Protein AF-A0A0K8UPC2-F1 (afdb_monomer)

Sequence (444 aa):
MSCSAEHLKYLKESISSCFLPALKEDLDNVPLNSEHFGSYRNALEIQLPILYDLLQQNRHWIFGGEDQESYEVFANVIILLCEINAAPTIYRLSNENIQRNANSILRERTPINISDVANIVFEFYQNKFKKDVWKKELGSLHGFVRYLELQYSSQTLPRRWVNFCLSVGLTVRESHEPTCKRIGIFIFAVILKSGNFAYIQEQNIHGVIYESAIKDIDFIDCAEAAADVWECLRKCLNFCKELSSFNWCQLDDLMEKAIKNVTMASNSQISLCNLQQVSKMAAYFAINQQEIEACCEAGLNIPSSIERCRNICATNNSYTIFRWAKSILTMLNVESYKLMQEKEISQKFLLEMHKCYLICILPIDLQIIAPHLISFLNKFTSVLMEVIITHKLDFEIIQIVRTILDTFKYQLQHSPYTHESANFGKLNNALEKILNHKIFVQNK

Structure (mmCIF, N/CA/C/O backbone):
data_AF-A0A0K8UPC2-F1
#
_entry.id   AF-A0A0K8UPC2-F1
#
loop_
_atom_site.group_PDB
_atom_site.id
_atom_site.type_symbol
_atom_site.label_atom_id
_atom_site.label_alt_id
_atom_site.label_comp_id
_atom_site.label_asym_id
_atom_site.label_entity_id
_atom_site.label_seq_id
_atom_site.pdbx_PDB_ins_code
_atom_site.Cartn_x
_atom_site.Cartn_y
_atom_site.Cartn_z
_atom_site.occupancy
_atom_site.B_iso_or_equiv
_atom_site.auth_seq_id
_atom_site.auth_comp_id
_atom_site.auth_asym_id
_atom_site.auth_atom_id
_atom_site.pdbx_PDB_model_num
ATOM 1 N N . MET A 1 1 ? -16.828 -18.502 41.380 1.00 46.56 1 MET A N 1
ATOM 2 C CA . MET A 1 1 ? -16.319 -17.697 42.513 1.00 46.56 1 MET A CA 1
ATOM 3 C C . MET A 1 1 ? -16.618 -16.246 42.186 1.00 46.56 1 MET A C 1
ATOM 5 O O . MET A 1 1 ? -16.177 -15.797 41.140 1.00 46.56 1 MET A O 1
ATOM 9 N N . SER A 1 2 ? -17.437 -15.567 42.988 1.00 51.66 2 SER A N 1
ATOM 10 C CA . SER A 1 2 ? -17.829 -14.171 42.755 1.00 51.66 2 SER A CA 1
ATOM 11 C C . SER A 1 2 ? -16.693 -13.223 43.153 1.00 51.66 2 SER A C 1
ATOM 13 O O . SER A 1 2 ? -16.221 -13.295 44.289 1.00 51.66 2 SER A O 1
ATOM 15 N N . CYS A 1 3 ? -16.265 -12.339 42.248 1.00 58.16 3 CYS A N 1
ATOM 16 C CA . CYS A 1 3 ? -15.433 -11.186 42.600 1.00 58.16 3 CYS A CA 1
ATOM 17 C C . CYS A 1 3 ? -16.221 -10.313 43.597 1.00 58.16 3 CYS A C 1
ATOM 19 O O . CYS A 1 3 ? -17.424 -10.123 43.411 1.00 58.16 3 CYS A O 1
ATOM 21 N N . SER A 1 4 ? -15.611 -9.827 44.686 1.00 71.31 4 SER A N 1
ATOM 22 C CA . SER A 1 4 ? -16.351 -8.942 45.599 1.00 71.31 4 SER A CA 1
ATOM 23 C C . SER A 1 4 ? -16.625 -7.597 44.914 1.00 71.31 4 SER A C 1
ATOM 25 O O . SER A 1 4 ? -15.815 -7.128 44.116 1.00 71.31 4 SER A O 1
ATOM 27 N N . ALA A 1 5 ? -17.756 -6.959 45.229 1.00 72.50 5 ALA A N 1
ATOM 28 C CA . ALA A 1 5 ? -18.183 -5.718 44.572 1.00 72.50 5 ALA A CA 1
ATOM 29 C C . ALA A 1 5 ? -17.128 -4.590 44.640 1.00 72.50 5 ALA A C 1
ATOM 31 O O . ALA A 1 5 ? -16.988 -3.810 43.699 1.00 72.50 5 ALA A O 1
ATOM 32 N N . GLU A 1 6 ? -16.345 -4.530 45.721 1.00 73.19 6 GLU A N 1
ATOM 33 C CA . GLU A 1 6 ? -15.240 -3.574 45.881 1.00 73.19 6 GLU A CA 1
ATOM 34 C C . GLU A 1 6 ? -14.055 -3.875 44.952 1.00 73.19 6 GLU A C 1
ATOM 36 O O . GLU A 1 6 ? -13.534 -2.958 44.317 1.00 73.19 6 GLU A O 1
ATOM 41 N N . HIS A 1 7 ? -13.669 -5.148 44.803 1.00 76.50 7 HIS A N 1
ATOM 42 C CA . HIS A 1 7 ? -12.610 -5.548 43.869 1.00 76.50 7 HIS A CA 1
ATOM 43 C C . HIS A 1 7 ? -13.025 -5.311 42.414 1.00 76.50 7 HIS A C 1
ATOM 45 O O . HIS A 1 7 ? -12.210 -4.866 41.606 1.00 76.50 7 HIS A O 1
ATOM 51 N N . LEU A 1 8 ? -14.297 -5.546 42.082 1.00 80.31 8 LEU A N 1
ATOM 52 C CA . LEU A 1 8 ? -14.834 -5.264 40.753 1.00 80.31 8 LEU A CA 1
ATOM 53 C C . LEU A 1 8 ? -14.811 -3.765 40.438 1.00 80.31 8 LEU A C 1
ATOM 55 O O . LEU A 1 8 ? -14.391 -3.367 39.351 1.00 80.31 8 LEU A O 1
ATOM 59 N N . LYS A 1 9 ? -15.244 -2.929 41.387 1.00 84.75 9 LYS A N 1
ATOM 60 C CA . LYS A 1 9 ? -15.204 -1.472 41.242 1.00 84.75 9 LYS A CA 1
ATOM 61 C C . LYS A 1 9 ? -13.771 -0.986 41.026 1.00 84.75 9 LYS A C 1
ATOM 63 O O . LYS A 1 9 ? -13.522 -0.251 40.074 1.00 84.75 9 LYS A O 1
ATOM 68 N N . TYR A 1 10 ? -12.833 -1.475 41.835 1.00 87.00 10 TYR A N 1
ATOM 69 C CA . TYR A 1 10 ? -11.414 -1.156 41.701 1.00 87.00 10 TYR A CA 1
ATOM 70 C C . TYR A 1 10 ? -10.835 -1.584 40.342 1.00 87.00 10 TYR A C 1
ATOM 72 O O . TYR A 1 10 ? -10.108 -0.818 39.710 1.00 87.00 10 TYR A O 1
ATOM 80 N N . LEU A 1 11 ? -11.195 -2.771 39.839 1.00 88.75 11 LEU A N 1
ATOM 81 C CA . LEU A 1 11 ? -10.777 -3.237 38.515 1.00 88.75 11 LEU A CA 1
ATOM 82 C C . LEU A 1 11 ? -11.341 -2.349 37.393 1.00 88.75 11 LEU A C 1
ATOM 84 O O . LEU A 1 11 ? -10.592 -1.937 36.508 1.00 88.75 11 LEU A O 1
ATOM 88 N N . LYS A 1 12 ? -12.642 -2.024 37.433 1.00 89.62 12 LYS A N 1
ATOM 89 C CA . LYS A 1 12 ? -13.290 -1.142 36.444 1.00 89.62 12 LYS A CA 1
ATOM 90 C C . LYS A 1 12 ? -12.664 0.261 36.449 1.00 89.62 12 LYS A C 1
ATOM 92 O O . LYS A 1 12 ? -12.418 0.821 35.380 1.00 89.62 12 LYS A O 1
ATOM 97 N N . GLU A 1 13 ? -12.356 0.809 37.624 1.00 90.31 13 GLU A N 1
ATOM 98 C CA . GLU A 1 13 ? -11.651 2.090 37.772 1.00 90.31 13 GLU A CA 1
ATOM 99 C C . GLU A 1 13 ? -10.218 2.018 37.226 1.00 90.31 13 GLU A C 1
ATOM 101 O O . GLU A 1 13 ? -9.805 2.902 36.476 1.00 90.31 13 GLU A O 1
ATOM 106 N N . SER A 1 14 ? -9.493 0.932 37.514 1.00 90.94 14 SER A N 1
ATOM 107 C CA . SER A 1 14 ? -8.127 0.711 37.021 1.00 90.94 14 SER A CA 1
ATOM 108 C C . SER A 1 14 ? -8.087 0.662 35.491 1.00 90.94 14 SER A C 1
ATOM 110 O O . SER A 1 14 ? -7.297 1.378 34.876 1.00 90.94 14 SER A O 1
ATOM 112 N N . ILE A 1 15 ? -8.999 -0.095 34.867 1.00 92.56 15 ILE A N 1
ATOM 113 C CA . ILE A 1 15 ? -9.156 -0.147 33.403 1.00 92.56 15 ILE A CA 1
ATOM 114 C C . ILE A 1 15 ? -9.463 1.250 32.855 1.00 92.56 15 ILE A C 1
ATOM 116 O O . ILE A 1 15 ? -8.795 1.713 31.934 1.00 92.56 15 ILE A O 1
ATOM 120 N N . SER A 1 16 ? -10.436 1.946 33.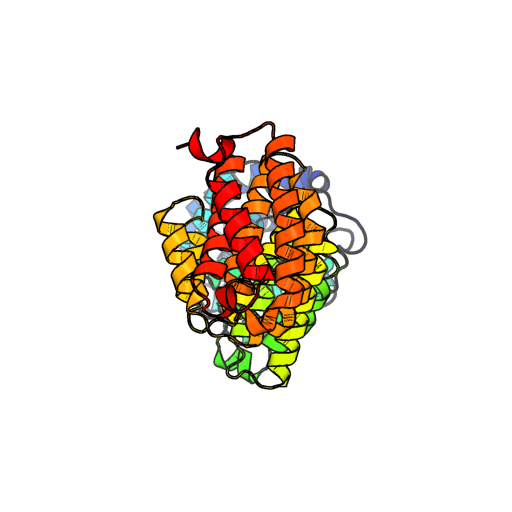453 1.00 91.06 16 SER A N 1
ATOM 121 C CA . SER A 1 16 ? -10.867 3.273 32.999 1.00 91.06 16 SER A CA 1
ATOM 122 C C . SER A 1 16 ? -9.739 4.305 33.057 1.00 91.06 16 SER A C 1
ATOM 124 O O . SER A 1 16 ? -9.610 5.128 32.155 1.00 91.06 16 SER A O 1
ATOM 126 N N . SER A 1 17 ? -8.896 4.242 34.091 1.00 91.19 17 SER A N 1
ATOM 127 C CA . SER A 1 17 ? -7.767 5.161 34.266 1.00 91.19 17 SER A CA 1
ATOM 128 C C . SER A 1 17 ? -6.633 4.960 33.254 1.00 91.19 17 SER A C 1
ATOM 130 O O . SER A 1 17 ? -5.796 5.847 33.097 1.00 91.19 17 SER A O 1
ATOM 132 N N . CYS A 1 18 ? -6.606 3.810 32.570 1.00 93.56 18 CYS A N 1
ATOM 133 C CA . CYS A 1 18 ? -5.588 3.483 31.578 1.00 93.56 18 CYS A CA 1
ATOM 134 C C . CYS A 1 18 ? -5.964 3.898 30.146 1.00 93.56 18 CYS A C 1
ATOM 136 O O . CYS A 1 18 ? -5.119 3.810 29.262 1.00 93.56 18 CYS A O 1
ATOM 138 N N . PHE A 1 19 ? -7.200 4.328 29.882 1.00 93.69 19 PHE A N 1
ATOM 139 C CA . PHE A 1 19 ? -7.551 4.853 28.561 1.00 93.69 19 PHE A CA 1
ATOM 140 C C . PHE A 1 19 ? -6.919 6.222 28.323 1.00 93.69 19 PHE A C 1
ATOM 142 O O . PHE A 1 19 ? -6.814 7.043 29.240 1.00 93.69 19 PHE A O 1
ATOM 149 N N . LEU A 1 20 ? -6.569 6.503 27.070 1.00 92.31 20 LEU A N 1
ATOM 150 C CA . LEU A 1 20 ? -6.143 7.821 26.647 1.00 92.31 20 LEU A CA 1
ATOM 151 C C . LEU A 1 20 ? -7.314 8.793 26.839 1.00 92.31 20 LEU A C 1
ATOM 153 O O . LEU A 1 20 ? -8.383 8.596 26.250 1.00 92.31 20 LEU A O 1
ATOM 157 N N . PRO A 1 21 ? -7.136 9.859 27.636 1.00 89.69 21 PRO A N 1
ATOM 158 C CA . PRO A 1 21 ? -8.188 10.840 27.828 1.00 89.69 21 PRO A CA 1
ATOM 159 C C . PRO A 1 21 ? -8.559 11.525 26.513 1.00 89.69 21 PRO A C 1
ATOM 161 O O . PRO A 1 21 ? -7.704 11.755 25.653 1.00 89.69 21 PRO A O 1
ATOM 164 N N . ALA A 1 22 ? -9.827 11.919 26.398 1.00 91.12 22 ALA A N 1
ATOM 165 C CA . ALA A 1 22 ? -10.274 12.739 25.284 1.00 91.12 22 ALA A CA 1
ATOM 166 C C . ALA A 1 22 ? -9.441 14.030 25.197 1.00 91.12 22 ALA A C 1
ATOM 168 O O . ALA A 1 22 ? -9.133 14.670 26.210 1.00 91.12 22 ALA A O 1
ATOM 169 N N . LEU A 1 23 ? -9.088 14.418 23.974 1.00 89.19 23 LEU A N 1
ATOM 170 C CA . LEU A 1 23 ? -8.356 15.649 23.717 1.00 89.19 23 LEU A CA 1
ATOM 171 C C . LEU A 1 23 ? -9.195 16.857 24.146 1.00 89.19 23 LEU A C 1
ATOM 173 O O . LEU A 1 23 ? -10.421 16.878 24.018 1.00 89.19 23 LEU A O 1
ATOM 177 N N . LYS A 1 24 ? -8.527 17.893 24.659 1.00 86.88 24 LYS A N 1
ATOM 178 C CA . LYS A 1 24 ? -9.202 19.146 25.034 1.00 86.88 24 LYS A CA 1
ATOM 179 C C . LYS A 1 24 ? -9.745 19.863 23.796 1.00 86.88 24 LYS A C 1
ATOM 181 O O . LYS A 1 24 ? -10.878 20.352 23.806 1.00 86.88 24 LYS A O 1
ATOM 186 N N . GLU A 1 25 ? -8.948 19.856 22.735 1.00 85.31 25 GLU A N 1
ATOM 187 C CA . GLU A 1 25 ? -9.230 20.469 21.441 1.00 85.31 25 GLU A CA 1
ATOM 188 C C . GLU A 1 25 ? -9.373 19.396 20.358 1.00 85.31 25 GLU A C 1
ATOM 190 O O . GLU A 1 25 ? -8.859 18.287 20.506 1.00 85.31 25 GLU A O 1
ATOM 195 N N . ASP A 1 26 ? -10.106 19.725 19.296 1.00 85.62 26 ASP A N 1
ATOM 196 C CA . ASP A 1 26 ? -10.331 18.819 18.171 1.00 85.62 26 ASP A CA 1
ATOM 197 C C . ASP A 1 26 ? -9.048 18.622 17.354 1.00 85.62 26 ASP A C 1
ATOM 199 O O . ASP A 1 26 ? -8.240 19.543 17.215 1.00 85.62 26 ASP A O 1
ATOM 203 N N . LEU A 1 27 ? -8.908 17.438 16.753 1.00 83.94 27 LEU A N 1
ATOM 204 C CA . LEU A 1 27 ? -7.772 17.056 15.901 1.00 83.94 27 LEU A CA 1
ATOM 205 C C . LEU A 1 27 ? -7.503 18.010 14.725 1.00 83.94 27 LEU A C 1
ATOM 207 O O . LEU A 1 27 ? -6.380 18.061 14.241 1.00 83.94 27 LEU A O 1
ATOM 211 N N . ASP A 1 28 ? -8.501 18.776 14.277 1.00 83.38 28 ASP A N 1
ATOM 212 C CA . ASP A 1 28 ? -8.337 19.732 13.174 1.00 83.38 28 ASP A CA 1
ATOM 213 C C . ASP A 1 28 ? -7.757 21.090 13.625 1.00 83.38 28 ASP A C 1
ATOM 215 O O . ASP A 1 28 ? -7.362 21.894 12.783 1.00 83.38 28 ASP A O 1
ATOM 219 N N . ASN A 1 29 ? -7.708 21.367 14.935 1.00 83.00 29 ASN A N 1
ATOM 220 C CA . ASN A 1 29 ? -7.337 22.689 15.453 1.00 83.00 29 ASN A CA 1
ATOM 221 C C . ASN A 1 29 ? -5.856 22.803 15.830 1.00 83.00 29 ASN A C 1
ATOM 223 O O . ASN A 1 29 ? -5.278 23.882 15.696 1.00 83.00 29 ASN A O 1
ATOM 227 N N . VAL A 1 30 ? -5.244 21.723 16.329 1.00 79.00 30 VAL A N 1
ATOM 228 C CA . VAL A 1 30 ? -3.877 21.755 16.870 1.00 79.00 30 VAL A CA 1
ATOM 229 C C . VAL A 1 30 ? -3.070 20.554 16.388 1.00 79.00 30 VAL A C 1
ATOM 231 O O . VAL A 1 30 ? -3.495 19.418 16.608 1.00 79.00 30 VAL A O 1
ATOM 234 N N . PRO A 1 31 ? -1.870 20.774 15.812 1.00 79.12 31 PRO A N 1
ATOM 235 C CA . PRO A 1 31 ? -0.984 19.682 15.445 1.00 79.12 31 PRO A CA 1
ATOM 236 C C . PRO A 1 31 ? -0.534 18.925 16.697 1.00 79.12 31 PRO A C 1
ATOM 238 O O . PRO A 1 31 ? -0.054 19.509 17.676 1.00 79.12 31 PRO A O 1
ATOM 241 N N . LEU A 1 32 ? -0.680 17.604 16.674 1.00 81.88 32 LEU A N 1
ATOM 242 C CA . LEU A 1 32 ? -0.316 16.768 17.807 1.00 81.88 32 LEU A CA 1
ATOM 243 C C . LEU A 1 32 ? 1.171 16.406 17.789 1.00 81.88 32 LEU A C 1
ATOM 245 O O . LEU A 1 32 ? 1.729 16.018 16.767 1.00 81.88 32 LEU A O 1
ATOM 249 N N . ASN A 1 33 ? 1.803 16.462 18.962 1.00 83.25 33 ASN A N 1
ATOM 250 C CA . ASN A 1 33 ? 3.174 16.011 19.171 1.00 83.25 33 ASN A CA 1
ATOM 251 C C . ASN A 1 33 ? 3.214 14.939 20.270 1.00 83.25 33 ASN A C 1
ATOM 253 O O . ASN A 1 33 ? 2.464 14.990 21.245 1.00 83.25 33 ASN A O 1
ATOM 257 N N . SER A 1 34 ? 4.128 13.982 20.125 1.00 84.88 34 SER A N 1
ATOM 258 C CA . SER A 1 34 ? 4.459 12.949 21.111 1.00 84.88 34 SER A CA 1
ATOM 259 C C . SER A 1 34 ? 4.740 13.516 22.508 1.00 84.88 34 SER A C 1
ATOM 261 O O . SER A 1 34 ? 4.404 12.886 23.512 1.00 84.88 34 SER A O 1
ATOM 263 N N . GLU A 1 35 ? 5.328 14.710 22.607 1.00 85.88 35 GLU A N 1
ATOM 264 C CA . GLU A 1 35 ? 5.626 15.357 23.893 1.00 85.88 35 GLU A CA 1
ATOM 265 C C . GLU A 1 35 ? 4.365 15.671 24.713 1.00 85.88 35 GLU A C 1
ATOM 267 O O . GLU A 1 35 ? 4.390 15.562 25.940 1.00 85.88 35 GLU A O 1
ATOM 272 N N . HIS A 1 36 ? 3.232 15.945 24.054 1.00 87.00 36 HIS A N 1
ATOM 273 C CA . HIS A 1 36 ? 1.956 16.235 24.719 1.00 87.00 36 HIS A CA 1
ATOM 274 C C . HIS A 1 36 ? 1.432 15.052 25.556 1.00 87.00 36 HIS A C 1
ATOM 276 O O . HIS A 1 36 ? 0.594 15.239 26.436 1.00 87.00 36 HIS A O 1
ATOM 282 N N . PHE A 1 37 ? 1.941 13.838 25.317 1.00 89.50 37 PHE A N 1
ATOM 283 C CA . PHE A 1 37 ? 1.488 12.603 25.962 1.00 89.50 37 PHE A CA 1
ATOM 284 C C . PHE A 1 37 ? 2.454 12.084 27.041 1.00 89.50 37 PHE A C 1
ATOM 286 O O . PHE A 1 37 ? 2.274 10.977 27.546 1.00 89.50 37 PHE A O 1
ATOM 293 N N . GLY A 1 38 ? 3.472 12.864 27.432 1.00 88.62 38 GLY A N 1
ATOM 294 C CA . GLY A 1 38 ? 4.478 12.451 28.420 1.00 88.62 38 GLY A CA 1
ATOM 295 C C . GLY A 1 38 ? 3.888 12.022 29.769 1.00 88.62 38 GLY A C 1
ATOM 296 O O . GLY A 1 38 ? 4.190 10.933 30.256 1.00 88.62 38 GLY A O 1
ATOM 297 N N . SER A 1 39 ? 2.994 12.829 30.348 1.00 88.75 39 SER A N 1
ATOM 298 C CA . SER A 1 39 ? 2.346 12.509 31.631 1.00 88.75 39 SER A CA 1
ATOM 299 C C . SER A 1 39 ? 1.487 11.246 31.556 1.00 88.75 39 SER A C 1
ATOM 301 O O . SER A 1 39 ? 1.500 10.444 32.487 1.00 88.75 39 SER A O 1
ATOM 303 N N . TYR A 1 40 ? 0.778 11.050 30.441 1.00 90.62 40 TYR A N 1
ATOM 304 C CA . TYR A 1 40 ? -0.026 9.853 30.203 1.00 90.62 40 TYR A CA 1
ATOM 305 C C . TYR A 1 40 ? 0.846 8.593 30.141 1.00 90.62 40 TYR A C 1
ATOM 307 O O . TYR A 1 40 ? 0.568 7.621 30.840 1.00 90.62 40 TYR A O 1
ATOM 315 N N . ARG A 1 41 ? 1.953 8.631 29.385 1.00 91.00 41 ARG A N 1
ATOM 316 C CA . ARG A 1 41 ? 2.897 7.504 29.300 1.00 91.00 41 ARG A CA 1
ATOM 317 C C . ARG A 1 41 ? 3.469 7.125 30.662 1.00 91.00 41 ARG A C 1
ATOM 319 O O . ARG A 1 41 ? 3.437 5.953 31.019 1.00 91.00 41 ARG A O 1
ATOM 326 N N . ASN A 1 42 ? 3.924 8.109 31.437 1.00 89.81 42 ASN A N 1
ATOM 327 C CA . ASN A 1 42 ? 4.497 7.861 32.762 1.00 89.81 42 ASN A CA 1
ATOM 328 C C . ASN A 1 42 ? 3.476 7.225 33.717 1.00 89.81 42 ASN A C 1
ATOM 330 O O . ASN A 1 42 ? 3.823 6.334 34.487 1.00 89.81 42 ASN A O 1
ATOM 334 N N . ALA A 1 43 ? 2.213 7.659 33.658 1.00 90.50 43 ALA A N 1
ATOM 335 C CA . ALA A 1 43 ? 1.148 7.058 34.454 1.00 90.50 43 ALA A CA 1
ATOM 336 C C . ALA A 1 43 ? 0.886 5.602 34.035 1.00 90.50 43 ALA A C 1
ATOM 338 O O . ALA A 1 43 ? 0.820 4.720 34.890 1.00 90.50 43 ALA A O 1
ATOM 339 N N . LEU A 1 44 ? 0.801 5.330 32.729 1.00 91.19 44 LEU A N 1
ATOM 340 C CA . LEU A 1 44 ? 0.585 3.979 32.212 1.00 91.19 44 LEU A CA 1
ATOM 341 C C . LEU A 1 44 ? 1.715 3.005 32.538 1.00 91.19 44 LEU A C 1
ATOM 343 O O . LEU A 1 44 ? 1.440 1.845 32.831 1.00 91.19 44 LEU A O 1
ATOM 347 N N . GLU A 1 45 ? 2.971 3.450 32.518 1.00 90.12 45 GLU A N 1
ATOM 348 C CA . GLU A 1 45 ? 4.107 2.586 32.868 1.00 90.12 45 GLU A CA 1
ATOM 349 C C . GLU A 1 45 ? 4.035 2.069 34.314 1.00 90.12 45 GLU A C 1
ATOM 351 O O . GLU A 1 45 ? 4.563 0.996 34.602 1.00 90.12 45 GLU A O 1
ATOM 356 N N . ILE A 1 46 ? 3.330 2.783 35.198 1.00 90.69 46 ILE A N 1
ATOM 357 C CA . ILE A 1 46 ? 3.081 2.375 36.586 1.00 90.69 46 ILE A CA 1
ATOM 358 C C . ILE A 1 46 ? 1.781 1.567 36.704 1.00 90.69 46 ILE A C 1
ATOM 360 O O . ILE A 1 46 ? 1.753 0.546 37.388 1.00 90.69 46 ILE A O 1
ATOM 364 N N . GLN A 1 47 ? 0.702 2.008 36.050 1.00 91.75 47 GLN A N 1
ATOM 365 C CA . GLN A 1 47 ? -0.630 1.415 36.218 1.00 91.75 47 GLN A CA 1
ATOM 366 C C . GLN A 1 47 ? -0.810 0.093 35.462 1.00 91.75 47 GLN A C 1
ATOM 368 O O . GLN A 1 47 ? -1.481 -0.811 35.959 1.00 91.75 47 GLN A O 1
ATOM 373 N N . LEU A 1 48 ? -0.200 -0.066 34.283 1.00 93.00 48 LEU A N 1
ATOM 374 C CA . LEU A 1 48 ? -0.389 -1.266 33.463 1.00 93.00 48 LEU A CA 1
ATOM 375 C C . LEU A 1 48 ? 0.147 -2.551 34.104 1.00 93.00 48 LEU A C 1
ATOM 377 O O . LEU A 1 48 ? -0.572 -3.546 34.050 1.00 93.00 48 LEU A O 1
ATOM 381 N N . PRO A 1 49 ? 1.335 -2.578 34.742 1.00 93.00 49 PRO A N 1
ATOM 382 C CA . PRO A 1 49 ? 1.778 -3.755 35.488 1.00 93.00 49 PRO A CA 1
ATOM 383 C C . PRO A 1 49 ? 0.772 -4.189 36.563 1.00 93.00 49 PRO A C 1
ATOM 385 O O . PRO A 1 49 ? 0.419 -5.364 36.625 1.00 93.00 49 PRO A O 1
ATOM 388 N N . ILE A 1 50 ? 0.242 -3.232 37.334 1.00 92.56 50 ILE A N 1
ATOM 389 C CA . ILE A 1 50 ? -0.767 -3.491 38.373 1.00 92.56 50 ILE A CA 1
ATOM 390 C C . ILE A 1 50 ? -2.040 -4.060 37.738 1.00 92.56 50 ILE A C 1
ATOM 392 O O . ILE A 1 50 ? -2.581 -5.062 38.206 1.00 92.56 50 ILE A O 1
ATOM 396 N N . LEU A 1 51 ? -2.501 -3.461 36.637 1.00 93.62 51 LEU A N 1
ATOM 397 C CA . LEU A 1 51 ? -3.657 -3.958 35.902 1.00 93.62 51 LEU A CA 1
ATOM 398 C C . LEU A 1 51 ? -3.431 -5.390 35.398 1.00 93.62 51 LEU A C 1
ATOM 400 O O . LEU A 1 51 ? -4.326 -6.219 35.524 1.00 93.62 51 LEU A O 1
ATOM 404 N N . TYR A 1 52 ? -2.256 -5.712 34.858 1.00 93.38 52 TYR A N 1
ATOM 405 C CA . TYR A 1 52 ? -1.959 -7.059 34.367 1.00 93.38 52 TYR A CA 1
ATOM 406 C C . TYR A 1 52 ? -1.992 -8.105 35.482 1.00 93.38 52 TYR A C 1
ATOM 408 O O . TYR A 1 52 ? -2.580 -9.170 35.281 1.00 93.38 52 TYR A O 1
ATOM 416 N N . ASP A 1 53 ? -1.456 -7.786 36.661 1.00 91.31 53 ASP A N 1
ATOM 417 C CA . ASP A 1 53 ? -1.537 -8.663 37.830 1.00 91.31 53 ASP A CA 1
ATOM 418 C C . ASP A 1 53 ? -3.000 -8.900 38.242 1.00 91.31 53 ASP A C 1
ATOM 420 O O . ASP A 1 53 ? -3.412 -10.042 38.469 1.00 91.31 53 ASP A O 1
ATOM 424 N N . LEU A 1 54 ? -3.828 -7.848 38.254 1.00 90.62 54 LEU A N 1
ATOM 425 C CA . LEU A 1 54 ? -5.262 -7.956 38.550 1.00 90.62 54 LEU A CA 1
ATOM 426 C C . LEU A 1 54 ? -6.012 -8.796 37.507 1.00 90.62 54 LEU A C 1
ATOM 428 O O . LEU A 1 54 ? -6.858 -9.620 37.870 1.00 90.62 54 LEU A O 1
ATOM 432 N N . LEU A 1 55 ? -5.700 -8.622 36.218 1.00 91.38 55 LEU A N 1
ATOM 433 C CA . LEU A 1 55 ? -6.272 -9.420 35.131 1.00 91.38 55 LEU A CA 1
ATOM 434 C C . LEU A 1 55 ? -5.882 -10.894 35.257 1.00 91.38 55 LEU A C 1
ATOM 436 O O . LEU A 1 55 ? -6.707 -11.770 34.997 1.00 91.38 55 LEU A O 1
ATOM 440 N N . GLN A 1 56 ? -4.650 -11.184 35.680 1.00 89.81 56 GLN A N 1
ATOM 441 C CA . GLN A 1 56 ? -4.188 -12.550 35.899 1.00 89.81 56 GLN A CA 1
ATOM 442 C C . GLN A 1 56 ? -4.888 -13.201 37.097 1.00 89.81 56 GLN A C 1
ATOM 444 O O . GLN A 1 56 ? -5.342 -14.341 36.987 1.00 89.81 56 GLN A O 1
ATOM 449 N N . GLN A 1 57 ? -5.035 -12.476 38.209 1.00 89.88 57 GLN A N 1
ATOM 450 C CA . GLN A 1 57 ? -5.738 -12.956 39.405 1.00 89.88 57 GLN A CA 1
ATOM 451 C C . GLN A 1 57 ? -7.218 -13.258 39.128 1.00 89.88 57 GLN A C 1
ATOM 453 O O . GLN A 1 57 ? -7.754 -14.245 39.628 1.00 89.88 57 GLN A O 1
ATOM 458 N N . ASN A 1 58 ? -7.872 -12.451 38.286 1.00 88.81 58 ASN A N 1
ATOM 459 C CA . ASN A 1 58 ? -9.301 -12.570 37.981 1.00 88.81 58 ASN A CA 1
ATOM 460 C C . ASN A 1 58 ? -9.590 -13.256 36.630 1.00 88.81 58 ASN A C 1
ATOM 462 O O . ASN A 1 58 ? -10.732 -13.259 36.168 1.00 88.81 58 ASN A O 1
ATOM 466 N N . ARG A 1 59 ? -8.581 -13.875 35.999 1.00 89.31 59 ARG A N 1
ATOM 467 C CA . ARG A 1 59 ? -8.636 -14.395 34.617 1.00 89.31 59 ARG A CA 1
ATOM 468 C C . ARG A 1 59 ? -9.837 -15.303 34.353 1.00 89.31 59 ARG A C 1
ATOM 470 O O . ARG A 1 59 ? -10.485 -15.176 33.318 1.00 89.31 59 ARG A O 1
ATOM 477 N N . HIS A 1 60 ? -10.125 -16.222 35.274 1.00 88.31 60 HIS A N 1
ATOM 478 C CA . HIS A 1 60 ? -11.216 -17.187 35.117 1.00 88.31 60 HIS A CA 1
ATOM 479 C C . HIS A 1 60 ? -12.593 -16.526 35.104 1.00 88.31 60 HIS A C 1
ATOM 481 O O . HIS A 1 60 ? -13.457 -16.956 34.349 1.00 88.31 60 HIS A O 1
ATOM 487 N N . TRP A 1 61 ? -12.788 -15.486 35.914 1.00 90.62 61 TRP A N 1
ATOM 488 C CA . TRP A 1 61 ? -14.052 -14.763 35.960 1.00 90.62 61 TRP A CA 1
ATOM 489 C C . TRP A 1 61 ? -14.196 -13.823 34.756 1.00 90.62 61 TRP A C 1
ATOM 491 O O . TRP A 1 61 ? -15.220 -13.861 34.090 1.00 90.62 61 TRP A O 1
ATOM 501 N N . ILE A 1 62 ? -13.152 -13.064 34.402 1.00 88.31 62 ILE A N 1
ATOM 502 C CA . ILE A 1 62 ? -13.211 -12.095 33.291 1.00 88.31 62 ILE A CA 1
ATOM 503 C C . ILE A 1 62 ? -13.425 -12.792 31.941 1.00 88.31 62 ILE A C 1
ATOM 505 O O . ILE A 1 62 ? -14.254 -12.367 31.148 1.00 88.31 62 ILE A O 1
ATOM 509 N N . PHE A 1 63 ? -12.659 -13.851 31.657 1.00 88.19 63 PHE A N 1
ATOM 510 C CA . PHE A 1 63 ? -12.645 -14.476 30.327 1.00 88.19 63 PHE A CA 1
ATOM 511 C C . PHE A 1 63 ? -13.453 -15.775 30.236 1.00 88.19 63 PHE A C 1
ATOM 513 O O . PHE A 1 63 ? -13.541 -16.347 29.151 1.00 88.19 63 PHE A O 1
ATOM 520 N N . GLY A 1 64 ? -13.972 -16.274 31.359 1.00 84.94 64 GLY A N 1
ATOM 521 C CA . GLY A 1 64 ? -14.780 -17.495 31.429 1.00 84.94 64 GLY A CA 1
ATOM 522 C C . GLY A 1 64 ? -16.116 -17.318 32.149 1.00 84.94 64 GLY A C 1
ATOM 523 O O . GLY A 1 64 ? -16.848 -18.294 32.281 1.00 84.94 64 GLY A O 1
ATOM 524 N N . GLY A 1 65 ? -16.421 -16.112 32.637 1.00 84.81 65 GLY A N 1
ATOM 525 C CA . GLY A 1 65 ? -17.736 -15.770 33.163 1.00 84.81 65 GLY A CA 1
ATOM 526 C C . GLY A 1 65 ? -18.789 -15.720 32.057 1.00 84.81 65 GLY A C 1
ATOM 527 O O . GLY A 1 65 ? -18.478 -15.478 30.891 1.00 84.81 65 GLY A O 1
ATOM 528 N N . GLU A 1 66 ? -20.038 -15.969 32.440 1.00 87.44 66 GLU A N 1
ATOM 529 C CA . GLU A 1 66 ? -21.213 -15.906 31.557 1.00 87.44 66 GLU A CA 1
ATOM 530 C C . GLU A 1 66 ? -22.221 -14.842 32.025 1.00 87.44 66 GLU A C 1
ATOM 532 O O . GLU A 1 66 ? -23.372 -14.817 31.597 1.00 87.44 66 GLU A O 1
ATOM 537 N N . ASP A 1 67 ? -21.800 -13.966 32.939 1.00 91.19 67 ASP A N 1
ATOM 538 C CA . ASP A 1 67 ? -22.620 -12.880 33.465 1.00 91.19 67 ASP A CA 1
ATOM 539 C C . ASP A 1 67 ? -22.323 -11.549 32.755 1.00 91.19 67 ASP A C 1
ATOM 541 O O . ASP A 1 67 ? -21.219 -11.316 32.253 1.00 91.19 67 ASP A O 1
ATOM 545 N N . GLN A 1 68 ? -23.311 -10.652 32.735 1.00 89.81 68 GLN A N 1
ATOM 546 C CA . GLN A 1 68 ? -23.222 -9.365 32.039 1.00 89.81 68 GLN A CA 1
ATOM 547 C C . GLN A 1 68 ? -22.034 -8.509 32.511 1.00 89.81 68 GLN A C 1
ATOM 549 O O . GLN A 1 68 ? -21.393 -7.846 31.697 1.00 89.81 68 GLN A O 1
ATOM 554 N N . GLU A 1 69 ? -21.706 -8.528 33.807 1.00 90.88 69 GLU A N 1
ATOM 555 C CA . GLU A 1 69 ? -20.596 -7.733 34.341 1.00 90.88 69 GLU A CA 1
ATOM 556 C C . GLU A 1 69 ? -19.246 -8.268 33.857 1.00 90.88 69 GLU A C 1
ATOM 558 O O . GLU A 1 69 ? -18.362 -7.480 33.511 1.00 90.88 69 GLU A O 1
ATOM 563 N N . SER A 1 70 ? -19.092 -9.593 33.787 1.00 91.75 70 SER A N 1
ATOM 564 C CA . SER A 1 70 ? -17.901 -10.234 33.227 1.00 91.75 70 SER A CA 1
ATOM 565 C C . SER A 1 70 ? -17.710 -9.876 31.749 1.00 91.75 70 SER A C 1
ATOM 567 O O . SER A 1 70 ? -16.600 -9.530 31.339 1.00 91.75 70 SER A O 1
ATOM 569 N N . TYR A 1 71 ? -18.795 -9.842 30.966 1.00 94.44 71 TYR A N 1
ATOM 570 C CA . TYR A 1 71 ? -18.761 -9.456 29.554 1.00 94.44 71 TYR A CA 1
ATOM 571 C C . TYR A 1 71 ? -18.385 -7.987 29.351 1.00 94.44 71 TYR A C 1
ATOM 573 O O . TYR A 1 71 ? -17.569 -7.686 28.477 1.00 94.44 71 TYR A O 1
ATOM 581 N N . GLU A 1 72 ? -18.907 -7.079 30.178 1.00 94.38 72 GLU A N 1
ATOM 582 C CA . GLU A 1 72 ? -18.513 -5.665 30.167 1.00 94.38 72 GLU A CA 1
ATOM 583 C C . GLU A 1 72 ? -17.025 -5.482 30.473 1.00 94.38 72 GLU A C 1
ATOM 585 O O . GLU A 1 72 ? -16.326 -4.740 29.778 1.00 94.38 72 GLU A O 1
ATOM 590 N N . VAL A 1 73 ? -16.521 -6.153 31.515 1.00 94.56 73 VAL A N 1
ATOM 591 C CA . VAL A 1 73 ? -15.102 -6.072 31.882 1.00 94.56 73 VAL A CA 1
ATOM 592 C C . VAL A 1 73 ? -14.240 -6.648 30.765 1.00 94.56 73 VAL A C 1
ATOM 594 O O . VAL A 1 73 ? -13.263 -6.013 30.372 1.00 94.56 73 VAL A O 1
ATOM 597 N N . PHE A 1 74 ? -14.612 -7.798 30.201 1.00 94.94 74 PHE A N 1
ATOM 598 C CA . PHE A 1 74 ? -13.887 -8.398 29.088 1.00 94.94 74 PHE A CA 1
ATOM 599 C C . PHE A 1 74 ? -13.830 -7.454 27.876 1.00 94.94 74 PHE A C 1
ATOM 601 O O . PHE A 1 74 ? -12.742 -7.183 27.360 1.00 94.94 74 PHE A O 1
ATOM 608 N N . ALA A 1 75 ? -14.966 -6.889 27.459 1.00 96.06 75 ALA A N 1
ATOM 609 C CA . ALA A 1 75 ? -15.018 -5.930 26.358 1.00 96.06 75 ALA A CA 1
ATOM 610 C C . ALA A 1 75 ? -14.091 -4.726 26.602 1.00 96.06 75 ALA A C 1
ATOM 612 O O . ALA A 1 75 ? -13.254 -4.415 25.753 1.00 96.06 75 ALA A O 1
ATOM 613 N N . ASN A 1 76 ? -14.174 -4.099 27.781 1.00 96.00 76 ASN A N 1
ATOM 614 C CA . ASN A 1 76 ? -13.346 -2.940 28.125 1.00 96.00 76 ASN A CA 1
ATOM 615 C C . ASN A 1 76 ? -11.848 -3.271 28.151 1.00 96.00 76 ASN A C 1
ATOM 617 O O . ASN A 1 76 ? -11.038 -2.468 27.689 1.00 96.00 76 ASN A O 1
ATOM 621 N N . VAL A 1 77 ? -11.474 -4.462 28.630 1.00 95.56 77 VAL A N 1
ATOM 622 C CA . VAL A 1 77 ? -10.082 -4.929 28.589 1.00 95.56 77 VAL A CA 1
ATOM 623 C C . VAL A 1 77 ? -9.604 -5.069 27.148 1.00 95.56 77 VAL A C 1
ATOM 625 O O . VAL A 1 77 ? -8.520 -4.593 26.828 1.00 95.56 77 VAL A O 1
ATOM 628 N N . ILE A 1 78 ? -10.395 -5.669 26.252 1.00 96.12 78 ILE A N 1
ATOM 629 C CA . ILE A 1 78 ? -9.992 -5.791 24.845 1.00 96.12 78 ILE A CA 1
ATOM 630 C C . ILE A 1 78 ? -9.816 -4.422 24.192 1.00 96.12 78 ILE A C 1
ATOM 632 O O . ILE A 1 78 ? -8.806 -4.207 23.521 1.00 96.12 78 ILE A O 1
ATOM 636 N N . ILE A 1 79 ? -10.759 -3.502 24.395 1.00 96.88 79 ILE A N 1
ATOM 637 C CA . ILE A 1 79 ? -10.694 -2.152 23.821 1.00 96.88 79 ILE A CA 1
ATOM 638 C C . ILE A 1 79 ? -9.423 -1.439 24.304 1.00 96.88 79 ILE A C 1
ATOM 640 O O . ILE A 1 79 ? -8.665 -0.922 23.482 1.00 96.88 79 ILE A O 1
ATOM 644 N N . LEU A 1 80 ? -9.148 -1.476 25.612 1.00 96.19 80 LEU A N 1
ATOM 645 C CA . LEU A 1 80 ? -7.956 -0.868 26.204 1.00 96.19 80 LEU A CA 1
ATOM 646 C C . LEU A 1 80 ? -6.665 -1.466 25.633 1.00 96.19 80 LEU A C 1
ATOM 648 O O . LEU A 1 80 ? -5.768 -0.742 25.206 1.00 96.19 80 LEU A O 1
ATOM 652 N N . LEU A 1 81 ? -6.564 -2.796 25.596 1.00 95.06 81 LEU A N 1
ATOM 653 C CA . LEU A 1 81 ? -5.374 -3.472 25.083 1.00 95.06 81 LEU A CA 1
ATOM 654 C C . LEU A 1 81 ? -5.174 -3.226 23.580 1.00 95.06 81 LEU A C 1
ATOM 656 O O . LEU A 1 81 ? -4.031 -3.175 23.123 1.00 95.06 81 LEU A O 1
ATOM 660 N N . CYS A 1 82 ? -6.252 -3.045 22.808 1.00 95.44 82 CYS A N 1
ATOM 661 C CA . CYS A 1 82 ? -6.160 -2.627 21.409 1.00 95.44 82 CYS A CA 1
ATOM 662 C C . CYS A 1 82 ? -5.591 -1.212 21.281 1.00 95.44 82 CYS A C 1
ATOM 664 O O . CYS A 1 82 ? -4.736 -0.989 20.431 1.00 95.44 82 CYS A O 1
ATOM 666 N N . GLU A 1 83 ? -6.031 -0.274 22.119 1.00 94.44 83 GLU A N 1
ATOM 667 C CA . GLU A 1 83 ? -5.529 1.102 22.127 1.00 94.44 83 GLU A CA 1
ATOM 668 C C . GLU A 1 83 ? -4.039 1.174 22.492 1.00 94.44 83 GLU A C 1
ATOM 670 O O . GLU A 1 83 ? -3.253 1.779 21.765 1.00 94.44 83 GLU A O 1
ATOM 675 N N . ILE A 1 84 ? -3.624 0.488 23.562 1.00 92.12 84 ILE A N 1
ATOM 676 C CA . ILE A 1 84 ? -2.222 0.461 24.019 1.00 92.12 84 ILE A CA 1
ATOM 677 C C . ILE A 1 84 ? -1.289 -0.117 22.947 1.00 92.12 84 ILE A C 1
ATOM 679 O O . ILE A 1 84 ? -0.142 0.316 22.806 1.00 92.12 84 ILE A O 1
ATOM 683 N N . ASN A 1 85 ? -1.779 -1.099 22.189 1.00 91.19 85 ASN A N 1
ATOM 684 C CA . ASN A 1 85 ? -0.998 -1.805 21.179 1.00 91.19 85 ASN A CA 1
ATOM 685 C C . ASN A 1 85 ? -1.194 -1.288 19.759 1.00 91.19 85 ASN A C 1
ATOM 687 O O . ASN A 1 85 ? -0.646 -1.877 18.821 1.00 91.19 85 ASN A O 1
ATOM 691 N N . ALA A 1 86 ? -1.979 -0.232 19.573 1.00 89.25 86 ALA A N 1
ATOM 692 C CA . ALA A 1 86 ? -2.121 0.369 18.268 1.00 89.25 86 ALA A CA 1
ATOM 693 C C . ALA A 1 86 ? -0.779 0.977 17.835 1.00 89.25 86 ALA A C 1
ATOM 695 O O . ALA A 1 86 ? -0.113 1.693 18.589 1.00 89.25 86 ALA A O 1
ATOM 696 N N . ALA A 1 87 ? -0.369 0.675 16.604 1.00 81.31 87 ALA A N 1
ATOM 697 C CA . ALA A 1 87 ? 0.874 1.162 16.029 1.00 81.31 87 ALA A CA 1
ATOM 698 C C . ALA A 1 87 ? 0.684 1.453 14.532 1.00 81.31 87 ALA A C 1
ATOM 700 O O . ALA A 1 87 ? 0.074 0.636 13.844 1.00 81.31 87 ALA A O 1
ATOM 701 N N . PRO A 1 88 ? 1.234 2.565 14.010 1.00 76.88 88 PRO A N 1
ATOM 702 C CA . PRO A 1 88 ? 1.986 3.604 14.722 1.00 76.88 88 PRO A CA 1
ATOM 703 C C . PRO A 1 88 ? 1.074 4.593 15.479 1.00 76.88 88 PRO A C 1
ATOM 705 O O . PRO A 1 88 ? 0.025 4.986 14.976 1.00 76.88 88 PRO A O 1
ATOM 708 N N . THR A 1 89 ? 1.494 5.019 16.675 1.00 85.12 89 THR A N 1
ATOM 709 C CA . THR A 1 89 ? 0.816 6.039 17.500 1.00 85.12 89 THR A CA 1
ATOM 710 C C . THR A 1 89 ? 1.835 7.002 18.108 1.00 85.12 89 THR A C 1
ATOM 712 O O . THR A 1 89 ? 2.942 6.607 18.477 1.00 85.12 89 THR A O 1
ATOM 715 N N . ILE A 1 90 ? 1.464 8.276 18.243 1.00 83.69 90 ILE A N 1
ATOM 716 C CA . ILE A 1 90 ? 2.321 9.316 18.848 1.00 83.69 90 ILE A CA 1
ATOM 717 C C . ILE A 1 90 ? 2.411 9.211 20.379 1.00 83.69 90 ILE A C 1
ATOM 719 O O . ILE A 1 90 ? 3.342 9.730 20.987 1.00 83.69 90 ILE A O 1
ATOM 723 N N . TYR A 1 91 ? 1.463 8.515 21.005 1.00 84.81 91 TYR A N 1
ATOM 724 C CA . TYR A 1 91 ? 1.395 8.289 22.452 1.00 84.81 91 TYR A CA 1
ATOM 725 C C . TYR A 1 91 ? 1.923 6.905 22.864 1.00 84.81 91 TYR A C 1
ATOM 727 O O . TYR A 1 91 ? 1.727 6.481 24.003 1.00 84.81 91 TYR A O 1
ATOM 735 N N . ARG A 1 92 ? 2.604 6.196 21.953 1.00 84.94 92 ARG A N 1
ATOM 736 C CA . ARG A 1 92 ? 3.167 4.864 22.193 1.00 84.94 92 ARG A CA 1
ATOM 737 C C . ARG A 1 92 ? 4.068 4.842 23.435 1.00 84.94 92 ARG A C 1
ATOM 739 O O . ARG A 1 92 ? 4.904 5.727 23.612 1.00 84.94 92 ARG A O 1
ATOM 746 N N . LEU A 1 93 ? 3.917 3.808 24.266 1.00 83.56 93 LEU A N 1
ATOM 747 C CA . LEU A 1 93 ? 4.769 3.581 25.443 1.00 83.56 93 LEU A CA 1
ATOM 748 C C . LEU A 1 93 ? 6.224 3.301 25.048 1.00 83.56 93 LEU A C 1
ATOM 750 O O . LEU A 1 93 ? 6.477 2.626 24.047 1.00 83.56 93 LEU A O 1
ATOM 754 N N . SER A 1 94 ? 7.158 3.759 25.880 1.00 81.75 94 SER A N 1
ATOM 755 C CA . SER A 1 94 ? 8.599 3.540 25.705 1.00 81.75 94 SER A CA 1
ATOM 756 C C . SER A 1 94 ? 8.999 2.108 26.071 1.00 81.75 94 SER A C 1
ATOM 758 O O . SER A 1 94 ? 9.876 1.514 25.447 1.00 81.75 94 SER A O 1
ATOM 760 N N . ASN A 1 95 ? 8.345 1.532 27.084 1.00 85.38 95 ASN A N 1
ATOM 761 C CA . ASN A 1 95 ? 8.640 0.189 27.569 1.00 85.38 95 ASN A CA 1
ATOM 762 C C . ASN A 1 95 ? 7.994 -0.908 26.698 1.00 85.38 95 ASN A C 1
ATOM 764 O O . ASN A 1 95 ? 6.808 -1.228 26.830 1.00 85.38 95 ASN A O 1
ATOM 768 N N . GLU A 1 96 ? 8.799 -1.545 25.843 1.00 86.06 96 GLU A N 1
ATOM 769 C CA . GLU A 1 96 ? 8.338 -2.625 24.961 1.00 86.06 96 GLU A CA 1
ATOM 770 C C . GLU A 1 96 ? 7.810 -3.858 25.707 1.00 86.06 96 GLU A C 1
ATOM 772 O O . GLU A 1 96 ? 6.942 -4.557 25.183 1.00 86.06 96 GLU A O 1
ATOM 777 N N . ASN A 1 97 ? 8.292 -4.150 26.920 1.00 87.44 97 ASN A N 1
ATOM 778 C CA . ASN A 1 97 ? 7.853 -5.338 27.660 1.00 87.44 97 ASN A CA 1
ATOM 779 C C . ASN A 1 97 ? 6.383 -5.218 28.086 1.00 87.44 97 ASN A C 1
ATOM 781 O O . ASN A 1 97 ? 5.629 -6.186 27.982 1.00 87.44 97 ASN A O 1
ATOM 785 N N . ILE A 1 98 ? 5.950 -4.016 28.480 1.00 86.94 98 ILE A N 1
ATOM 786 C CA . ILE A 1 98 ? 4.552 -3.737 28.841 1.00 86.94 98 ILE A CA 1
ATOM 787 C C . ILE A 1 98 ? 3.634 -3.924 27.623 1.00 86.94 98 ILE A C 1
ATOM 789 O O . ILE A 1 98 ? 2.573 -4.538 27.746 1.00 86.94 98 ILE A O 1
ATOM 793 N N . GLN A 1 99 ? 4.063 -3.468 26.440 1.00 87.50 99 GLN A N 1
ATOM 794 C CA . GLN A 1 99 ? 3.333 -3.676 25.179 1.00 87.50 99 GLN A CA 1
ATOM 795 C C . GLN A 1 99 ? 3.275 -5.156 24.784 1.00 87.50 99 GLN A C 1
ATOM 797 O O . GLN A 1 99 ? 2.235 -5.647 24.342 1.00 87.50 99 GLN A O 1
ATOM 802 N N . ARG A 1 100 ? 4.376 -5.901 24.955 1.00 90.06 100 ARG A N 1
ATOM 803 C CA . ARG A 1 100 ? 4.413 -7.344 24.668 1.00 90.06 100 ARG A CA 1
ATOM 804 C C . ARG A 1 100 ? 3.427 -8.114 25.544 1.00 90.06 100 ARG A C 1
ATOM 806 O O . ARG A 1 100 ? 2.706 -8.956 25.012 1.00 90.06 100 ARG A O 1
ATOM 813 N N . ASN A 1 101 ? 3.332 -7.779 26.831 1.00 89.62 101 ASN A N 1
ATOM 814 C CA . ASN A 1 101 ? 2.366 -8.393 27.745 1.00 89.62 101 ASN A CA 1
ATOM 815 C C . ASN A 1 101 ? 0.919 -8.102 27.322 1.00 89.62 101 ASN A C 1
ATOM 817 O O . ASN A 1 101 ? 0.139 -9.042 27.165 1.00 89.62 101 ASN A O 1
ATOM 821 N N . ALA A 1 102 ? 0.587 -6.838 27.027 1.00 89.56 102 ALA A N 1
ATOM 822 C CA . ALA A 1 102 ? -0.716 -6.481 26.460 1.00 89.56 102 ALA A CA 1
ATOM 823 C C . ALA A 1 102 ? -1.026 -7.287 25.191 1.00 89.56 102 ALA A C 1
ATOM 825 O O . ALA A 1 102 ? -2.122 -7.819 25.032 1.00 89.56 102 ALA A O 1
ATOM 826 N N . ASN A 1 103 ? -0.046 -7.423 24.290 1.00 91.19 103 ASN A N 1
ATOM 827 C CA . ASN A 1 103 ? -0.233 -8.117 23.014 1.00 91.19 103 ASN A CA 1
ATOM 828 C C . ASN A 1 103 ? -0.429 -9.618 23.196 1.00 91.19 103 ASN A C 1
ATOM 830 O O . ASN A 1 103 ? -1.184 -10.225 22.442 1.00 91.19 103 ASN A O 1
ATOM 834 N N . SER A 1 104 ? 0.234 -10.210 24.191 1.00 92.00 104 SER A N 1
ATOM 835 C CA . SER A 1 104 ? 0.051 -11.614 24.546 1.00 92.00 104 SER A CA 1
ATOM 836 C C . SER A 1 104 ? -1.386 -11.874 24.990 1.00 92.00 104 SER A C 1
ATOM 838 O O . SER A 1 104 ? -2.048 -12.740 24.424 1.00 92.00 104 SER A O 1
ATOM 840 N N . ILE A 1 105 ? -1.896 -11.075 25.936 1.00 90.94 105 ILE A N 1
ATOM 841 C CA . ILE A 1 105 ? -3.275 -11.207 26.433 1.00 90.94 105 ILE A CA 1
ATOM 842 C C . ILE A 1 105 ? -4.269 -11.021 25.282 1.00 90.94 105 ILE A C 1
ATOM 844 O O . ILE A 1 105 ? -5.185 -11.820 25.107 1.00 90.94 105 ILE A O 1
ATOM 848 N N . LEU A 1 106 ? -4.062 -9.995 24.460 1.00 91.12 106 LEU A N 1
ATOM 849 C CA . LEU A 1 106 ? -4.926 -9.668 23.332 1.00 91.12 106 LEU A CA 1
ATOM 850 C C . LEU A 1 106 ? -4.996 -10.807 22.298 1.00 91.12 106 LEU A C 1
ATOM 852 O O . LEU A 1 106 ? -6.085 -11.174 21.859 1.00 91.12 106 LEU A O 1
ATOM 856 N N . ARG A 1 107 ? -3.852 -11.405 21.936 1.00 90.00 107 ARG A N 1
ATOM 857 C CA . ARG A 1 107 ? -3.776 -12.524 20.977 1.00 90.00 107 ARG A CA 1
ATOM 858 C C . ARG A 1 107 ? -4.403 -13.813 21.498 1.00 90.00 107 ARG A C 1
ATOM 860 O O . ARG A 1 107 ? -4.934 -14.574 20.704 1.00 90.00 107 ARG A O 1
ATOM 867 N N . GLU A 1 108 ? -4.369 -14.063 22.806 1.00 89.56 108 GLU A N 1
ATOM 868 C CA . GLU A 1 108 ? -5.058 -15.222 23.395 1.00 89.56 108 GLU A CA 1
ATOM 869 C C . GLU A 1 108 ? -6.587 -15.117 23.322 1.00 89.56 108 GLU A C 1
ATOM 871 O O . GLU A 1 108 ? -7.282 -16.125 23.443 1.00 89.56 108 GLU A O 1
ATOM 876 N N . ARG A 1 109 ? -7.116 -13.895 23.209 1.00 89.38 109 ARG A N 1
ATOM 877 C CA . ARG A 1 109 ? -8.550 -13.597 23.354 1.00 89.38 109 ARG A CA 1
ATOM 878 C C . ARG A 1 109 ? -9.207 -13.099 22.073 1.00 89.38 109 ARG A C 1
ATOM 880 O O . ARG A 1 109 ? -10.417 -12.894 22.061 1.00 89.38 109 ARG A O 1
ATOM 887 N N . THR A 1 110 ? -8.424 -12.909 21.015 1.00 86.88 110 THR A N 1
ATOM 888 C CA . THR A 1 110 ? -8.910 -12.539 19.687 1.00 86.88 110 THR A CA 1
ATOM 889 C C . THR A 1 110 ? -8.694 -13.708 18.717 1.00 86.88 110 THR A C 1
ATOM 891 O O . THR A 1 110 ? -7.628 -14.321 18.731 1.00 86.88 110 THR A O 1
ATOM 894 N N . PRO A 1 111 ? -9.688 -14.051 17.883 1.00 89.62 111 PRO A N 1
ATOM 895 C CA . PRO A 1 111 ? -10.977 -13.377 17.746 1.00 89.62 111 PRO A CA 1
ATOM 896 C C . PRO A 1 111 ? -11.941 -13.659 18.914 1.00 89.62 111 PRO A C 1
ATOM 898 O O . PRO A 1 111 ? -11.977 -14.754 19.474 1.00 89.62 111 PRO A O 1
ATOM 901 N N . ILE A 1 112 ? -12.744 -12.653 19.262 1.00 90.44 112 ILE A N 1
ATOM 902 C CA . ILE A 1 112 ? -13.840 -12.759 20.225 1.00 90.44 112 ILE A CA 1
ATOM 903 C C . ILE A 1 112 ? -14.964 -13.565 19.574 1.00 90.44 112 ILE A C 1
ATOM 905 O O . ILE A 1 112 ? -15.513 -13.146 18.556 1.00 90.44 112 ILE A O 1
ATOM 909 N N . ASN A 1 113 ? -15.325 -14.695 20.182 1.00 88.12 113 ASN A N 1
ATOM 910 C CA . ASN A 1 113 ? -16.415 -15.560 19.710 1.00 88.12 113 ASN A CA 1
ATOM 911 C C . ASN A 1 113 ? -17.705 -15.418 20.539 1.00 88.12 113 ASN A C 1
ATOM 913 O O . ASN A 1 113 ? -18.703 -16.066 20.237 1.00 88.12 113 ASN A O 1
ATOM 917 N N . ILE A 1 114 ? -17.696 -14.579 21.579 1.00 91.94 114 ILE A N 1
ATOM 918 C CA . ILE A 1 114 ? -18.856 -14.322 22.441 1.00 91.94 114 ILE A CA 1
ATOM 919 C C . ILE A 1 114 ? -19.637 -13.134 21.870 1.00 91.94 114 ILE A C 1
ATOM 921 O O . ILE A 1 114 ? -19.117 -12.017 21.819 1.00 91.94 114 ILE A O 1
ATOM 925 N N . SER A 1 115 ? -20.881 -13.374 21.440 1.00 90.69 115 SER A N 1
ATOM 926 C CA . SER A 1 115 ? -21.700 -12.360 20.759 1.00 90.69 115 SER A CA 1
ATOM 927 C C . SER A 1 115 ? -21.983 -11.140 21.634 1.00 90.69 115 SER A C 1
ATOM 929 O O . SER A 1 115 ? -21.945 -10.022 21.127 1.00 90.69 115 SER A O 1
ATOM 931 N N . ASP A 1 116 ? -22.250 -11.326 22.927 1.00 94.00 116 ASP A N 1
ATOM 932 C CA . ASP A 1 116 ? -22.565 -10.217 23.834 1.00 94.00 116 ASP A CA 1
ATOM 933 C C . ASP A 1 116 ? -21.360 -9.298 24.038 1.00 94.00 116 ASP A C 1
ATOM 935 O O . ASP A 1 116 ? -21.476 -8.084 23.890 1.00 94.00 116 ASP A O 1
ATOM 939 N N . VAL A 1 117 ? -20.167 -9.869 24.231 1.00 94.88 117 VAL A N 1
ATOM 940 C CA . VAL A 1 117 ? -18.911 -9.104 24.298 1.00 94.88 117 VAL A CA 1
ATOM 941 C C . VAL A 1 117 ? -18.674 -8.348 22.987 1.00 94.88 117 VAL A C 1
ATOM 943 O O . VAL A 1 117 ? -18.364 -7.159 23.006 1.00 94.88 117 VAL A O 1
ATOM 946 N N . ALA A 1 118 ? -18.863 -9.003 21.837 1.00 93.62 118 ALA A N 1
ATOM 947 C CA . ALA A 1 118 ? -18.713 -8.356 20.533 1.00 93.62 118 ALA A CA 1
ATOM 948 C C . ALA A 1 118 ? -19.722 -7.209 20.321 1.00 93.62 118 ALA A C 1
ATOM 950 O O . ALA A 1 118 ? -19.369 -6.185 19.730 1.00 93.62 118 ALA A O 1
ATOM 951 N N . ASN A 1 119 ? -20.952 -7.349 20.824 1.00 95.38 119 ASN A N 1
ATOM 952 C CA . ASN A 1 119 ? -21.970 -6.300 20.790 1.00 95.38 119 ASN A CA 1
ATOM 953 C C . ASN A 1 119 ? -21.592 -5.113 21.687 1.00 95.38 119 ASN A C 1
ATOM 955 O O . ASN A 1 119 ? -21.681 -3.977 21.227 1.00 95.38 119 ASN A O 1
ATOM 959 N N . ILE A 1 120 ? -21.096 -5.357 22.905 1.00 97.12 120 ILE A N 1
ATOM 960 C CA . ILE A 1 120 ? -20.613 -4.296 23.807 1.00 97.12 120 ILE A CA 1
ATOM 961 C C . ILE A 1 120 ? -19.467 -3.516 23.146 1.00 97.12 120 ILE A C 1
ATOM 963 O O . ILE A 1 120 ? -19.466 -2.285 23.149 1.00 97.12 120 ILE A O 1
ATOM 967 N N . VAL A 1 121 ? -18.518 -4.213 22.506 1.00 96.94 121 VAL A N 1
ATOM 968 C CA . VAL A 1 121 ? -17.426 -3.564 21.759 1.00 96.94 121 VAL A CA 1
ATOM 969 C C . VAL A 1 121 ? -17.959 -2.739 20.582 1.00 96.94 121 VAL A C 1
ATOM 971 O O . VAL A 1 121 ? -17.502 -1.617 20.356 1.00 96.94 121 VAL A O 1
ATOM 974 N N . PHE A 1 122 ? -18.944 -3.254 19.838 1.00 96.62 122 PHE A N 1
ATOM 975 C CA . PHE A 1 122 ? -19.582 -2.500 18.756 1.00 96.62 122 PHE A CA 1
ATOM 976 C C . PHE A 1 122 ? -20.237 -1.213 19.272 1.00 96.62 122 PHE A C 1
ATOM 978 O O . PHE A 1 122 ? -20.021 -0.145 18.703 1.00 96.62 122 PHE A O 1
ATOM 985 N N . GLU A 1 123 ? -21.019 -1.299 20.348 1.00 97.06 123 GLU A N 1
ATOM 986 C CA . GLU A 1 123 ? -21.711 -0.150 20.941 1.00 97.06 123 GLU A CA 1
ATOM 987 C C . GLU A 1 123 ? -20.734 0.893 21.484 1.00 97.06 123 GLU A C 1
ATOM 989 O O . GLU A 1 123 ? -20.947 2.093 21.288 1.00 97.06 123 GLU A O 1
ATOM 994 N N . PHE A 1 124 ? -19.626 0.456 22.089 1.00 96.50 124 PHE A N 1
ATOM 995 C CA . PHE A 1 124 ? -18.553 1.348 22.518 1.00 96.50 124 PHE A CA 1
ATOM 996 C C . PHE A 1 124 ? -18.044 2.207 21.351 1.00 96.50 124 PHE A C 1
ATOM 998 O O . PHE A 1 124 ? -18.093 3.438 21.421 1.00 96.50 124 PHE A O 1
ATOM 1005 N N . TYR A 1 125 ? -17.618 1.581 20.248 1.00 97.00 125 TYR A N 1
ATOM 1006 C CA . TYR A 1 125 ? -17.098 2.322 19.096 1.00 97.00 125 TYR A CA 1
ATOM 1007 C C . TYR A 1 125 ? -18.180 3.141 18.389 1.00 97.00 125 TYR A C 1
ATOM 1009 O O . TYR A 1 125 ? -17.913 4.260 17.953 1.00 97.00 125 TYR A O 1
ATOM 1017 N N . GLN A 1 126 ? -19.416 2.642 18.318 1.00 95.25 126 GLN A N 1
ATOM 1018 C CA . GLN A 1 126 ? -20.537 3.391 17.750 1.00 95.25 126 GLN A CA 1
ATOM 1019 C C . GLN A 1 126 ? -20.795 4.697 18.510 1.00 95.25 126 GLN A C 1
ATOM 1021 O O . GLN A 1 126 ? -21.061 5.730 17.893 1.00 95.25 126 GLN A O 1
ATOM 1026 N N . ASN A 1 127 ? -20.692 4.668 19.839 1.00 94.38 127 ASN A N 1
ATOM 1027 C CA . ASN A 1 127 ? -20.851 5.854 20.672 1.00 94.38 127 ASN A CA 1
ATOM 1028 C C . ASN A 1 127 ? -19.666 6.817 20.527 1.00 94.38 127 ASN A C 1
ATOM 1030 O O . ASN A 1 127 ? -19.877 8.026 20.418 1.00 94.38 127 ASN A O 1
ATOM 1034 N N . LYS A 1 128 ? -18.438 6.291 20.469 1.00 94.25 128 LYS A N 1
ATOM 1035 C CA . LYS A 1 128 ? -17.211 7.088 20.316 1.00 94.25 128 LYS A CA 1
ATOM 1036 C C . LYS A 1 128 ? -17.089 7.765 18.953 1.00 94.25 128 LYS A C 1
ATOM 1038 O O . LYS A 1 128 ? -16.572 8.875 18.875 1.00 94.25 128 LYS A O 1
ATOM 1043 N N . PHE A 1 129 ? -17.616 7.151 17.893 1.00 93.69 129 PHE A N 1
ATOM 1044 C CA . PHE A 1 129 ? -17.532 7.684 16.528 1.00 93.69 129 PHE A CA 1
ATOM 1045 C C . PHE A 1 129 ? -18.782 8.416 16.042 1.00 93.69 129 PHE A C 1
ATOM 1047 O O . PHE A 1 129 ? -18.998 8.597 14.845 1.00 93.69 129 PHE A O 1
ATOM 1054 N N . LYS A 1 130 ? -19.621 8.873 16.971 1.00 88.81 130 LYS A N 1
ATOM 1055 C CA . LYS A 1 130 ? -20.840 9.610 16.648 1.00 88.81 130 LYS A CA 1
ATOM 1056 C C . LYS A 1 130 ? -20.547 11.097 16.404 1.00 88.81 130 LYS A C 1
ATOM 1058 O O . LYS A 1 130 ? -20.046 11.782 17.292 1.00 88.81 130 LYS A O 1
ATOM 1063 N N . LYS A 1 131 ? -20.985 11.627 15.254 1.00 87.00 131 LYS A N 1
ATOM 1064 C CA . LYS A 1 131 ? -20.884 13.061 14.889 1.00 87.00 131 LYS A CA 1
ATOM 1065 C C . LYS A 1 131 ? -19.440 13.570 14.979 1.00 87.00 131 LYS A C 1
ATOM 1067 O O . LYS A 1 131 ? -18.590 12.969 14.350 1.00 87.00 131 LYS A O 1
ATOM 1072 N N . ASP A 1 132 ? -19.168 14.618 15.756 1.00 86.75 132 ASP A N 1
ATOM 1073 C CA . ASP A 1 132 ? -17.831 15.201 15.934 1.00 86.75 132 ASP A CA 1
ATOM 1074 C C . ASP A 1 132 ? -17.094 14.666 17.172 1.00 86.75 132 ASP A C 1
ATOM 1076 O O . ASP A 1 132 ? -15.963 15.062 17.432 1.00 86.75 132 ASP A O 1
ATOM 1080 N N . VAL A 1 133 ? -17.694 13.743 17.940 1.00 88.88 133 VAL A N 1
ATOM 1081 C CA . VAL A 1 133 ? -17.078 13.202 19.170 1.00 88.88 133 VAL A CA 1
ATOM 1082 C C . VAL A 1 133 ? -15.732 12.539 18.871 1.00 88.88 133 VAL A C 1
ATOM 1084 O O . VAL A 1 133 ? -14.776 12.712 19.625 1.00 88.88 133 VAL A O 1
ATOM 1087 N N . TRP A 1 134 ? -15.620 11.853 17.730 1.00 91.38 134 TRP A N 1
ATOM 1088 C CA . TRP A 1 134 ? -14.391 11.162 17.332 1.00 91.38 134 TRP A CA 1
ATOM 1089 C C . TRP A 1 134 ? -13.183 12.092 17.219 1.00 91.38 134 TRP A C 1
ATOM 1091 O O . TRP A 1 134 ? -12.062 11.637 17.435 1.00 91.38 134 TRP A O 1
ATOM 1101 N N . LYS A 1 135 ? -13.395 13.388 16.937 1.00 91.69 135 LYS A N 1
ATOM 1102 C CA . LYS A 1 135 ? -12.317 14.374 16.783 1.00 91.69 135 LYS A CA 1
ATOM 1103 C C . LYS A 1 135 ? -11.522 14.598 18.064 1.00 91.69 135 LYS A C 1
ATOM 1105 O O . LYS A 1 135 ? -10.454 15.194 18.007 1.00 91.69 135 LYS A O 1
ATOM 1110 N N . LYS A 1 136 ? -12.019 14.126 19.210 1.00 91.19 136 LYS A N 1
ATOM 1111 C CA . LYS A 1 136 ? -11.318 14.167 20.500 1.00 91.19 136 LYS A CA 1
ATOM 1112 C C . LYS A 1 136 ? -10.866 12.791 20.981 1.00 91.19 136 LYS A C 1
ATOM 1114 O O . LYS A 1 136 ? -10.132 12.699 21.958 1.00 91.19 136 LYS A O 1
ATOM 1119 N N . GLU A 1 137 ? -11.271 11.716 20.315 1.00 92.00 137 GLU A N 1
ATOM 1120 C CA . GLU A 1 137 ? -11.140 10.335 20.795 1.00 92.00 137 GLU A CA 1
ATOM 1121 C C . GLU A 1 137 ? -9.993 9.600 20.080 1.00 92.00 137 GLU A C 1
ATOM 1123 O O . GLU A 1 137 ? -10.167 8.519 19.511 1.00 92.00 137 GLU A O 1
ATOM 1128 N N . LEU A 1 138 ? -8.794 10.194 20.107 1.00 91.00 138 LEU A N 1
ATOM 1129 C CA . LEU A 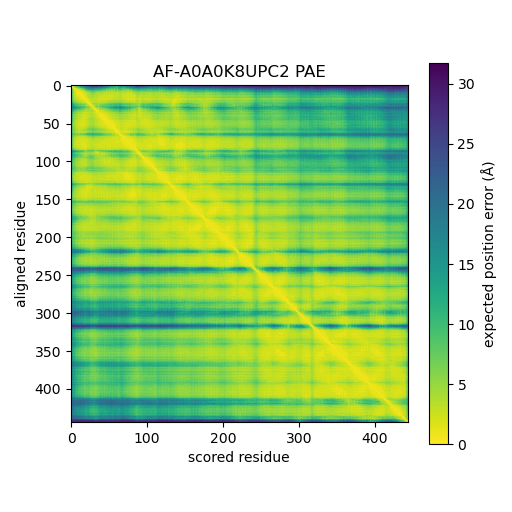1 138 ? -7.605 9.677 19.414 1.00 91.00 138 LEU A CA 1
ATOM 1130 C C . LEU A 1 138 ? -7.256 8.230 19.810 1.00 91.00 138 LEU A C 1
ATOM 1132 O O . LEU A 1 138 ? -6.876 7.425 18.957 1.00 91.00 138 LEU A O 1
ATOM 1136 N N . GLY A 1 139 ? -7.400 7.894 21.094 1.00 92.31 139 GLY A N 1
ATOM 1137 C CA . GLY A 1 139 ? -7.152 6.547 21.611 1.00 92.31 139 GLY A CA 1
ATOM 1138 C C . GLY A 1 139 ? -8.092 5.530 20.972 1.00 92.31 139 GLY A C 1
ATOM 1139 O O . GLY A 1 139 ? -7.658 4.561 20.345 1.00 92.31 139 GLY A O 1
ATOM 1140 N N . SER A 1 140 ? -9.389 5.845 20.990 1.00 94.75 140 SER A N 1
ATOM 1141 C CA . SER A 1 140 ? -10.421 5.000 20.392 1.00 94.75 140 SER A CA 1
ATOM 1142 C C . SER A 1 140 ? -10.224 4.817 18.885 1.00 94.75 140 SER A C 1
ATOM 1144 O O . SER A 1 140 ? -10.408 3.702 18.408 1.00 94.75 140 SER A O 1
ATOM 1146 N N . LEU A 1 141 ? -9.817 5.851 18.134 1.00 94.12 141 LEU A N 1
ATOM 1147 C CA . LEU A 1 141 ? -9.560 5.749 16.685 1.00 94.12 141 LEU A CA 1
ATOM 1148 C C . LEU A 1 141 ? -8.489 4.702 16.354 1.00 94.12 141 LEU A C 1
ATOM 1150 O O . LEU A 1 141 ? -8.698 3.814 15.528 1.00 94.12 141 LEU A O 1
ATOM 1154 N N . HIS A 1 142 ? -7.343 4.789 17.018 1.00 93.88 142 HIS A N 1
ATOM 1155 C CA . HIS A 1 142 ? -6.230 3.870 16.803 1.00 93.88 142 HIS A CA 1
ATOM 1156 C C . HIS A 1 142 ? -6.523 2.471 17.359 1.00 93.88 142 HIS A C 1
ATOM 1158 O O . HIS A 1 142 ? -6.261 1.471 16.685 1.00 93.88 142 HIS A O 1
ATOM 1164 N N . GLY A 1 143 ? -7.126 2.395 18.549 1.00 95.38 143 GLY A N 1
ATOM 1165 C CA . GLY A 1 143 ? -7.586 1.139 19.131 1.00 95.38 143 GLY A CA 1
ATOM 1166 C C . GLY A 1 143 ? -8.608 0.433 18.242 1.00 95.38 143 GLY A C 1
ATOM 1167 O O . GLY A 1 143 ? -8.563 -0.786 18.113 1.00 95.38 143 GLY A O 1
ATOM 1168 N N . PHE A 1 144 ? -9.474 1.180 17.555 1.00 96.69 144 PHE A N 1
ATOM 1169 C CA . PHE A 1 144 ? -10.453 0.620 16.629 1.00 96.69 144 PHE A CA 1
ATOM 1170 C C . PHE A 1 144 ? -9.804 -0.078 15.436 1.00 96.69 144 PHE A C 1
ATOM 1172 O O . PHE A 1 144 ? -10.155 -1.218 15.134 1.00 96.69 144 PHE A O 1
ATOM 1179 N N . VAL A 1 145 ? -8.823 0.559 14.790 1.00 94.94 145 VAL A N 1
ATOM 1180 C CA . VAL A 1 145 ? -8.062 -0.077 13.701 1.00 94.94 145 VAL A CA 1
ATOM 1181 C C . VAL A 1 145 ? -7.414 -1.364 14.202 1.00 94.94 145 VAL A C 1
ATOM 1183 O O . VAL A 1 145 ? -7.562 -2.414 13.577 1.00 94.94 145 VAL A O 1
ATOM 1186 N N . ARG A 1 146 ? -6.773 -1.313 15.376 1.00 95.00 146 ARG A N 1
ATOM 1187 C CA . ARG A 1 146 ? -6.111 -2.480 15.960 1.00 95.00 146 ARG A CA 1
ATOM 1188 C C . ARG A 1 146 ? -7.086 -3.615 16.283 1.00 95.00 146 ARG A C 1
ATOM 1190 O O . ARG A 1 146 ? -6.777 -4.781 16.035 1.00 95.00 146 ARG A O 1
ATOM 1197 N N . TYR A 1 147 ? -8.261 -3.279 16.809 1.00 96.12 147 TYR A N 1
ATOM 1198 C CA . TYR A 1 147 ? -9.336 -4.232 17.066 1.00 96.12 147 TYR A CA 1
ATOM 1199 C C . TYR A 1 147 ? -9.783 -4.922 15.773 1.00 96.12 147 TYR A C 1
ATOM 1201 O O . TYR A 1 147 ? -9.828 -6.152 15.717 1.00 96.12 147 TYR A O 1
ATOM 1209 N N . LEU A 1 148 ? -10.052 -4.143 14.719 1.00 95.62 148 LEU A N 1
ATOM 1210 C CA . LEU A 1 148 ? -10.477 -4.663 13.422 1.00 95.62 148 LEU A CA 1
ATOM 1211 C C . LEU A 1 148 ? -9.442 -5.617 12.811 1.00 95.62 148 LEU A C 1
ATOM 1213 O O . LEU A 1 148 ? -9.807 -6.693 12.337 1.00 95.62 148 LEU A O 1
ATOM 1217 N N . GLU A 1 149 ? -8.160 -5.247 12.850 1.00 92.94 149 GLU A N 1
ATOM 1218 C CA . GLU A 1 149 ? -7.062 -6.078 12.346 1.00 92.94 149 GLU A CA 1
ATOM 1219 C C . GLU A 1 149 ? -7.014 -7.453 13.008 1.00 92.94 149 GLU A C 1
ATOM 1221 O O . GLU A 1 149 ? -6.777 -8.451 12.333 1.00 92.94 149 GLU A O 1
ATOM 1226 N N . LEU A 1 150 ? -7.209 -7.510 14.326 1.00 93.12 150 LEU A N 1
ATOM 1227 C CA . LEU A 1 150 ? -7.096 -8.747 15.092 1.00 93.12 150 LEU A CA 1
ATOM 1228 C C . LEU A 1 150 ? -8.348 -9.600 14.970 1.00 93.12 150 LEU A C 1
ATOM 1230 O O . LEU A 1 150 ? -8.248 -10.776 14.612 1.00 93.12 150 LEU A O 1
ATOM 1234 N N . GLN A 1 151 ? -9.513 -8.995 15.209 1.00 94.12 151 GLN A N 1
ATOM 1235 C CA . GLN A 1 151 ? -10.800 -9.679 15.159 1.00 94.12 151 GLN A CA 1
ATOM 1236 C C . GLN A 1 151 ? -11.055 -10.290 13.778 1.00 94.12 151 GLN A C 1
ATOM 1238 O O . GLN A 1 151 ? -11.518 -11.424 13.682 1.00 94.12 151 GLN A O 1
ATOM 1243 N N . TYR A 1 152 ? -10.711 -9.564 12.713 1.00 93.00 152 TYR A N 1
ATOM 1244 C CA . TYR A 1 152 ? -11.007 -9.950 11.333 1.00 93.00 152 TYR A CA 1
ATOM 1245 C C . TYR A 1 152 ? -9.756 -10.324 10.535 1.00 93.00 152 TYR A C 1
ATOM 1247 O O . TYR A 1 152 ? -9.759 -10.281 9.304 1.00 93.00 152 TYR A O 1
ATOM 1255 N N . SER A 1 153 ? -8.682 -10.725 11.223 1.00 87.81 153 SER A N 1
ATOM 1256 C CA . SER A 1 153 ? -7.475 -11.269 10.583 1.00 87.81 153 SER A CA 1
ATOM 1257 C C . SER A 1 153 ? -7.764 -12.557 9.805 1.00 87.81 153 SER A C 1
ATOM 1259 O O . SER A 1 153 ? -7.228 -12.747 8.712 1.00 87.81 153 SER A O 1
ATOM 1261 N N . SER A 1 154 ? -8.618 -13.416 10.368 1.00 85.06 154 SER A N 1
ATOM 1262 C CA . SER A 1 154 ? -9.036 -14.711 9.816 1.00 85.06 154 SER A CA 1
ATOM 1263 C C . SER A 1 154 ? -10.558 -14.875 9.716 1.00 85.06 154 SER A C 1
ATOM 1265 O O . SER A 1 154 ? -11.027 -15.844 9.121 1.00 85.06 154 SER A O 1
ATOM 1267 N N . GLN A 1 155 ? -11.334 -13.943 10.279 1.00 89.19 155 GLN A N 1
ATOM 1268 C CA . GLN A 1 155 ? -12.797 -13.955 10.233 1.00 89.19 155 GLN A CA 1
ATOM 1269 C C . GLN A 1 155 ? -13.341 -13.004 9.166 1.00 89.19 155 GLN A C 1
ATOM 1271 O O . GLN A 1 155 ? -12.768 -11.949 8.898 1.00 89.19 155 GLN A O 1
ATOM 1276 N N . THR A 1 156 ? -14.498 -13.351 8.601 1.00 93.31 156 THR A N 1
ATOM 1277 C CA . THR A 1 156 ? -15.224 -12.461 7.692 1.00 93.31 156 THR A CA 1
ATOM 1278 C C . THR A 1 156 ? -15.865 -11.311 8.466 1.00 93.31 156 THR A C 1
ATOM 1280 O O . THR A 1 156 ? -16.599 -11.540 9.425 1.00 93.31 156 THR A O 1
ATOM 1283 N N . LEU A 1 157 ? -15.636 -10.077 8.016 1.00 94.56 157 LEU A N 1
ATOM 1284 C CA . LEU A 1 157 ? -16.233 -8.863 8.566 1.00 94.56 157 LEU A CA 1
ATOM 1285 C C . LEU A 1 157 ? -17.760 -8.873 8.326 1.00 94.56 157 LEU A C 1
ATOM 1287 O O . LEU A 1 157 ? -18.194 -8.863 7.167 1.00 94.56 157 LEU A O 1
ATOM 1291 N N . PRO A 1 158 ? -18.601 -8.883 9.379 1.00 94.44 158 PRO A N 1
ATOM 1292 C CA . PRO A 1 158 ? -20.055 -8.916 9.230 1.00 94.44 158 PRO A CA 1
ATOM 1293 C C . PRO A 1 158 ? -20.603 -7.659 8.546 1.00 94.44 158 PRO A C 1
ATOM 1295 O O . PRO A 1 158 ? -20.066 -6.568 8.721 1.00 94.44 158 PRO A O 1
ATOM 1298 N N . ARG A 1 159 ? -21.741 -7.767 7.844 1.00 95.38 159 ARG A N 1
ATOM 1299 C CA . ARG A 1 159 ? -22.359 -6.643 7.097 1.00 95.38 159 ARG A CA 1
ATOM 1300 C C . ARG A 1 159 ? -22.573 -5.378 7.943 1.00 95.38 159 ARG A C 1
ATOM 1302 O O . ARG A 1 159 ? -22.305 -4.276 7.474 1.00 95.38 159 ARG A O 1
ATOM 1309 N N . ARG A 1 160 ? -23.012 -5.534 9.201 1.00 95.19 160 ARG A N 1
ATOM 1310 C CA . ARG A 1 160 ? -23.177 -4.418 10.156 1.00 95.19 160 ARG A CA 1
ATOM 1311 C C . ARG A 1 160 ? -21.856 -3.678 10.381 1.00 95.19 160 ARG A C 1
ATOM 1313 O O . ARG A 1 160 ? -21.833 -2.452 10.335 1.00 95.19 160 ARG A O 1
ATOM 1320 N N . TRP A 1 161 ? -20.771 -4.426 10.578 1.00 96.06 161 TRP A N 1
ATOM 1321 C CA . TRP A 1 161 ? -19.431 -3.871 10.730 1.00 96.06 161 TRP A CA 1
ATOM 1322 C C . TRP A 1 161 ? -18.920 -3.250 9.434 1.00 96.06 161 TRP A C 1
ATOM 1324 O O . TRP A 1 161 ? -18.387 -2.156 9.494 1.00 96.06 161 TRP A O 1
ATOM 1334 N N . VAL A 1 162 ? -19.146 -3.867 8.270 1.00 97.19 162 VAL A N 1
ATOM 1335 C CA . VAL A 1 162 ? -18.772 -3.286 6.967 1.00 97.19 162 VAL A CA 1
ATOM 1336 C C . VAL A 1 162 ? -19.359 -1.880 6.800 1.00 97.19 162 VAL A C 1
ATOM 1338 O O . VAL A 1 162 ? -18.618 -0.941 6.524 1.00 97.19 162 VAL A O 1
ATOM 1341 N N . ASN A 1 163 ? -20.668 -1.717 7.012 1.00 96.69 163 ASN A N 1
ATOM 1342 C CA . ASN A 1 163 ? -21.329 -0.418 6.846 1.00 96.69 163 ASN A CA 1
ATOM 1343 C C . ASN A 1 163 ? -20.841 0.607 7.879 1.00 96.69 163 ASN A C 1
ATOM 1345 O O . ASN A 1 163 ? -20.631 1.773 7.549 1.00 96.69 163 ASN A O 1
ATOM 1349 N N . PHE A 1 164 ? -20.637 0.169 9.124 1.00 96.94 164 PHE A N 1
ATOM 1350 C CA . PHE A 1 164 ? -20.106 1.028 10.176 1.00 96.94 164 PHE A CA 1
ATOM 1351 C C . PHE A 1 164 ? -18.670 1.478 9.870 1.00 96.94 164 PHE A C 1
ATOM 1353 O O . PHE A 1 164 ? -18.392 2.672 9.874 1.00 96.94 164 PHE A O 1
ATOM 1360 N N . CYS A 1 165 ? -17.781 0.548 9.517 1.00 97.25 165 CYS A N 1
ATOM 1361 C CA . CYS A 1 165 ? -16.408 0.823 9.104 1.00 97.25 165 CYS A CA 1
ATOM 1362 C C . CYS A 1 165 ? -16.355 1.752 7.887 1.00 97.25 165 CYS A C 1
ATOM 1364 O O . CYS A 1 165 ? -15.546 2.671 7.877 1.00 97.25 165 CYS A O 1
ATOM 1366 N N . LEU A 1 166 ? -17.220 1.556 6.886 1.00 97.25 166 LEU A N 1
ATOM 1367 C CA . LEU A 1 166 ? -17.289 2.443 5.723 1.00 97.25 166 LEU A CA 1
ATOM 1368 C C . LEU A 1 166 ? -17.648 3.872 6.145 1.00 97.25 166 LEU A C 1
ATOM 1370 O O . LEU A 1 166 ? -16.968 4.811 5.740 1.00 97.25 166 LEU A O 1
ATOM 1374 N N . SER A 1 167 ? -18.667 4.032 6.996 1.00 96.25 167 SER A N 1
ATOM 1375 C CA . SER A 1 167 ? -19.054 5.342 7.528 1.00 96.25 167 SER A CA 1
ATOM 1376 C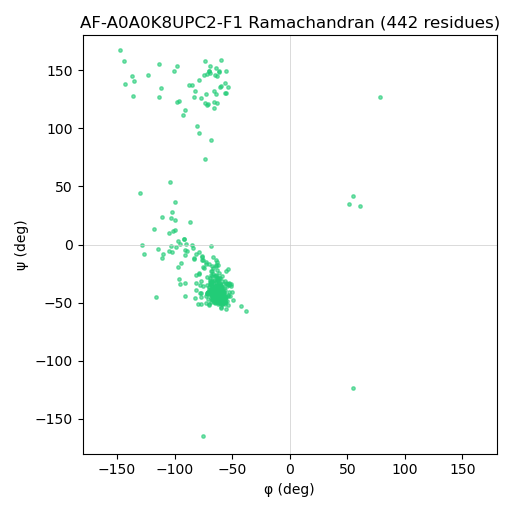 C . SER A 1 167 ? -17.909 5.996 8.298 1.00 96.25 167 SER A C 1
ATOM 1378 O O . SER A 1 167 ? -17.588 7.147 8.030 1.00 96.25 167 SER A O 1
ATOM 1380 N N . VAL A 1 168 ? -17.272 5.268 9.221 1.00 95.94 168 VAL A N 1
ATOM 1381 C CA . VAL A 1 168 ? -16.151 5.795 10.014 1.00 95.94 168 VAL A CA 1
ATOM 1382 C C . VAL A 1 168 ? -14.986 6.173 9.103 1.00 95.94 168 VAL A C 1
ATOM 1384 O O . VAL A 1 168 ? -14.478 7.282 9.205 1.00 95.94 168 VAL A O 1
ATOM 1387 N N . GLY A 1 169 ? -14.594 5.291 8.180 1.00 95.44 169 GLY A N 1
ATOM 1388 C CA . GLY A 1 169 ? -13.488 5.516 7.250 1.00 95.44 169 GLY A CA 1
ATOM 1389 C C . GLY A 1 169 ? -13.702 6.722 6.333 1.00 95.44 169 GLY A C 1
ATOM 1390 O O . GLY A 1 169 ? -12.747 7.439 6.052 1.00 95.44 169 GLY A O 1
ATOM 1391 N N . LEU A 1 170 ? -14.939 6.992 5.907 1.00 94.62 170 LEU A N 1
ATOM 1392 C CA . LEU A 1 170 ? -15.271 8.210 5.163 1.00 94.62 170 LEU A CA 1
ATOM 1393 C C . LEU A 1 170 ? -15.150 9.455 6.049 1.00 94.62 170 LEU A C 1
ATOM 1395 O O . LEU A 1 170 ? -14.459 10.394 5.669 1.00 94.62 170 LEU A O 1
ATOM 1399 N N . THR A 1 171 ? -15.755 9.436 7.238 1.00 93.12 171 THR A N 1
ATOM 1400 C CA . THR A 1 171 ? -15.782 10.587 8.153 1.00 93.12 171 THR A CA 1
ATOM 1401 C C . THR A 1 171 ? -14.391 10.984 8.647 1.00 93.12 171 THR A C 1
ATOM 1403 O O . THR A 1 171 ? -14.037 12.156 8.602 1.00 93.12 171 THR A O 1
ATOM 1406 N N . VAL A 1 172 ? -13.560 10.033 9.083 1.00 91.56 172 VAL A N 1
ATOM 1407 C CA . VAL A 1 172 ? -12.226 10.363 9.626 1.00 91.56 172 VAL A CA 1
ATOM 1408 C C . VAL A 1 172 ? -11.286 10.931 8.558 1.00 91.56 172 VAL A C 1
ATOM 1410 O O . VAL A 1 172 ? -10.378 11.694 8.880 1.00 91.56 172 VAL A O 1
ATOM 1413 N N . ARG A 1 173 ? -11.515 10.604 7.278 1.00 90.50 173 ARG A N 1
ATOM 1414 C CA . ARG A 1 173 ? -10.726 11.129 6.153 1.00 90.50 173 ARG A CA 1
ATOM 1415 C C . ARG A 1 173 ? -11.066 12.570 5.784 1.00 90.50 173 ARG A C 1
ATOM 1417 O O . ARG A 1 173 ? -10.290 13.190 5.064 1.00 90.50 173 ARG A O 1
ATOM 1424 N N . GLU A 1 174 ? -12.172 13.112 6.290 1.00 86.69 174 GLU A N 1
ATOM 1425 C CA . GLU A 1 174 ? -12.494 14.538 6.157 1.00 86.69 174 GLU A CA 1
ATOM 1426 C C . GLU A 1 174 ? -11.603 15.420 7.048 1.00 86.69 174 GLU A C 1
ATOM 1428 O O . GLU A 1 174 ? -11.533 16.627 6.825 1.00 86.69 174 GLU A O 1
ATOM 1433 N N . SER A 1 175 ? -10.892 14.833 8.021 1.00 86.56 175 SER A N 1
ATOM 1434 C CA . SER A 1 175 ? -9.928 15.558 8.855 1.00 86.56 175 SER A CA 1
ATOM 1435 C C . SER A 1 175 ? -8.787 16.153 8.034 1.00 86.56 175 SER A C 1
ATOM 1437 O O . SER A 1 175 ? -8.305 15.562 7.060 1.00 86.56 175 SER A O 1
ATOM 1439 N N . HIS A 1 176 ? -8.276 17.290 8.500 1.00 83.44 176 HIS A N 1
ATOM 1440 C CA . HIS A 1 176 ? -7.030 17.848 7.985 1.00 83.44 176 HIS A CA 1
ATOM 1441 C C . HIS A 1 176 ? -5.794 17.085 8.481 1.00 83.44 176 HIS A C 1
ATOM 1443 O O . HIS A 1 176 ? -4.754 17.141 7.826 1.00 83.44 176 HIS A O 1
ATOM 1449 N N . GLU A 1 177 ? -5.915 16.326 9.574 1.00 84.06 177 GLU A N 1
ATOM 1450 C CA . GLU A 1 177 ? -4.799 15.606 10.180 1.00 84.06 177 GLU A CA 1
ATOM 1451 C C . GLU A 1 177 ? -4.396 14.367 9.344 1.00 84.06 177 GLU A C 1
ATOM 1453 O O . GLU A 1 177 ? -5.210 13.452 9.152 1.00 84.06 177 GLU A O 1
ATOM 1458 N N . PRO A 1 178 ? -3.134 14.260 8.873 1.00 82.81 178 PRO A N 1
ATOM 1459 C CA . PRO A 1 178 ? -2.686 13.154 8.016 1.00 82.81 178 PRO A CA 1
ATOM 1460 C C . PRO A 1 178 ? -2.862 11.768 8.650 1.00 82.81 178 PRO A C 1
ATOM 1462 O O . PRO A 1 178 ? -3.174 10.790 7.966 1.00 82.81 178 PRO A O 1
ATOM 1465 N N . THR A 1 179 ? -2.710 11.680 9.975 1.00 84.75 179 THR A N 1
ATOM 1466 C CA . THR A 1 179 ? -2.906 10.441 10.740 1.00 84.75 179 THR A CA 1
ATOM 1467 C C . THR A 1 179 ? -4.332 9.910 10.583 1.00 84.75 179 THR A C 1
ATOM 1469 O O . THR A 1 179 ? -4.521 8.717 10.341 1.00 84.75 179 THR A O 1
ATOM 1472 N N . CYS A 1 180 ? -5.337 10.788 10.642 1.00 88.69 180 CYS A N 1
ATOM 1473 C CA . CYS A 1 180 ? -6.744 10.425 10.465 1.00 88.69 180 CYS A CA 1
ATOM 1474 C C . CYS A 1 180 ? -7.022 9.929 9.043 1.00 88.69 180 CYS A C 1
ATOM 1476 O O . CYS A 1 180 ? -7.715 8.923 8.860 1.00 88.69 180 CYS A O 1
ATOM 1478 N N . LYS A 1 181 ? -6.412 10.570 8.035 1.00 88.44 181 LYS A N 1
ATOM 1479 C CA . LYS A 1 181 ? -6.522 10.120 6.642 1.00 88.44 181 LYS A CA 1
ATOM 1480 C C . LYS A 1 181 ? -6.006 8.694 6.470 1.00 88.44 181 LYS A C 1
ATOM 1482 O O . LYS A 1 181 ? -6.697 7.838 5.915 1.00 88.44 181 LYS A O 1
ATOM 1487 N N . ARG A 1 182 ? -4.828 8.417 7.032 1.00 88.75 182 ARG A N 1
ATOM 1488 C CA . ARG A 1 182 ? -4.206 7.089 7.014 1.00 88.75 182 ARG A CA 1
ATOM 1489 C C . ARG A 1 182 ? -5.027 6.042 7.777 1.00 88.75 182 ARG A C 1
ATOM 1491 O O . ARG A 1 182 ? -5.183 4.928 7.287 1.00 88.75 182 ARG A O 1
ATOM 1498 N N . ILE A 1 183 ? -5.613 6.398 8.925 1.00 91.44 183 ILE A N 1
ATOM 1499 C CA . ILE A 1 183 ? -6.549 5.531 9.667 1.00 91.44 183 ILE A CA 1
ATOM 1500 C C . ILE A 1 183 ? -7.729 5.119 8.784 1.00 91.44 183 ILE A C 1
ATOM 1502 O O . ILE A 1 183 ? -8.067 3.937 8.727 1.00 91.44 183 ILE A O 1
ATOM 1506 N N . GLY A 1 184 ? -8.327 6.058 8.049 1.00 94.12 184 GLY A N 1
ATOM 1507 C CA . GLY A 1 184 ? -9.415 5.733 7.129 1.00 94.12 184 GLY A CA 1
ATOM 1508 C C . GLY A 1 184 ? -8.998 4.763 6.021 1.00 94.12 184 GLY A C 1
ATOM 1509 O O . GLY A 1 184 ? -9.741 3.830 5.721 1.00 94.12 184 GLY A O 1
ATOM 1510 N N . ILE A 1 185 ? -7.786 4.915 5.476 1.00 94.06 185 ILE A N 1
ATOM 1511 C CA . ILE A 1 185 ? -7.215 3.968 4.505 1.00 94.06 185 ILE A CA 1
ATOM 1512 C C . ILE A 1 185 ? -7.048 2.570 5.112 1.00 94.06 185 ILE A C 1
ATOM 1514 O O . ILE A 1 185 ? -7.400 1.582 4.466 1.00 94.06 185 ILE A O 1
ATOM 1518 N N . PHE A 1 186 ? -6.592 2.453 6.362 1.00 94.00 186 PHE A N 1
ATOM 1519 C CA . PHE A 1 186 ? -6.508 1.151 7.033 1.00 94.00 186 PHE A CA 1
ATOM 1520 C C . PHE A 1 186 ? -7.880 0.510 7.242 1.00 94.00 186 PHE A C 1
ATOM 1522 O O . PHE A 1 186 ? -8.044 -0.682 6.976 1.00 94.00 186 PHE A O 1
ATOM 1529 N N . ILE A 1 187 ? -8.885 1.290 7.646 1.00 96.12 187 ILE A N 1
ATOM 1530 C CA . ILE A 1 187 ? -10.261 0.799 7.786 1.00 96.12 187 ILE A CA 1
ATOM 1531 C C . ILE A 1 187 ? -10.780 0.282 6.436 1.00 96.12 187 ILE A C 1
ATOM 1533 O O . ILE A 1 187 ? -11.323 -0.822 6.364 1.00 96.12 187 ILE A O 1
ATOM 1537 N N . PHE A 1 188 ? -10.562 1.027 5.351 1.00 97.00 188 PHE A N 1
ATOM 1538 C CA . PHE A 1 188 ? -10.918 0.590 4.000 1.00 97.00 188 PHE A CA 1
ATOM 1539 C C . PHE A 1 188 ? -10.187 -0.689 3.587 1.00 97.00 188 PHE A C 1
ATOM 1541 O O . PHE A 1 188 ? -10.815 -1.618 3.078 1.00 97.00 188 PHE A O 1
ATOM 1548 N N . ALA A 1 189 ? -8.889 -0.794 3.868 1.00 95.06 189 ALA A N 1
ATOM 1549 C CA . ALA A 1 189 ? -8.113 -1.994 3.581 1.00 95.06 189 ALA A CA 1
ATOM 1550 C C . ALA A 1 189 ? -8.640 -3.230 4.333 1.00 95.06 189 ALA A C 1
ATOM 1552 O O . ALA A 1 189 ? -8.631 -4.324 3.762 1.00 95.06 189 ALA A O 1
ATOM 1553 N N . VAL A 1 190 ? -9.129 -3.075 5.571 1.00 95.25 190 VAL A N 1
ATOM 1554 C CA . VAL A 1 190 ? -9.792 -4.160 6.316 1.00 95.25 190 VAL A CA 1
ATOM 1555 C C . VAL A 1 190 ? -11.107 -4.560 5.651 1.00 95.25 190 VAL A C 1
ATOM 1557 O O . VAL A 1 190 ? -11.342 -5.755 5.471 1.00 95.25 190 VAL A O 1
ATOM 1560 N N . ILE A 1 191 ? -11.943 -3.598 5.240 1.00 96.75 191 ILE A N 1
ATOM 1561 C CA . ILE A 1 191 ? -13.197 -3.893 4.525 1.00 96.75 191 ILE A CA 1
ATOM 1562 C C . ILE A 1 191 ? -12.901 -4.718 3.269 1.00 96.75 191 ILE A C 1
ATOM 1564 O O . ILE A 1 191 ? -13.487 -5.782 3.090 1.00 96.75 191 ILE A O 1
ATOM 1568 N N . LEU A 1 192 ? -11.959 -4.266 2.437 1.00 95.94 192 LEU A N 1
ATOM 1569 C CA . LEU A 1 192 ? -11.607 -4.922 1.173 1.00 95.94 192 LEU A CA 1
ATOM 1570 C C . LEU A 1 192 ? -10.971 -6.305 1.370 1.00 95.94 192 LEU A C 1
ATOM 1572 O O . LEU A 1 192 ? -11.122 -7.170 0.512 1.00 95.94 192 LEU A O 1
ATOM 1576 N N . LYS A 1 193 ? -10.245 -6.521 2.474 1.00 94.75 193 LYS A N 1
ATOM 1577 C CA . LYS A 1 193 ? -9.576 -7.796 2.770 1.00 94.75 193 LYS A CA 1
ATOM 1578 C C . LYS A 1 193 ? -10.517 -8.823 3.398 1.00 94.75 193 LYS A C 1
ATOM 1580 O O . LYS A 1 193 ? -10.478 -9.989 3.018 1.00 94.75 193 LYS A O 1
ATOM 1585 N N . SER A 1 194 ? -11.301 -8.405 4.386 1.00 94.62 194 SER A N 1
ATOM 1586 C CA . SER A 1 194 ? -12.021 -9.321 5.276 1.00 94.62 194 SER A CA 1
ATOM 1587 C C . SER A 1 194 ? -13.534 -9.295 5.071 1.00 94.62 194 SER A C 1
ATOM 1589 O O . SER A 1 194 ? -14.231 -10.157 5.599 1.00 94.62 194 SER A O 1
ATOM 1591 N N . GLY A 1 195 ? -14.086 -8.332 4.332 1.00 94.19 195 GLY A N 1
ATOM 1592 C CA . GLY A 1 195 ? -15.518 -8.285 4.050 1.00 94.19 195 GLY A CA 1
ATOM 1593 C C . GLY A 1 195 ? -15.970 -9.329 3.029 1.00 94.19 195 GLY A C 1
ATOM 1594 O O . GLY A 1 195 ? -15.197 -9.856 2.231 1.00 94.19 195 GLY A O 1
ATOM 1595 N N . ASN A 1 196 ? -17.265 -9.647 3.058 1.00 94.62 196 ASN A N 1
ATOM 1596 C CA . ASN A 1 196 ? -17.850 -10.580 2.102 1.00 94.62 196 ASN A CA 1
ATOM 1597 C C . ASN A 1 196 ? -17.808 -9.997 0.678 1.00 94.62 196 ASN A C 1
ATOM 1599 O O . ASN A 1 196 ? -18.388 -8.939 0.425 1.00 94.62 196 ASN A O 1
ATOM 1603 N N . PHE A 1 197 ? -17.169 -10.722 -0.245 1.00 93.31 197 PHE A N 1
ATOM 1604 C CA . PHE A 1 197 ? -16.931 -10.253 -1.610 1.00 93.31 197 PHE A CA 1
ATOM 1605 C C . PHE A 1 197 ? -18.216 -9.857 -2.350 1.00 93.31 197 PHE A C 1
ATOM 1607 O O . PHE A 1 197 ? -18.301 -8.756 -2.893 1.00 93.31 197 PHE A O 1
ATOM 1614 N N . ALA A 1 198 ? -19.231 -10.728 -2.330 1.00 93.75 198 ALA A N 1
ATOM 1615 C CA . ALA A 1 198 ? -20.498 -10.486 -3.018 1.00 93.75 198 ALA A CA 1
ATOM 1616 C C . ALA A 1 198 ? -21.197 -9.236 -2.472 1.00 93.75 198 ALA A C 1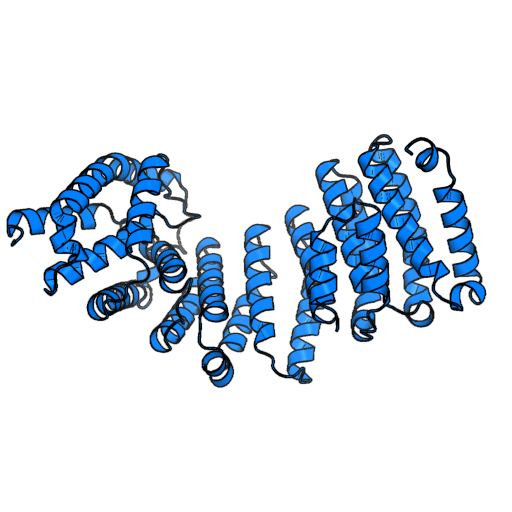
ATOM 1618 O O . ALA A 1 198 ? -21.603 -8.376 -3.244 1.00 93.75 198 ALA A O 1
ATOM 1619 N N . TYR A 1 199 ? -21.239 -9.079 -1.148 1.00 95.50 199 TYR A N 1
ATOM 1620 C CA . TYR A 1 199 ? -21.851 -7.913 -0.515 1.00 95.50 199 TYR A CA 1
ATOM 1621 C C . TYR A 1 199 ? -21.135 -6.596 -0.863 1.00 95.50 199 TYR A C 1
ATOM 1623 O O . TYR A 1 199 ? -21.794 -5.612 -1.195 1.00 95.50 199 TYR A O 1
ATOM 1631 N N . ILE A 1 200 ? -19.795 -6.570 -0.823 1.00 95.44 200 ILE A N 1
ATOM 1632 C CA . ILE A 1 200 ? -18.999 -5.383 -1.197 1.00 95.44 200 ILE A CA 1
ATOM 1633 C C . ILE A 1 200 ? -19.256 -4.985 -2.650 1.00 95.44 200 ILE A C 1
ATOM 1635 O O . ILE A 1 200 ? -19.312 -3.794 -2.970 1.00 95.44 200 ILE A O 1
ATOM 1639 N N . GLN A 1 201 ? -19.393 -5.975 -3.529 1.00 92.31 201 GLN A N 1
ATOM 1640 C CA . GLN A 1 201 ? -19.640 -5.742 -4.940 1.00 92.31 201 GLN A CA 1
ATOM 1641 C C . GLN A 1 201 ? -21.074 -5.261 -5.198 1.00 92.31 201 GLN A C 1
ATOM 1643 O O . GLN A 1 201 ? -21.256 -4.236 -5.846 1.00 92.31 201 GLN A O 1
ATOM 1648 N N . GLU A 1 202 ? -22.078 -5.956 -4.657 1.00 93.19 202 GLU A N 1
ATOM 1649 C CA . GLU A 1 202 ? -23.505 -5.634 -4.818 1.00 93.19 202 GLU A CA 1
ATOM 1650 C C . GLU A 1 202 ? -23.852 -4.229 -4.318 1.00 93.19 202 GLU A C 1
ATOM 1652 O O . GLU A 1 202 ? -24.677 -3.546 -4.916 1.00 93.19 202 GLU A O 1
ATOM 1657 N N . GLN A 1 203 ? -23.217 -3.787 -3.230 1.00 94.75 203 GLN A N 1
ATOM 1658 C CA . GLN A 1 203 ? -23.436 -2.461 -2.643 1.00 94.75 203 GLN A CA 1
ATOM 1659 C C . GLN A 1 203 ? -22.479 -1.386 -3.186 1.00 94.75 203 GLN A C 1
ATOM 1661 O O . GLN A 1 203 ? -22.481 -0.265 -2.686 1.00 94.75 203 GLN A O 1
ATOM 1666 N N . ASN A 1 204 ? -21.638 -1.714 -4.174 1.00 92.81 204 ASN A N 1
ATOM 1667 C CA . ASN A 1 204 ? -20.619 -0.820 -4.738 1.00 92.81 204 ASN A CA 1
ATOM 1668 C C . ASN A 1 204 ? -19.696 -0.161 -3.683 1.00 92.81 204 ASN A C 1
ATOM 1670 O O . ASN A 1 204 ? -19.256 0.979 -3.823 1.00 92.81 204 ASN A O 1
ATOM 1674 N N . ILE A 1 205 ? -19.378 -0.882 -2.604 1.00 96.19 205 ILE A N 1
ATOM 1675 C CA . ILE A 1 205 ? -18.572 -0.349 -1.493 1.00 96.19 205 ILE A CA 1
ATOM 1676 C C . ILE A 1 205 ? -17.135 -0.065 -1.945 1.00 96.19 205 ILE A C 1
ATOM 1678 O O . ILE A 1 205 ? -16.561 0.960 -1.587 1.00 96.19 205 ILE A O 1
ATOM 1682 N N . HIS A 1 206 ? -16.566 -0.946 -2.768 1.00 94.31 206 HIS A N 1
ATOM 1683 C CA . HIS A 1 206 ? -15.237 -0.768 -3.356 1.00 94.31 206 HIS A CA 1
ATOM 1684 C C . HIS A 1 206 ? -15.145 0.497 -4.230 1.00 94.31 206 HIS A C 1
ATOM 1686 O O . HIS A 1 206 ? -14.132 1.189 -4.170 1.00 94.31 206 HIS A O 1
ATOM 1692 N N . GLY A 1 207 ? -16.201 0.846 -4.978 1.00 92.81 207 GLY A N 1
ATOM 1693 C CA . GLY A 1 207 ? -16.263 2.079 -5.768 1.00 92.81 207 GLY A CA 1
ATOM 1694 C C . GLY A 1 207 ? -16.271 3.336 -4.896 1.00 92.81 207 GLY A C 1
ATOM 1695 O O . GLY A 1 207 ? -15.490 4.254 -5.135 1.00 92.81 207 GLY A O 1
ATOM 1696 N N . VAL A 1 208 ? -17.069 3.343 -3.822 1.00 95.19 208 VAL A N 1
ATOM 1697 C CA . VAL A 1 208 ? -17.086 4.447 -2.841 1.00 95.19 208 VAL A CA 1
ATOM 1698 C C . VAL A 1 208 ? -15.715 4.622 -2.179 1.00 95.19 208 VAL A C 1
ATOM 1700 O O . VAL A 1 208 ? -15.228 5.744 -2.032 1.00 95.19 208 VAL A O 1
ATOM 1703 N N . ILE A 1 209 ? -15.066 3.515 -1.802 1.00 96.00 209 ILE A N 1
ATOM 1704 C CA . ILE A 1 209 ? -13.705 3.535 -1.253 1.00 96.00 209 ILE A CA 1
ATOM 1705 C C . ILE A 1 209 ? -12.720 4.114 -2.276 1.00 96.00 209 ILE A C 1
ATOM 1707 O O . ILE A 1 209 ? -11.929 4.985 -1.917 1.00 96.00 209 ILE A O 1
ATOM 1711 N N . TYR A 1 210 ? -12.786 3.674 -3.536 1.00 93.88 210 TYR A N 1
ATOM 1712 C CA . TYR A 1 210 ? -11.907 4.136 -4.610 1.00 93.88 210 TYR A CA 1
ATOM 1713 C C . TYR A 1 210 ? -12.020 5.648 -4.837 1.00 93.88 210 TYR A C 1
ATOM 1715 O O . TYR A 1 210 ? -11.014 6.354 -4.760 1.00 93.88 210 TYR A O 1
ATOM 1723 N N . GLU A 1 211 ? -13.237 6.164 -5.044 1.00 92.19 211 GLU A N 1
ATOM 1724 C CA . GLU A 1 211 ? -13.489 7.599 -5.264 1.00 92.19 211 GLU A CA 1
ATOM 1725 C C . GLU A 1 211 ? -13.009 8.465 -4.100 1.00 92.19 211 GLU A C 1
ATOM 1727 O O . GLU A 1 211 ? -12.609 9.620 -4.273 1.00 92.19 211 GLU A O 1
ATOM 1732 N N . SER A 1 212 ? -13.061 7.906 -2.895 1.00 92.31 212 SER A N 1
ATOM 1733 C CA . SER A 1 212 ? -12.600 8.592 -1.710 1.00 92.31 212 SER A CA 1
ATOM 1734 C C . SER A 1 212 ? -11.072 8.564 -1.631 1.00 92.31 212 SER A C 1
ATOM 1736 O O . SER A 1 212 ? -10.465 9.624 -1.492 1.00 92.31 212 SER A O 1
ATOM 1738 N N . ALA A 1 213 ? -10.436 7.394 -1.757 1.00 92.38 213 ALA A N 1
ATOM 1739 C CA . ALA A 1 213 ? -8.992 7.208 -1.584 1.00 92.38 213 ALA A CA 1
ATOM 1740 C C . ALA A 1 213 ? -8.148 7.848 -2.702 1.00 92.38 213 ALA A C 1
ATOM 1742 O O . ALA A 1 213 ? -7.061 8.354 -2.433 1.00 92.38 213 ALA A O 1
ATOM 1743 N N . ILE A 1 214 ? -8.645 7.903 -3.945 1.00 91.12 214 ILE A N 1
ATOM 1744 C CA . ILE A 1 214 ? -7.899 8.473 -5.084 1.00 91.12 214 ILE A CA 1
ATOM 1745 C C . ILE A 1 214 ? -7.592 9.970 -4.930 1.00 91.12 214 ILE A C 1
ATOM 1747 O O . ILE A 1 214 ? -6.660 10.481 -5.554 1.00 91.12 214 ILE A O 1
ATOM 1751 N N . LYS A 1 215 ? -8.359 10.677 -4.091 1.00 88.12 215 LYS A N 1
ATOM 1752 C CA . LYS A 1 215 ? -8.139 12.095 -3.773 1.00 88.12 215 LYS A CA 1
ATOM 1753 C C . LYS A 1 215 ? -6.867 12.317 -2.957 1.00 88.12 215 LYS A C 1
ATOM 1755 O O . LYS A 1 215 ? -6.282 13.389 -3.053 1.00 88.12 215 LYS A O 1
ATOM 1760 N N . ASP A 1 216 ? -6.428 11.315 -2.194 1.00 85.38 216 ASP A N 1
ATOM 1761 C CA . ASP A 1 216 ? -5.245 11.441 -1.340 1.00 85.38 216 ASP A CA 1
ATOM 1762 C C . ASP A 1 216 ? -3.948 11.298 -2.133 1.00 85.38 216 ASP A C 1
ATOM 1764 O O . ASP A 1 216 ? -2.945 11.861 -1.718 1.00 85.38 216 ASP A O 1
ATOM 1768 N N . ILE A 1 217 ? -3.966 10.609 -3.285 1.00 83.44 217 ILE A N 1
ATOM 1769 C CA . ILE A 1 217 ? -2.779 10.342 -4.121 1.00 83.44 217 ILE A CA 1
ATOM 1770 C C . ILE A 1 217 ? -1.995 11.617 -4.467 1.00 83.44 217 ILE A C 1
ATOM 1772 O O . ILE A 1 217 ? -0.773 11.572 -4.614 1.00 83.44 217 ILE A O 1
ATOM 1776 N N . ASP A 1 218 ? -2.692 12.740 -4.619 1.00 79.12 218 ASP A N 1
ATOM 1777 C CA . ASP A 1 218 ? -2.090 14.002 -5.042 1.00 79.12 218 ASP A CA 1
ATOM 1778 C C . ASP A 1 218 ? -1.456 14.776 -3.860 1.00 79.12 218 ASP A C 1
ATOM 1780 O O . ASP A 1 218 ? -0.695 15.716 -4.086 1.00 79.12 218 ASP A O 1
ATOM 1784 N N . PHE A 1 219 ? -1.725 14.371 -2.611 1.00 75.50 219 PHE A N 1
ATOM 1785 C CA . PHE A 1 219 ? -1.355 15.087 -1.379 1.00 75.50 219 PHE A CA 1
ATOM 1786 C C . PHE A 1 219 ? -0.655 14.178 -0.357 1.00 75.50 219 PHE A C 1
ATOM 1788 O O . PHE A 1 219 ? -0.993 14.181 0.827 1.00 75.50 219 PHE A O 1
ATOM 1795 N N . ILE A 1 220 ? 0.289 13.353 -0.816 1.00 78.62 220 ILE A N 1
ATOM 1796 C CA . ILE A 1 220 ? 0.995 12.409 0.055 1.00 78.62 220 ILE A CA 1
ATOM 1797 C C . ILE A 1 220 ? 2.333 12.976 0.534 1.00 78.62 220 ILE A C 1
ATOM 1799 O O . ILE A 1 220 ? 3.228 13.249 -0.268 1.00 78.62 220 ILE A O 1
ATOM 1803 N N . ASP A 1 221 ? 2.499 13.025 1.856 1.00 77.12 221 ASP A N 1
ATOM 1804 C CA . ASP A 1 221 ? 3.675 13.619 2.501 1.00 77.12 221 ASP A CA 1
ATOM 1805 C C . ASP A 1 221 ? 4.791 12.609 2.833 1.00 77.12 221 ASP A C 1
ATOM 1807 O O . ASP A 1 221 ? 5.934 13.004 3.068 1.00 77.12 221 ASP A O 1
ATOM 1811 N N . CYS A 1 222 ? 4.506 11.299 2.835 1.00 85.12 222 CYS A N 1
ATOM 1812 C CA . CYS A 1 222 ? 5.503 10.255 3.106 1.00 85.12 222 CYS A CA 1
ATOM 1813 C C . CYS A 1 222 ? 5.301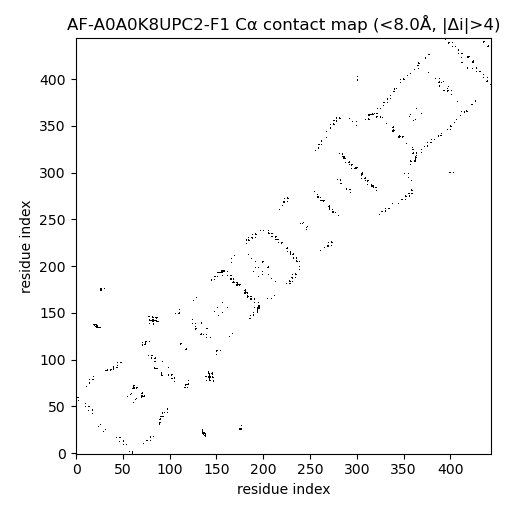 8.972 2.284 1.00 85.12 222 CYS A C 1
ATOM 1815 O O . CYS A 1 222 ? 4.210 8.671 1.797 1.00 85.12 222 CYS A O 1
ATOM 1817 N N . ALA A 1 223 ? 6.374 8.191 2.129 1.00 86.19 223 ALA A N 1
ATOM 1818 C CA . ALA A 1 223 ? 6.374 6.998 1.284 1.00 86.19 223 ALA A CA 1
ATOM 1819 C C . ALA A 1 223 ? 5.471 5.878 1.832 1.00 86.19 223 ALA A C 1
ATOM 1821 O O . ALA A 1 223 ? 4.863 5.147 1.050 1.00 86.19 223 ALA A O 1
ATOM 1822 N N . GLU A 1 224 ? 5.346 5.763 3.155 1.00 87.00 224 GLU A N 1
ATOM 1823 C CA . GLU A 1 224 ? 4.491 4.778 3.818 1.00 87.00 224 GLU A CA 1
ATOM 1824 C C . GLU A 1 224 ? 3.011 5.068 3.568 1.00 87.00 224 GLU A C 1
ATOM 1826 O O . GLU A 1 224 ? 2.268 4.172 3.177 1.00 87.00 224 GLU A O 1
ATOM 1831 N N . ALA A 1 225 ? 2.591 6.328 3.726 1.00 86.31 225 ALA A N 1
ATOM 1832 C CA . ALA A 1 225 ? 1.224 6.732 3.412 1.00 86.31 225 ALA A CA 1
ATOM 1833 C C . ALA A 1 225 ? 0.914 6.513 1.924 1.00 86.31 225 ALA A C 1
ATOM 1835 O O . ALA A 1 225 ? -0.179 6.057 1.591 1.00 86.31 225 ALA A O 1
ATOM 1836 N N . ALA A 1 226 ? 1.889 6.757 1.039 1.00 88.50 226 ALA A N 1
ATOM 1837 C CA . ALA A 1 226 ? 1.729 6.473 -0.384 1.00 88.50 226 ALA A CA 1
ATOM 1838 C C . ALA A 1 226 ? 1.475 4.988 -0.615 1.00 88.50 226 ALA A C 1
ATOM 1840 O O . ALA A 1 226 ? 0.507 4.623 -1.280 1.00 88.50 226 ALA A O 1
ATOM 1841 N N . ALA A 1 227 ? 2.316 4.130 -0.037 1.00 89.88 227 ALA A N 1
ATOM 1842 C CA . ALA A 1 227 ? 2.187 2.689 -0.171 1.00 89.88 227 ALA A CA 1
ATOM 1843 C C . ALA A 1 227 ? 0.817 2.189 0.318 1.00 89.88 227 ALA A C 1
ATOM 1845 O O . ALA A 1 227 ? 0.190 1.392 -0.379 1.00 89.88 227 ALA A O 1
ATOM 1846 N N . ASP A 1 228 ? 0.332 2.697 1.455 1.00 91.06 228 ASP A N 1
ATOM 1847 C CA . ASP A 1 228 ? -0.963 2.319 2.030 1.00 91.06 228 ASP A CA 1
ATOM 1848 C C . ASP A 1 228 ? -2.142 2.722 1.121 1.00 91.06 228 ASP A C 1
ATOM 1850 O O . ASP A 1 228 ? -3.036 1.910 0.860 1.00 91.06 228 ASP A O 1
ATOM 1854 N N . VAL A 1 229 ? -2.137 3.953 0.590 1.00 92.44 229 VAL A N 1
ATOM 1855 C CA . VAL A 1 229 ? -3.183 4.452 -0.326 1.00 92.44 229 VAL A CA 1
ATOM 1856 C C . VAL A 1 229 ? -3.194 3.643 -1.623 1.00 92.44 229 VAL A C 1
ATOM 1858 O O . VAL A 1 229 ? -4.251 3.176 -2.056 1.00 92.44 229 VAL A O 1
ATOM 1861 N N . TRP A 1 230 ? -2.021 3.431 -2.223 1.00 92.25 230 TRP A N 1
ATOM 1862 C CA . TRP A 1 230 ? -1.886 2.649 -3.450 1.00 92.25 230 TRP A CA 1
ATOM 1863 C C . TRP A 1 230 ? -2.348 1.205 -3.259 1.00 92.25 230 TRP A C 1
ATOM 1865 O O . TRP A 1 230 ? -3.085 0.679 -4.091 1.00 92.25 230 TRP A O 1
ATOM 1875 N N . GLU A 1 231 ? -1.982 0.571 -2.146 1.00 91.50 231 GLU A N 1
ATOM 1876 C CA . GLU A 1 231 ? -2.430 -0.781 -1.817 1.00 91.50 231 GLU A CA 1
ATOM 1877 C C . GLU A 1 231 ? -3.955 -0.867 -1.690 1.00 91.50 231 GLU A C 1
ATOM 1879 O O . GLU A 1 231 ? -4.577 -1.792 -2.219 1.00 91.50 231 GLU A O 1
ATOM 1884 N N . CYS A 1 232 ? -4.572 0.112 -1.025 1.00 94.25 232 CYS A N 1
ATOM 1885 C CA . CYS A 1 232 ? -6.023 0.189 -0.895 1.00 94.25 232 CYS A CA 1
ATOM 1886 C C . CYS A 1 232 ? -6.711 0.312 -2.264 1.00 94.25 232 CYS A C 1
ATOM 1888 O O . CYS A 1 232 ? -7.680 -0.399 -2.538 1.00 94.25 232 CYS A O 1
ATOM 1890 N N . LEU A 1 233 ? -6.193 1.167 -3.149 1.00 93.25 233 LEU A N 1
ATOM 1891 C CA . LEU A 1 233 ? -6.747 1.359 -4.490 1.00 93.25 233 LEU A CA 1
ATOM 1892 C C . LEU A 1 233 ? -6.607 0.107 -5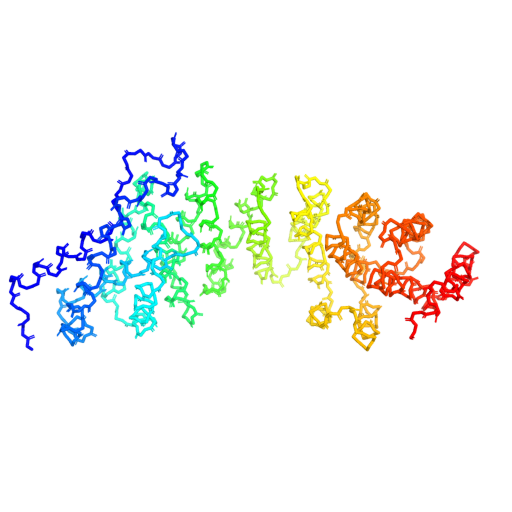.355 1.00 93.25 233 LEU A C 1
ATOM 1894 O O . LEU A 1 233 ? -7.585 -0.301 -5.977 1.00 93.25 233 LEU A O 1
ATOM 1898 N N . ARG A 1 234 ? -5.450 -0.571 -5.331 1.00 89.31 234 ARG A N 1
ATOM 1899 C CA . ARG A 1 234 ? -5.275 -1.850 -6.043 1.00 89.31 234 ARG A CA 1
ATOM 1900 C C . ARG A 1 234 ? -6.261 -2.908 -5.562 1.00 89.31 234 ARG A C 1
ATOM 1902 O O . ARG A 1 234 ? -6.865 -3.601 -6.374 1.00 89.31 234 ARG A O 1
ATOM 1909 N N . LYS A 1 235 ? -6.490 -3.000 -4.249 1.00 91.06 235 LYS A N 1
ATOM 1910 C CA . LYS A 1 235 ? -7.493 -3.919 -3.694 1.00 91.06 235 LYS A CA 1
ATOM 1911 C C . LYS A 1 235 ? -8.913 -3.608 -4.160 1.00 91.06 235 LYS A C 1
ATOM 1913 O O . LYS A 1 235 ? -9.687 -4.547 -4.304 1.00 91.06 235 LYS A O 1
ATOM 1918 N N . CYS A 1 236 ? -9.257 -2.345 -4.425 1.00 92.44 236 CYS A N 1
ATOM 1919 C CA . CYS A 1 236 ? -10.563 -1.997 -4.998 1.00 92.44 236 CYS A CA 1
ATOM 1920 C C . CYS A 1 236 ? -10.743 -2.609 -6.393 1.00 92.44 236 CYS A C 1
ATOM 1922 O O . CYS A 1 236 ? -11.820 -3.114 -6.702 1.00 92.44 236 CYS A O 1
ATOM 1924 N N . LEU A 1 237 ? -9.679 -2.630 -7.202 1.00 87.50 237 LEU A N 1
ATOM 1925 C CA . LEU A 1 237 ? -9.708 -3.170 -8.566 1.00 87.50 237 LEU A CA 1
ATOM 1926 C C . LEU A 1 237 ? -9.986 -4.679 -8.602 1.00 87.50 237 LEU A C 1
ATOM 1928 O O . LEU A 1 237 ? -10.596 -5.165 -9.547 1.00 87.50 237 LEU A O 1
ATOM 1932 N N . ASN A 1 238 ? -9.637 -5.424 -7.549 1.00 87.25 238 ASN A N 1
ATOM 1933 C CA . ASN A 1 238 ? -9.938 -6.860 -7.453 1.00 87.25 238 ASN A CA 1
ATOM 1934 C C . ASN A 1 238 ? -11.448 -7.174 -7.424 1.00 87.25 238 ASN A C 1
ATOM 1936 O O . ASN A 1 238 ? -11.838 -8.324 -7.612 1.00 87.25 238 ASN A O 1
ATOM 1940 N N . PHE A 1 239 ? -12.305 -6.176 -7.185 1.00 88.25 239 PHE A N 1
ATOM 1941 C CA . PHE A 1 239 ? -13.763 -6.327 -7.209 1.00 88.25 239 PHE A CA 1
ATOM 1942 C C . PHE A 1 239 ? -14.372 -6.080 -8.601 1.00 88.25 239 PHE A C 1
ATOM 1944 O O . PHE A 1 239 ? -15.562 -6.339 -8.816 1.00 88.25 239 PHE A O 1
ATOM 1951 N N . CYS A 1 240 ? -13.564 -5.650 -9.574 1.00 81.12 240 CYS A N 1
ATOM 1952 C CA . CYS A 1 240 ? -13.967 -5.495 -10.966 1.00 81.12 240 CYS A CA 1
ATOM 1953 C C . CYS A 1 240 ? -13.965 -6.867 -11.666 1.00 81.12 240 CYS A C 1
ATOM 1955 O O . CYS A 1 240 ? -12.931 -7.336 -12.127 1.00 81.12 240 CYS A O 1
ATOM 1957 N N . LYS A 1 241 ? -15.134 -7.523 -11.744 1.00 65.44 241 LYS A N 1
ATOM 1958 C CA . LYS A 1 241 ? -15.299 -8.847 -12.391 1.00 65.44 241 LYS A CA 1
ATOM 1959 C C . LYS A 1 241 ? -14.956 -8.853 -13.883 1.00 65.44 241 LYS A C 1
ATOM 1961 O O . LYS A 1 241 ? -14.436 -9.843 -14.382 1.00 65.44 241 LYS A O 1
ATOM 1966 N N . GLU A 1 242 ? -15.276 -7.767 -14.578 1.00 65.19 242 GLU A N 1
ATOM 1967 C CA . GLU A 1 242 ? -15.024 -7.591 -16.006 1.00 65.19 242 GLU A CA 1
ATOM 1968 C C . GLU A 1 242 ? -14.460 -6.188 -16.235 1.00 65.19 242 GLU A C 1
ATOM 1970 O O . GLU A 1 242 ? -14.898 -5.214 -15.608 1.00 65.19 242 GLU A O 1
ATOM 1975 N N . LEU A 1 243 ? -13.488 -6.073 -17.140 1.00 63.75 243 LEU A N 1
ATOM 1976 C CA . LEU A 1 243 ? -12.984 -4.788 -17.620 1.00 63.75 243 LEU A CA 1
ATOM 1977 C C . LEU A 1 243 ? -14.032 -4.167 -18.552 1.00 63.75 243 LEU A C 1
ATOM 1979 O O . LEU A 1 243 ? -13.891 -4.167 -19.772 1.00 63.75 243 LEU A O 1
ATOM 1983 N N . SER A 1 244 ? -15.121 -3.663 -17.970 1.00 64.00 244 SER A N 1
ATOM 1984 C CA . SER A 1 244 ? -16.031 -2.765 -18.676 1.00 64.00 244 SER A CA 1
ATOM 1985 C C . SER A 1 244 ? -15.266 -1.518 -19.134 1.00 64.00 244 SER A C 1
ATOM 1987 O O . SER A 1 244 ? -14.232 -1.166 -18.559 1.00 64.00 244 SER A O 1
ATOM 1989 N N . SER A 1 245 ? -15.782 -0.804 -20.137 1.00 61.41 245 SER A N 1
ATOM 1990 C CA . SER A 1 245 ? -15.174 0.455 -20.591 1.00 61.41 245 SER A CA 1
ATOM 1991 C C . SER A 1 245 ? -14.984 1.461 -19.448 1.00 61.41 245 SER A C 1
ATOM 1993 O O . SER A 1 245 ? -13.995 2.183 -19.425 1.00 61.41 245 SER A O 1
ATOM 1995 N N . PHE A 1 246 ? -15.897 1.473 -18.473 1.00 66.12 246 PHE A N 1
ATOM 1996 C CA . PHE A 1 246 ? -15.809 2.319 -17.283 1.00 66.12 246 PHE A CA 1
ATOM 1997 C C . PHE A 1 246 ? -14.652 1.913 -16.358 1.00 66.12 246 PHE A C 1
ATOM 1999 O O . PHE A 1 246 ? -13.846 2.759 -15.973 1.00 66.12 246 PHE A O 1
ATOM 2006 N N . ASN A 1 247 ? -14.523 0.617 -16.058 1.00 74.06 247 ASN A N 1
ATOM 2007 C CA . ASN A 1 247 ? -13.432 0.098 -15.226 1.00 74.06 247 ASN A CA 1
ATOM 2008 C C . ASN A 1 247 ? -12.072 0.313 -15.907 1.00 74.06 247 ASN A C 1
ATOM 2010 O O . ASN A 1 247 ? -11.076 0.583 -15.241 1.00 74.06 247 ASN A O 1
ATOM 2014 N N . TRP A 1 248 ? -12.039 0.244 -17.242 1.00 78.56 248 TRP A N 1
ATOM 2015 C CA . TRP A 1 248 ? -10.848 0.549 -18.025 1.00 78.56 248 TRP A CA 1
ATOM 2016 C C . TRP A 1 248 ? -10.402 2.011 -17.880 1.00 78.56 248 TRP A C 1
ATOM 2018 O O . TRP A 1 248 ? -9.218 2.262 -17.673 1.00 78.56 248 TRP A O 1
ATOM 2028 N N . CYS A 1 249 ? -11.330 2.974 -17.914 1.00 80.75 249 CYS A N 1
ATOM 2029 C CA . CYS A 1 249 ? -10.997 4.384 -17.690 1.00 80.75 249 CYS A CA 1
ATOM 2030 C C . CYS A 1 249 ? -10.401 4.625 -16.296 1.00 80.75 249 CYS A C 1
ATOM 2032 O O . CYS A 1 249 ? -9.380 5.293 -16.182 1.00 80.75 249 CYS A O 1
ATOM 2034 N N . GLN A 1 250 ? -10.976 4.027 -15.246 1.00 82.69 250 GLN A N 1
ATOM 2035 C CA . GLN A 1 250 ? -10.439 4.143 -13.881 1.00 82.69 250 GLN A CA 1
ATOM 2036 C C . GLN A 1 250 ? -9.009 3.594 -13.763 1.00 82.69 250 GLN A C 1
ATOM 2038 O O . GLN A 1 250 ? -8.191 4.115 -13.004 1.00 82.69 250 GLN A O 1
ATOM 2043 N N . LEU A 1 251 ? -8.708 2.532 -14.507 1.00 84.50 251 LEU A N 1
ATOM 2044 C CA . LEU A 1 251 ? -7.381 1.931 -14.574 1.00 84.50 251 LEU A CA 1
ATOM 2045 C C . LEU A 1 251 ? -6.388 2.803 -15.358 1.00 84.50 251 LEU A C 1
ATOM 2047 O O . LEU A 1 251 ? -5.261 2.979 -14.894 1.00 84.50 251 LEU A O 1
ATOM 2051 N N . ASP A 1 252 ? -6.805 3.372 -16.496 1.00 87.12 252 ASP A N 1
ATOM 2052 C CA . ASP A 1 252 ? -6.001 4.323 -17.285 1.00 87.12 252 ASP A CA 1
ATOM 2053 C C . ASP A 1 252 ? -5.661 5.569 -16.464 1.00 87.12 252 ASP A C 1
ATOM 2055 O O . ASP A 1 252 ? -4.488 5.921 -16.335 1.00 87.12 252 ASP A O 1
ATOM 2059 N N . ASP A 1 253 ? -6.662 6.166 -15.814 1.00 88.44 253 ASP A N 1
ATOM 2060 C CA . ASP A 1 253 ? -6.491 7.338 -14.954 1.00 88.44 253 ASP A CA 1
ATOM 2061 C C . ASP A 1 253 ? -5.536 7.051 -13.789 1.00 88.44 253 ASP A C 1
ATOM 2063 O O . ASP A 1 253 ? -4.677 7.873 -13.454 1.00 88.44 253 ASP A O 1
ATOM 2067 N N . LEU A 1 254 ? -5.654 5.870 -13.174 1.00 90.38 254 LEU A N 1
ATOM 2068 C CA . LEU A 1 254 ? -4.803 5.471 -12.059 1.00 90.38 254 LEU A CA 1
ATOM 2069 C C . LEU A 1 254 ? -3.345 5.250 -12.498 1.00 90.38 254 LEU A C 1
ATOM 2071 O O . LEU A 1 254 ? -2.426 5.661 -11.787 1.00 90.38 254 LEU A O 1
ATOM 2075 N N . MET A 1 255 ? -3.124 4.651 -13.672 1.00 91.19 255 MET A N 1
ATOM 2076 C CA . MET A 1 255 ? -1.791 4.457 -14.250 1.00 91.19 255 MET A CA 1
ATOM 2077 C C . MET A 1 255 ? -1.144 5.790 -14.652 1.00 91.19 255 MET A C 1
ATOM 2079 O O . MET A 1 255 ? 0.013 6.041 -14.312 1.00 91.19 255 MET A O 1
ATOM 2083 N N . GLU A 1 256 ? -1.889 6.689 -15.300 1.00 91.88 256 GLU A N 1
ATOM 2084 C CA . GLU A 1 256 ? -1.408 8.035 -15.643 1.00 91.88 256 GLU A CA 1
ATOM 2085 C C . GLU A 1 256 ? -1.073 8.848 -14.380 1.00 91.88 256 GLU A C 1
ATOM 2087 O O . GLU A 1 256 ? -0.027 9.503 -14.324 1.00 91.88 256 GLU A O 1
ATOM 2092 N N . LYS A 1 257 ? -1.896 8.754 -13.322 1.00 92.44 257 LYS A N 1
ATOM 2093 C CA . LYS A 1 257 ? -1.579 9.338 -12.007 1.00 92.44 257 LYS A CA 1
ATOM 2094 C C . LYS A 1 257 ? -0.294 8.758 -11.419 1.00 92.44 257 LYS A C 1
ATOM 2096 O O . LYS A 1 257 ? 0.542 9.528 -10.950 1.00 92.44 257 LYS A O 1
ATOM 2101 N N . ALA A 1 258 ? -0.104 7.437 -11.464 1.00 92.62 258 ALA A N 1
ATOM 2102 C CA . ALA A 1 258 ? 1.111 6.798 -10.958 1.00 92.62 258 ALA A CA 1
ATOM 2103 C C . ALA A 1 258 ? 2.355 7.337 -11.678 1.00 92.62 258 ALA A C 1
ATOM 2105 O O . ALA A 1 258 ? 3.278 7.817 -11.021 1.00 92.62 258 ALA A O 1
ATOM 2106 N N . ILE A 1 259 ? 2.341 7.348 -13.018 1.00 94.38 259 ILE A N 1
ATOM 2107 C CA . ILE A 1 259 ? 3.444 7.841 -13.859 1.00 94.38 259 ILE A CA 1
ATOM 2108 C C . ILE A 1 259 ? 3.737 9.317 -13.572 1.00 94.38 259 ILE A C 1
ATOM 2110 O O . ILE A 1 259 ? 4.891 9.697 -13.354 1.00 94.38 259 ILE A O 1
ATOM 2114 N N . LYS A 1 260 ? 2.698 10.159 -13.524 1.00 93.56 260 LYS A N 1
ATOM 2115 C CA . LYS A 1 260 ? 2.834 11.587 -13.214 1.00 93.56 260 LYS A CA 1
ATOM 2116 C C . LYS A 1 260 ? 3.466 11.796 -11.837 1.00 93.56 260 LYS A C 1
ATOM 2118 O O . LYS A 1 260 ? 4.407 12.584 -11.703 1.00 93.56 260 LYS A O 1
ATOM 2123 N N . ASN A 1 261 ? 3.004 11.058 -10.831 1.00 93.00 261 ASN A N 1
ATOM 2124 C CA . ASN A 1 261 ? 3.437 11.230 -9.448 1.00 93.00 261 ASN A CA 1
ATOM 2125 C C . ASN A 1 261 ? 4.854 10.720 -9.181 1.00 93.00 261 ASN A C 1
ATOM 2127 O O . ASN A 1 261 ? 5.459 11.147 -8.199 1.00 93.00 261 ASN A O 1
ATOM 2131 N N . VAL A 1 262 ? 5.436 9.885 -10.050 1.00 94.06 262 VAL A N 1
ATOM 2132 C CA . VAL A 1 262 ? 6.879 9.594 -9.981 1.00 94.06 262 VAL A CA 1
ATOM 2133 C C . VAL A 1 262 ? 7.689 10.884 -10.132 1.00 94.06 262 VAL A C 1
ATOM 2135 O O . VAL A 1 262 ? 8.575 11.140 -9.315 1.00 94.06 262 VAL A O 1
ATOM 2138 N N . THR A 1 263 ? 7.338 11.708 -11.126 1.00 90.94 263 THR A N 1
ATOM 2139 C CA . THR A 1 263 ? 8.063 12.948 -11.470 1.00 90.94 263 THR A CA 1
ATOM 2140 C C . THR A 1 263 ? 7.710 14.149 -10.597 1.00 90.94 263 THR A C 1
ATOM 2142 O O . THR A 1 263 ? 8.528 15.048 -10.433 1.00 90.94 263 THR A O 1
ATOM 2145 N N . MET A 1 264 ? 6.503 14.169 -10.025 1.00 90.44 264 MET A N 1
ATOM 2146 C CA . MET A 1 264 ? 6.023 15.254 -9.155 1.00 90.44 264 MET A CA 1
ATOM 2147 C C . MET A 1 264 ? 6.327 15.020 -7.668 1.00 90.44 264 MET A C 1
ATOM 2149 O O . MET A 1 264 ? 6.030 15.877 -6.839 1.00 90.44 264 MET A O 1
ATOM 2153 N N . ALA A 1 265 ? 6.879 13.859 -7.309 1.00 89.56 265 ALA A N 1
ATOM 2154 C CA . ALA A 1 265 ? 7.156 13.510 -5.923 1.00 89.56 265 ALA A CA 1
ATOM 2155 C C . ALA A 1 265 ? 8.117 14.506 -5.253 1.00 89.56 265 ALA A C 1
ATOM 2157 O O . ALA A 1 265 ? 9.160 14.861 -5.805 1.00 89.56 265 ALA A O 1
ATOM 2158 N N . SER A 1 266 ? 7.796 14.886 -4.015 1.00 86.81 266 SER A N 1
ATOM 2159 C CA . SER A 1 266 ? 8.564 15.857 -3.224 1.00 86.81 266 SER A CA 1
ATOM 2160 C C . SER A 1 266 ? 9.949 15.354 -2.804 1.00 86.81 266 SER A C 1
ATOM 2162 O O . SER A 1 266 ? 10.843 16.156 -2.541 1.00 86.81 266 SER A O 1
ATOM 2164 N N . ASN A 1 267 ? 10.152 14.034 -2.747 1.00 90.38 267 ASN A N 1
ATOM 2165 C CA . ASN A 1 267 ? 11.438 13.423 -2.423 1.00 90.38 267 ASN A CA 1
ATOM 2166 C C . ASN A 1 267 ? 11.661 12.087 -3.156 1.00 90.38 267 ASN A C 1
ATOM 2168 O O . ASN A 1 267 ? 10.745 11.491 -3.733 1.00 90.38 267 ASN A O 1
ATOM 2172 N N . SER A 1 268 ? 12.906 11.602 -3.113 1.00 92.12 268 SER A N 1
ATOM 2173 C CA . SER A 1 268 ? 13.326 10.369 -3.787 1.00 92.12 268 SER A CA 1
ATOM 2174 C C . SER A 1 268 ? 12.612 9.113 -3.268 1.00 92.12 268 SER A C 1
ATOM 2176 O O . SER A 1 268 ? 12.373 8.206 -4.056 1.00 92.12 268 SER A O 1
ATOM 2178 N N . GLN A 1 269 ? 12.217 9.047 -1.990 1.00 92.12 269 GLN A N 1
ATOM 2179 C CA . GLN A 1 269 ? 11.530 7.870 -1.431 1.00 92.12 269 GLN A CA 1
ATOM 2180 C C . GLN A 1 269 ? 10.088 7.752 -1.932 1.00 92.12 269 GLN A C 1
ATOM 2182 O O . GLN A 1 269 ? 9.661 6.676 -2.343 1.00 92.12 269 GLN A O 1
ATOM 2187 N N . ILE A 1 270 ? 9.346 8.862 -1.961 1.00 91.12 270 ILE A N 1
ATOM 2188 C CA . ILE A 1 270 ? 7.982 8.896 -2.508 1.00 91.12 270 ILE A CA 1
ATOM 2189 C C . ILE A 1 270 ? 8.016 8.592 -4.006 1.00 91.12 270 ILE A C 1
ATOM 2191 O O . ILE A 1 270 ? 7.212 7.807 -4.501 1.00 91.12 270 ILE A O 1
ATOM 2195 N N . SER A 1 271 ? 8.985 9.161 -4.723 1.00 93.44 271 SER A N 1
ATOM 2196 C CA . SER A 1 271 ? 9.169 8.886 -6.146 1.00 93.44 271 SER A CA 1
ATOM 2197 C C . SER A 1 271 ? 9.458 7.407 -6.419 1.00 93.44 271 SER A C 1
ATOM 2199 O O . SER A 1 271 ? 8.828 6.811 -7.291 1.00 93.44 271 SER A O 1
ATOM 2201 N N . LEU A 1 272 ? 10.344 6.792 -5.628 1.00 94.06 272 LEU A N 1
ATOM 2202 C CA . LEU A 1 272 ? 10.644 5.364 -5.707 1.00 94.06 272 LEU A CA 1
ATOM 2203 C C . LEU A 1 272 ? 9.400 4.511 -5.422 1.00 94.06 272 LEU A C 1
ATOM 2205 O O . LEU A 1 272 ? 9.132 3.561 -6.155 1.00 94.06 272 LEU A O 1
ATOM 2209 N N . CYS A 1 273 ? 8.616 4.874 -4.401 1.00 93.12 273 CYS A N 1
ATOM 2210 C CA . CYS A 1 273 ? 7.344 4.222 -4.096 1.00 93.12 273 CYS A CA 1
ATOM 2211 C C . CYS A 1 273 ? 6.389 4.299 -5.297 1.00 93.12 273 CYS A C 1
ATOM 2213 O O . CYS A 1 273 ? 5.902 3.270 -5.752 1.00 93.12 273 CYS A O 1
ATOM 2215 N N . ASN A 1 274 ? 6.189 5.481 -5.888 1.00 93.25 274 ASN A N 1
ATOM 2216 C CA . ASN A 1 274 ? 5.332 5.644 -7.066 1.00 93.25 274 ASN A CA 1
ATOM 2217 C C . ASN A 1 274 ? 5.848 4.842 -8.279 1.00 93.25 274 ASN A C 1
ATOM 2219 O O . ASN A 1 274 ? 5.051 4.227 -8.985 1.00 93.25 274 ASN A O 1
ATOM 2223 N N . LEU A 1 275 ? 7.168 4.769 -8.492 1.00 95.25 275 LEU A N 1
ATOM 2224 C CA . LEU A 1 275 ? 7.768 3.965 -9.566 1.00 95.25 275 LEU A CA 1
ATOM 2225 C C . LEU A 1 275 ? 7.488 2.464 -9.385 1.00 95.25 275 LEU A C 1
ATOM 2227 O O . LEU A 1 275 ? 7.174 1.767 -10.353 1.00 95.25 275 LEU A O 1
ATOM 2231 N N . GLN A 1 276 ? 7.536 1.968 -8.145 1.00 93.38 276 GLN A N 1
ATOM 2232 C CA . GLN A 1 276 ? 7.133 0.595 -7.826 1.00 93.38 276 GLN A CA 1
ATOM 2233 C C . GLN A 1 276 ? 5.658 0.350 -8.162 1.00 93.38 276 GLN A C 1
ATOM 2235 O O . GLN A 1 276 ? 5.308 -0.735 -8.628 1.00 93.38 276 GLN A O 1
ATOM 2240 N N . GLN A 1 277 ? 4.788 1.345 -7.964 1.00 91.75 277 GLN A N 1
ATOM 2241 C CA . GLN A 1 277 ? 3.369 1.211 -8.299 1.00 91.75 277 GLN A CA 1
ATOM 2242 C C . GLN A 1 277 ? 3.125 1.157 -9.804 1.00 91.75 277 GLN A C 1
ATOM 2244 O O . GLN A 1 277 ? 2.296 0.359 -10.226 1.00 91.75 277 GLN A O 1
ATOM 2249 N N . VAL A 1 278 ? 3.879 1.903 -10.622 1.00 93.50 278 VAL A N 1
ATOM 2250 C CA . VAL A 1 278 ? 3.811 1.778 -12.093 1.00 93.50 278 VAL A CA 1
ATOM 2251 C C . VAL A 1 278 ? 4.084 0.331 -12.519 1.00 93.50 278 VAL A C 1
ATOM 2253 O O . VAL A 1 278 ? 3.305 -0.252 -13.271 1.00 93.50 278 VAL A O 1
ATOM 2256 N N . SER A 1 279 ? 5.134 -0.287 -11.969 1.00 90.94 279 SER A N 1
ATOM 2257 C CA . SER A 1 279 ? 5.479 -1.692 -12.232 1.00 90.94 279 SER A CA 1
ATOM 2258 C C . SER A 1 279 ? 4.377 -2.664 -11.789 1.00 90.94 279 SER A C 1
ATOM 2260 O O . SER A 1 279 ? 4.007 -3.565 -12.541 1.00 90.94 279 SER A O 1
ATOM 2262 N N . LYS A 1 280 ? 3.816 -2.474 -10.586 1.00 89.38 280 LYS A N 1
ATOM 2263 C CA . LYS A 1 280 ? 2.726 -3.313 -10.053 1.00 89.38 280 LYS A CA 1
ATOM 2264 C C . LYS A 1 280 ? 1.439 -3.185 -10.870 1.00 89.38 280 LYS A C 1
ATOM 2266 O O . LYS A 1 280 ? 0.778 -4.187 -11.122 1.00 89.38 280 LYS A O 1
ATOM 2271 N N . MET A 1 281 ? 1.092 -1.973 -11.295 1.00 88.25 281 MET A N 1
ATOM 2272 C CA . MET A 1 281 ? -0.063 -1.724 -12.159 1.00 88.25 281 MET A CA 1
ATOM 2273 C C . MET A 1 281 ? 0.138 -2.356 -13.537 1.00 88.25 281 MET A C 1
ATOM 2275 O O . MET A 1 281 ? -0.772 -2.995 -14.050 1.00 88.25 281 MET A O 1
ATOM 2279 N N . ALA A 1 282 ? 1.338 -2.264 -14.115 1.00 87.19 282 ALA A N 1
ATOM 2280 C CA . ALA A 1 282 ? 1.647 -2.937 -15.373 1.00 87.19 282 ALA A CA 1
ATOM 2281 C C . ALA A 1 282 ? 1.529 -4.467 -15.266 1.00 87.19 282 ALA A C 1
ATOM 2283 O O . ALA A 1 282 ? 0.957 -5.099 -16.154 1.00 87.19 282 ALA A O 1
ATOM 2284 N N . ALA A 1 283 ? 2.009 -5.055 -14.164 1.00 86.00 283 ALA A N 1
ATOM 2285 C CA . ALA A 1 283 ? 1.877 -6.487 -13.900 1.00 86.00 283 ALA A CA 1
ATOM 2286 C C . ALA A 1 283 ? 0.411 -6.922 -13.745 1.00 86.00 283 ALA A C 1
ATOM 2288 O O . ALA A 1 283 ? 0.049 -7.996 -14.216 1.00 86.00 283 ALA A O 1
ATOM 2289 N N . TYR A 1 284 ? -0.447 -6.079 -13.162 1.00 82.00 284 TYR A N 1
ATOM 2290 C CA . TYR A 1 284 ? -1.887 -6.340 -13.051 1.00 82.00 284 TYR A CA 1
ATOM 2291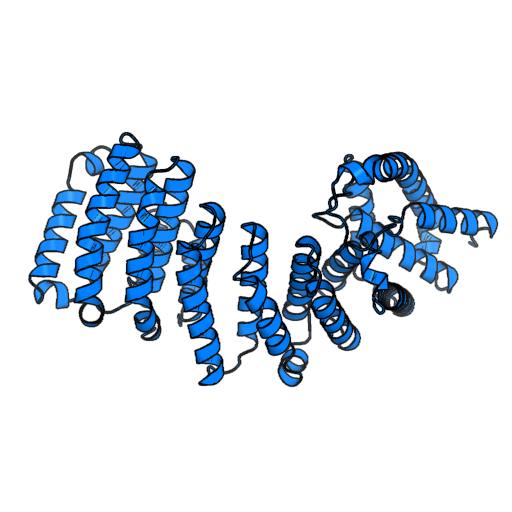 C C . TYR A 1 284 ? -2.579 -6.503 -14.421 1.00 82.00 284 TYR A C 1
ATOM 2293 O O . TYR A 1 284 ? -3.542 -7.254 -14.537 1.00 82.00 284 TYR A O 1
ATOM 2301 N N . PHE A 1 285 ? -2.074 -5.860 -15.483 1.00 77.00 285 PHE A N 1
ATOM 2302 C CA . PHE A 1 285 ? -2.588 -6.030 -16.853 1.00 77.00 285 PHE A CA 1
ATOM 2303 C C . PHE A 1 285 ? -2.012 -7.240 -17.598 1.00 77.00 285 PHE A C 1
ATOM 2305 O O . PHE A 1 285 ? -2.361 -7.467 -18.762 1.00 77.00 285 PHE A O 1
ATOM 2312 N N . ALA A 1 286 ? -1.083 -7.972 -16.989 1.00 79.88 286 ALA A N 1
ATOM 2313 C CA . ALA A 1 286 ? -0.439 -9.107 -17.620 1.00 79.88 286 ALA A CA 1
ATOM 2314 C C . ALA A 1 286 ? -1.252 -10.384 -17.398 1.00 79.88 286 ALA A C 1
ATOM 2316 O O . ALA A 1 286 ? -1.687 -10.679 -16.287 1.00 79.88 286 ALA A O 1
ATOM 2317 N N . ILE A 1 287 ? -1.390 -11.195 -18.448 1.00 77.38 287 ILE A N 1
ATOM 2318 C CA . ILE A 1 287 ? -2.067 -12.500 -18.357 1.00 77.38 287 ILE A CA 1
ATOM 2319 C C . ILE A 1 287 ? -1.347 -13.415 -17.351 1.00 77.38 287 ILE A C 1
ATOM 2321 O O . ILE A 1 287 ? -1.979 -14.183 -16.632 1.00 77.38 287 ILE A O 1
ATOM 2325 N N . ASN A 1 288 ? -0.022 -13.298 -17.266 1.00 80.88 288 ASN A N 1
ATOM 2326 C CA . ASN A 1 288 ? 0.847 -14.043 -16.361 1.00 80.88 288 ASN A CA 1
ATOM 2327 C C . ASN A 1 288 ? 1.252 -13.238 -15.108 1.00 80.88 288 ASN A C 1
ATOM 2329 O O . ASN A 1 288 ? 2.376 -13.374 -14.623 1.00 80.88 288 ASN A O 1
ATOM 2333 N N . GLN A 1 289 ? 0.344 -12.413 -14.566 1.00 84.06 289 GLN A N 1
ATOM 2334 C CA . GLN A 1 289 ? 0.575 -11.550 -13.394 1.00 84.06 289 GLN A CA 1
ATOM 2335 C C . GLN A 1 289 ? 1.356 -12.244 -12.264 1.00 84.06 289 GLN A C 1
ATOM 2337 O O . GLN A 1 289 ? 2.382 -11.730 -11.828 1.00 84.06 289 GLN A O 1
ATOM 2342 N N . GLN A 1 290 ? 0.898 -13.416 -11.806 1.00 84.81 290 GLN A N 1
ATOM 2343 C CA . GLN A 1 290 ? 1.509 -14.124 -10.669 1.00 84.81 290 GLN A CA 1
ATOM 2344 C C . GLN A 1 290 ? 2.973 -14.508 -10.928 1.00 84.81 290 GLN A C 1
ATOM 2346 O O . GLN A 1 290 ? 3.806 -14.458 -10.024 1.00 84.81 290 GLN A O 1
ATOM 2351 N N . GLU A 1 291 ? 3.302 -14.881 -12.166 1.00 86.19 291 GLU A N 1
ATOM 2352 C CA . GLU A 1 291 ? 4.665 -15.247 -12.555 1.00 86.19 291 GLU A CA 1
ATOM 2353 C C . GLU A 1 291 ? 5.575 -14.019 -12.590 1.00 86.19 291 GLU A C 1
ATOM 2355 O O . GLU A 1 291 ? 6.714 -14.088 -12.125 1.00 86.19 291 GLU A O 1
ATOM 2360 N N . ILE A 1 292 ? 5.064 -12.891 -13.098 1.00 85.06 292 ILE A N 1
ATOM 2361 C CA . ILE A 1 292 ? 5.775 -11.609 -13.117 1.00 85.06 292 ILE A CA 1
ATOM 2362 C C . ILE A 1 292 ? 6.032 -11.121 -11.689 1.00 85.06 292 ILE A C 1
ATOM 2364 O O . ILE A 1 292 ? 7.170 -10.777 -11.368 1.00 85.06 292 ILE A O 1
ATOM 2368 N N . GLU A 1 293 ? 5.018 -11.135 -10.821 1.00 85.06 293 GLU A N 1
ATOM 2369 C CA . GLU A 1 293 ? 5.145 -10.715 -9.420 1.00 85.06 293 GLU A CA 1
ATOM 2370 C C . GLU A 1 293 ? 6.212 -11.545 -8.687 1.00 85.06 293 GLU A C 1
ATOM 2372 O O . GLU A 1 293 ? 7.146 -10.975 -8.118 1.00 85.06 293 GLU A O 1
ATOM 2377 N N . ALA A 1 294 ? 6.165 -12.877 -8.806 1.00 85.06 294 ALA A N 1
ATOM 2378 C CA . ALA A 1 294 ? 7.160 -13.768 -8.202 1.00 85.06 294 ALA A CA 1
ATOM 2379 C C . ALA A 1 294 ? 8.588 -13.504 -8.719 1.00 85.06 294 ALA A C 1
ATOM 2381 O O . ALA A 1 294 ? 9.565 -13.537 -7.966 1.00 85.06 294 ALA A O 1
ATOM 2382 N N . CYS A 1 295 ? 8.726 -13.215 -10.013 1.00 83.56 295 CYS A N 1
ATOM 2383 C CA . CYS A 1 295 ? 10.000 -12.871 -10.633 1.00 83.56 295 CYS A CA 1
ATOM 2384 C C . CYS A 1 295 ? 10.567 -11.537 -10.129 1.00 83.56 295 CYS A C 1
ATOM 2386 O O . CYS A 1 295 ? 11.768 -11.424 -9.876 1.00 83.56 295 CYS A O 1
ATOM 2388 N N . CYS A 1 296 ? 9.715 -10.530 -9.944 1.00 77.00 296 CYS A N 1
ATOM 2389 C CA . CYS A 1 296 ? 10.127 -9.227 -9.432 1.00 77.00 296 CYS A CA 1
ATOM 2390 C C . CYS A 1 296 ? 10.556 -9.265 -7.957 1.00 77.00 296 CYS A C 1
ATOM 2392 O O . CYS A 1 296 ? 11.411 -8.465 -7.559 1.00 77.00 296 CYS A O 1
ATOM 2394 N N . GLU A 1 297 ? 10.006 -10.191 -7.166 1.00 80.69 297 GLU A N 1
ATOM 2395 C CA . GLU A 1 297 ? 10.373 -10.413 -5.762 1.00 80.69 297 GLU A CA 1
ATOM 2396 C C . GLU A 1 297 ? 11.697 -11.175 -5.595 1.00 80.69 297 GLU A C 1
ATOM 2398 O O . GLU A 1 297 ? 12.451 -10.894 -4.665 1.00 80.69 297 GLU A O 1
ATOM 2403 N N . ALA A 1 298 ? 12.040 -12.077 -6.524 1.00 73.81 298 ALA A N 1
ATOM 2404 C CA . ALA A 1 298 ? 13.240 -12.923 -6.454 1.00 73.81 298 ALA A CA 1
ATOM 2405 C C . ALA A 1 298 ? 14.590 -12.179 -6.613 1.00 73.81 298 ALA A C 1
ATOM 2407 O O . ALA A 1 298 ? 15.650 -12.802 -6.528 1.00 73.81 298 ALA A O 1
ATOM 2408 N N . GLY A 1 299 ? 14.564 -10.858 -6.831 1.00 71.38 299 GLY A N 1
ATOM 2409 C CA . GLY A 1 299 ? 15.742 -9.996 -6.955 1.00 71.38 299 GLY A CA 1
ATOM 2410 C C . GLY A 1 299 ? 16.425 -10.075 -8.327 1.00 71.38 299 GLY A C 1
ATOM 2411 O O . GLY A 1 299 ? 16.814 -11.141 -8.799 1.00 71.38 299 GLY A O 1
ATOM 2412 N N . LEU A 1 300 ? 16.635 -8.918 -8.968 1.00 75.06 300 LEU A N 1
ATOM 2413 C CA . LEU A 1 300 ? 17.219 -8.837 -10.319 1.00 75.06 300 LEU A CA 1
ATOM 2414 C C . LEU A 1 300 ? 18.750 -9.000 -10.368 1.00 75.06 300 LEU A C 1
ATOM 2416 O O . LEU A 1 300 ? 19.317 -9.093 -11.452 1.00 75.06 300 LEU A O 1
ATOM 2420 N N . ASN A 1 301 ? 19.420 -9.056 -9.214 1.00 69.75 301 ASN A N 1
ATOM 2421 C CA . ASN A 1 301 ? 20.885 -9.139 -9.127 1.00 69.75 301 ASN A CA 1
ATOM 2422 C C . ASN A 1 301 ? 21.434 -10.561 -9.329 1.00 69.75 301 ASN A C 1
ATOM 2424 O O . ASN A 1 301 ? 22.646 -10.746 -9.405 1.00 69.75 301 ASN A O 1
ATOM 2428 N N . ILE A 1 302 ? 20.561 -11.571 -9.396 1.00 76.38 302 ILE A N 1
ATOM 2429 C CA . ILE A 1 302 ? 20.948 -12.972 -9.584 1.00 76.38 302 ILE A CA 1
ATOM 2430 C C . ILE A 1 302 ? 20.808 -13.324 -11.076 1.00 76.38 302 ILE A C 1
ATOM 2432 O O . ILE A 1 302 ? 19.698 -13.219 -11.606 1.00 76.38 302 ILE A O 1
ATOM 2436 N N . PRO A 1 303 ? 21.874 -13.793 -11.759 1.00 76.62 303 PRO A N 1
ATOM 2437 C CA . PRO A 1 303 ? 21.858 -14.070 -13.201 1.00 76.62 303 PRO A CA 1
ATOM 2438 C C . PRO A 1 303 ? 20.728 -15.002 -13.670 1.00 76.62 303 PRO A C 1
ATOM 2440 O O . PRO A 1 303 ? 20.055 -14.715 -14.657 1.00 76.62 303 PRO A O 1
ATOM 2443 N N . SER A 1 304 ? 20.466 -16.088 -12.937 1.00 77.44 304 SER A N 1
ATOM 2444 C CA . SER A 1 304 ? 19.379 -17.022 -13.262 1.00 77.44 304 SER A CA 1
ATOM 2445 C C . SER A 1 304 ? 17.993 -16.402 -13.073 1.00 77.44 304 SER A C 1
ATOM 2447 O O . SER A 1 304 ? 17.071 -16.693 -13.834 1.00 77.44 304 SER A O 1
ATOM 2449 N N . SER A 1 305 ? 17.838 -15.532 -12.069 1.00 83.00 305 SER A N 1
ATOM 2450 C CA . SER A 1 305 ? 16.578 -14.836 -11.806 1.00 83.00 305 SER A CA 1
ATOM 2451 C C . SER A 1 305 ? 16.280 -13.831 -12.913 1.00 83.00 305 SER A C 1
ATOM 2453 O O . SER A 1 305 ? 15.171 -13.833 -13.436 1.00 83.00 305 SER A O 1
ATOM 2455 N N . ILE A 1 306 ? 17.263 -13.027 -13.338 1.00 87.12 306 ILE A N 1
ATOM 2456 C CA . ILE A 1 306 ? 17.041 -12.026 -14.390 1.00 87.12 306 ILE A CA 1
ATOM 2457 C C . ILE A 1 306 ? 16.736 -12.657 -15.752 1.00 87.12 306 ILE A C 1
ATOM 2459 O O . ILE A 1 306 ? 15.872 -12.154 -16.468 1.00 87.12 306 ILE A O 1
ATOM 2463 N N . GLU A 1 307 ? 17.395 -13.756 -16.122 1.00 87.12 307 GLU A N 1
ATOM 2464 C CA . GLU A 1 307 ? 17.097 -14.459 -17.375 1.00 87.12 307 GLU A CA 1
ATOM 2465 C C . GLU A 1 307 ? 15.659 -14.987 -17.382 1.00 87.12 307 GLU A C 1
ATOM 2467 O O . GLU A 1 307 ? 14.905 -14.746 -18.328 1.00 87.12 307 GLU A O 1
ATOM 2472 N N . ARG A 1 308 ? 15.240 -15.612 -16.275 1.00 86.75 308 ARG A N 1
ATOM 2473 C CA . ARG A 1 308 ? 13.855 -16.041 -16.082 1.00 86.75 308 ARG A CA 1
ATOM 2474 C C . ARG A 1 308 ? 12.880 -14.860 -16.166 1.00 86.75 308 ARG A C 1
ATOM 2476 O O . ARG A 1 308 ? 11.876 -14.971 -16.866 1.00 86.75 308 ARG A O 1
ATOM 2483 N N . CYS A 1 309 ? 13.185 -13.733 -15.517 1.00 88.12 309 CYS A N 1
ATOM 2484 C CA . CYS A 1 309 ? 12.363 -12.522 -15.580 1.00 88.12 309 CYS A CA 1
ATOM 2485 C C . CYS A 1 309 ? 12.213 -12.004 -17.016 1.00 88.12 309 CYS A C 1
ATOM 2487 O O . CYS A 1 309 ? 11.099 -11.690 -17.426 1.00 88.12 309 CYS A O 1
ATOM 2489 N N . ARG A 1 310 ? 13.310 -11.930 -17.787 1.00 90.75 310 ARG A N 1
ATOM 2490 C CA . ARG A 1 310 ? 13.286 -11.481 -19.190 1.00 90.75 310 ARG A CA 1
ATOM 2491 C C . ARG A 1 310 ? 12.375 -12.363 -20.032 1.00 90.75 310 ARG A C 1
ATOM 2493 O O . ARG A 1 310 ? 11.528 -11.830 -20.736 1.00 90.75 310 ARG A O 1
ATOM 2500 N N . ASN A 1 311 ? 12.506 -13.683 -19.909 1.00 88.94 311 ASN A N 1
ATOM 2501 C CA . ASN A 1 311 ? 11.697 -14.629 -20.674 1.00 88.94 311 ASN A CA 1
ATOM 2502 C C . ASN A 1 311 ? 10.203 -14.506 -20.326 1.00 88.94 311 ASN A C 1
ATOM 2504 O O . ASN A 1 311 ? 9.383 -14.348 -21.223 1.00 88.94 311 ASN A O 1
ATOM 2508 N N . ILE A 1 312 ? 9.849 -14.501 -19.035 1.00 88.31 312 ILE A N 1
ATOM 2509 C CA . ILE A 1 312 ? 8.448 -14.381 -18.587 1.00 88.31 312 ILE A CA 1
ATOM 2510 C C . ILE A 1 312 ? 7.840 -13.046 -19.028 1.00 88.31 312 ILE A C 1
ATOM 2512 O O . ILE A 1 312 ? 6.732 -13.016 -19.568 1.00 88.31 312 ILE A O 1
ATOM 2516 N N . CYS A 1 313 ? 8.568 -11.941 -18.862 1.00 87.88 313 CYS A N 1
ATOM 2517 C CA . CYS A 1 313 ? 8.076 -10.632 -19.280 1.00 87.88 313 CYS A CA 1
ATOM 2518 C C . CYS A 1 313 ? 7.953 -10.532 -20.807 1.00 87.88 313 CYS A C 1
ATOM 2520 O O . CYS A 1 313 ? 6.947 -10.032 -21.293 1.00 87.88 313 CYS A O 1
ATOM 2522 N N . ALA A 1 314 ? 8.914 -11.052 -21.576 1.00 85.56 314 ALA A N 1
ATOM 2523 C CA . ALA A 1 314 ? 8.867 -11.027 -23.040 1.00 85.56 314 ALA A CA 1
ATOM 2524 C C . ALA A 1 314 ? 7.695 -11.833 -23.624 1.00 85.56 314 ALA A C 1
ATOM 2526 O O . ALA A 1 314 ? 7.220 -11.516 -24.710 1.00 85.56 314 ALA A O 1
ATOM 2527 N N . THR A 1 315 ? 7.205 -12.854 -22.911 1.00 83.06 315 THR A N 1
ATOM 2528 C CA . THR A 1 315 ? 6.010 -13.611 -23.328 1.00 83.06 315 THR A CA 1
ATOM 2529 C C . THR A 1 315 ? 4.689 -12.881 -23.077 1.00 83.06 315 THR A C 1
ATOM 2531 O O . THR A 1 315 ? 3.649 -13.332 -23.557 1.00 83.06 315 THR A O 1
ATOM 2534 N N . ASN A 1 316 ? 4.701 -11.760 -22.348 1.00 78.56 316 ASN A N 1
ATOM 2535 C CA . ASN A 1 316 ? 3.493 -10.986 -22.092 1.00 78.56 316 ASN A CA 1
ATOM 2536 C C . ASN A 1 316 ? 3.036 -10.277 -23.377 1.00 78.56 316 ASN A C 1
ATOM 2538 O O . ASN A 1 316 ? 3.746 -9.460 -23.949 1.00 78.56 316 ASN A O 1
ATOM 2542 N N . ASN A 1 317 ? 1.819 -10.566 -23.822 1.00 62.75 317 ASN A N 1
ATOM 2543 C CA . ASN A 1 317 ? 1.223 -10.013 -25.038 1.00 62.75 317 ASN A CA 1
ATOM 2544 C C . ASN A 1 317 ? 0.192 -8.910 -24.741 1.00 62.75 317 ASN A C 1
ATOM 2546 O O . ASN A 1 317 ? -0.692 -8.647 -25.558 1.00 62.75 317 ASN A O 1
ATOM 2550 N N . SER A 1 318 ? 0.280 -8.265 -23.573 1.00 60.62 318 SER A N 1
ATOM 2551 C CA . SER A 1 318 ? -0.624 -7.177 -23.198 1.00 60.62 318 SER A CA 1
ATOM 2552 C C . SER A 1 318 ? -0.382 -5.941 -24.076 1.00 60.62 318 SER A C 1
ATOM 2554 O O . SER A 1 318 ? 0.404 -5.050 -23.748 1.00 60.62 318 SER A O 1
ATOM 2556 N N . TYR A 1 319 ? -1.094 -5.871 -25.209 1.00 62.84 319 TYR A N 1
ATOM 2557 C CA . TYR A 1 319 ? -1.127 -4.720 -26.128 1.00 62.84 319 TYR A CA 1
ATOM 2558 C C . TYR A 1 319 ? -1.474 -3.406 -25.424 1.00 62.84 319 TYR A C 1
ATOM 2560 O O . TYR A 1 319 ? -1.182 -2.318 -25.916 1.00 62.84 319 TYR A O 1
ATOM 2568 N N . THR A 1 320 ? -2.094 -3.503 -24.259 1.00 68.62 320 THR A N 1
ATOM 2569 C CA . THR A 1 320 ? -2.602 -2.386 -23.491 1.00 68.62 320 THR A CA 1
ATOM 2570 C C . THR A 1 320 ? -1.498 -1.512 -22.905 1.00 68.62 320 THR A C 1
ATOM 2572 O O . THR A 1 320 ? -1.655 -0.298 -22.815 1.00 68.62 320 THR A O 1
ATOM 2575 N N . ILE A 1 321 ? -0.336 -2.093 -22.596 1.00 76.62 321 ILE A N 1
ATOM 2576 C CA . ILE A 1 321 ? 0.785 -1.368 -21.985 1.00 76.62 321 ILE A CA 1
ATOM 2577 C C . ILE A 1 321 ? 1.396 -0.334 -22.949 1.00 76.62 321 ILE A C 1
ATOM 2579 O O . ILE A 1 321 ? 1.895 0.710 -22.517 1.00 76.62 321 ILE A O 1
ATOM 2583 N N . PHE A 1 322 ? 1.286 -0.556 -24.266 1.00 84.50 322 PHE A N 1
ATOM 2584 C CA . PHE A 1 322 ? 1.739 0.402 -25.282 1.00 84.50 322 PHE A CA 1
ATOM 2585 C C . PHE A 1 322 ? 1.162 1.809 -25.069 1.00 84.50 322 PHE A C 1
ATOM 2587 O O . PHE A 1 322 ? 1.872 2.795 -25.286 1.00 84.50 322 PHE A O 1
ATOM 2594 N N . ARG A 1 323 ? -0.080 1.909 -24.573 1.00 87.06 323 ARG A N 1
ATOM 2595 C CA . ARG A 1 323 ? -0.762 3.179 -24.281 1.00 87.06 323 ARG A CA 1
ATOM 2596 C C . ARG A 1 323 ? 0.075 4.121 -23.414 1.00 87.06 323 ARG A C 1
ATOM 2598 O O . ARG A 1 323 ? 0.036 5.335 -23.630 1.00 87.06 323 ARG A O 1
ATOM 2605 N N . TRP A 1 324 ? 0.840 3.578 -22.469 1.00 92.31 324 TRP A N 1
ATOM 2606 C CA . TRP A 1 324 ? 1.647 4.354 -21.523 1.00 92.31 324 TRP A CA 1
ATOM 2607 C C . TRP A 1 324 ? 3.136 4.344 -21.845 1.00 92.31 324 TRP A C 1
ATOM 2609 O O . TRP A 1 324 ? 3.904 5.060 -21.208 1.00 92.31 324 TRP A O 1
ATOM 2619 N N . ALA A 1 325 ? 3.571 3.574 -22.842 1.00 92.69 325 ALA A N 1
ATOM 2620 C CA . ALA A 1 325 ? 4.985 3.313 -23.074 1.00 92.69 325 ALA A CA 1
ATOM 2621 C C . ALA A 1 325 ? 5.797 4.593 -23.325 1.00 92.69 325 ALA A C 1
ATOM 2623 O O . ALA A 1 325 ? 6.877 4.770 -22.764 1.00 92.69 325 ALA A O 1
ATOM 2624 N N . LYS A 1 326 ? 5.248 5.542 -24.095 1.00 94.38 326 LYS A N 1
ATOM 2625 C CA . LYS A 1 326 ? 5.868 6.862 -24.285 1.00 94.38 326 LYS A CA 1
ATOM 2626 C C . LYS A 1 326 ? 6.028 7.611 -22.954 1.00 94.38 326 LYS A C 1
ATOM 2628 O O . LYS A 1 326 ? 7.107 8.150 -22.692 1.00 94.38 326 LYS A O 1
ATOM 2633 N N . SER A 1 327 ? 4.978 7.653 -22.131 1.00 95.38 327 SER A N 1
ATOM 2634 C CA . SER A 1 327 ? 4.979 8.342 -20.833 1.00 95.38 327 SER A CA 1
ATOM 2635 C C . SER A 1 327 ? 5.965 7.690 -19.862 1.00 95.38 327 SER A C 1
ATOM 2637 O O . SER A 1 327 ? 6.738 8.398 -19.226 1.00 95.38 327 SER A O 1
ATOM 2639 N N . ILE A 1 328 ? 6.030 6.356 -19.830 1.00 96.19 328 ILE A N 1
ATOM 2640 C CA . ILE A 1 328 ? 6.965 5.584 -19.000 1.00 96.19 328 ILE A CA 1
ATOM 2641 C C . ILE A 1 328 ? 8.414 5.838 -19.424 1.00 96.19 328 ILE A C 1
ATOM 2643 O O . ILE A 1 328 ? 9.238 6.205 -18.591 1.00 96.19 328 ILE A O 1
ATOM 2647 N N . LEU A 1 329 ? 8.745 5.724 -20.715 1.00 96.50 329 LEU A N 1
ATOM 2648 C CA . LEU A 1 329 ? 10.102 6.014 -21.201 1.00 96.50 329 LEU A CA 1
ATOM 2649 C C . LEU A 1 329 ? 10.515 7.470 -20.926 1.00 96.50 329 LEU A C 1
ATOM 2651 O O . LEU A 1 329 ? 11.669 7.745 -20.593 1.00 96.50 329 LEU A O 1
ATOM 2655 N N . THR A 1 330 ? 9.575 8.412 -21.041 1.00 95.31 330 THR A N 1
ATOM 2656 C CA . THR A 1 330 ? 9.818 9.824 -20.707 1.00 95.31 330 THR A CA 1
ATOM 2657 C C . THR A 1 330 ? 10.058 10.005 -19.210 1.00 95.31 330 THR A C 1
ATOM 2659 O O . THR A 1 330 ? 11.025 10.660 -18.834 1.00 95.31 330 THR A O 1
ATOM 2662 N N . MET A 1 331 ? 9.235 9.381 -18.366 1.00 96.62 331 MET A N 1
ATOM 2663 C CA . MET A 1 331 ? 9.382 9.373 -16.911 1.00 96.62 331 MET A CA 1
ATOM 2664 C C . MET A 1 331 ? 10.753 8.823 -16.499 1.00 96.62 331 MET A C 1
ATOM 2666 O O . MET A 1 331 ? 11.467 9.503 -15.774 1.00 96.62 331 MET A O 1
ATOM 2670 N N . LEU A 1 332 ? 11.175 7.661 -17.012 1.00 97.12 332 LEU A N 1
ATOM 2671 C CA . LEU A 1 332 ? 12.492 7.076 -16.710 1.00 97.12 332 LEU A CA 1
ATOM 2672 C C . LEU A 1 332 ? 13.650 8.018 -17.082 1.00 97.12 332 LEU A C 1
ATOM 2674 O O . LEU A 1 332 ? 14.613 8.151 -16.332 1.00 97.12 332 LEU A O 1
ATOM 2678 N N . ASN A 1 333 ? 13.540 8.706 -18.221 1.00 94.88 333 ASN A N 1
ATOM 2679 C CA . ASN A 1 333 ? 14.520 9.702 -18.657 1.00 94.88 333 ASN A CA 1
ATOM 2680 C C . ASN A 1 333 ? 14.551 10.961 -17.786 1.00 94.88 333 ASN A C 1
ATOM 2682 O O . ASN A 1 333 ? 15.600 11.592 -17.685 1.00 94.88 333 ASN A O 1
ATOM 2686 N N . VAL A 1 334 ? 13.407 11.391 -17.253 1.00 93.81 334 VAL A N 1
ATOM 2687 C CA . VAL A 1 334 ? 13.347 12.525 -16.324 1.00 93.81 334 VAL A CA 1
ATOM 2688 C C . VAL A 1 334 ? 13.977 12.098 -15.013 1.00 93.81 334 VAL A C 1
ATOM 2690 O O . VAL A 1 334 ? 14.913 12.729 -14.559 1.00 93.81 334 VAL A O 1
ATOM 2693 N N . GLU A 1 335 ? 13.553 10.971 -14.465 1.00 94.31 335 GLU A N 1
ATOM 2694 C CA . GLU A 1 335 ? 13.976 10.452 -13.165 1.00 94.31 335 GLU A CA 1
ATOM 2695 C C . GLU A 1 335 ? 15.446 10.028 -13.096 1.00 94.31 335 GLU A C 1
ATOM 2697 O O . GLU A 1 335 ? 15.993 9.805 -12.015 1.00 94.31 335 GLU A O 1
ATOM 2702 N N . SER A 1 336 ? 16.125 9.952 -14.239 1.00 93.94 336 SER A N 1
ATOM 2703 C CA . SER A 1 336 ? 17.510 9.508 -14.316 1.00 93.94 336 SER A CA 1
ATOM 2704 C C . SER A 1 336 ? 18.494 10.433 -13.583 1.00 93.94 336 SER A C 1
ATOM 2706 O O . SER A 1 336 ? 19.586 9.989 -13.237 1.00 93.94 336 SER A O 1
ATOM 2708 N N . TYR A 1 337 ? 18.130 11.691 -13.281 1.00 92.31 337 TYR A N 1
ATOM 2709 C CA . TYR A 1 337 ? 18.965 12.564 -12.437 1.00 92.31 337 TYR A CA 1
ATOM 2710 C C . TYR A 1 337 ? 19.121 12.015 -11.011 1.00 92.31 337 TYR A C 1
ATOM 2712 O O . TYR A 1 337 ? 20.148 12.249 -10.373 1.00 92.31 337 TYR A O 1
ATOM 2720 N N . LYS A 1 338 ? 18.136 11.254 -10.504 1.00 93.69 338 LYS A N 1
ATOM 2721 C CA . LYS A 1 338 ? 18.192 10.652 -9.162 1.00 93.69 338 LYS A CA 1
ATOM 2722 C C . LYS A 1 338 ? 19.274 9.581 -9.053 1.00 93.69 338 LYS A C 1
ATOM 2724 O O . LYS A 1 338 ? 19.764 9.318 -7.960 1.00 93.69 338 LYS A O 1
ATOM 2729 N N . LEU A 1 339 ? 19.718 9.029 -10.183 1.00 95.06 339 LEU A N 1
ATOM 2730 C CA . LEU A 1 339 ? 20.818 8.066 -10.239 1.00 95.06 339 LEU A CA 1
ATOM 2731 C C . LEU A 1 339 ? 22.174 8.688 -9.865 1.00 95.06 339 LEU A C 1
ATOM 2733 O O . LEU A 1 339 ? 23.097 7.956 -9.509 1.00 95.06 339 LEU A O 1
ATOM 2737 N N . MET A 1 340 ? 22.285 10.020 -9.905 1.00 93.44 340 MET A N 1
ATOM 2738 C CA . MET A 1 340 ? 23.487 10.770 -9.516 1.00 93.44 340 MET A CA 1
ATOM 2739 C C . MET A 1 340 ? 23.506 11.160 -8.029 1.00 93.44 340 MET A C 1
ATOM 2741 O O . MET A 1 340 ? 24.443 11.818 -7.587 1.00 93.44 340 MET A O 1
ATOM 2745 N N . GLN A 1 341 ? 22.473 10.791 -7.260 1.00 93.31 341 GLN A N 1
ATOM 2746 C CA . GLN A 1 341 ? 22.429 10.995 -5.806 1.00 93.31 341 GLN A CA 1
ATOM 2747 C C . GLN A 1 341 ? 23.326 9.978 -5.082 1.00 93.31 341 GLN A C 1
ATOM 2749 O O . GLN A 1 341 ? 24.172 9.337 -5.695 1.00 93.31 341 GLN A O 1
ATOM 2754 N N . GLU A 1 342 ? 23.156 9.820 -3.769 1.00 94.25 342 GLU A N 1
ATOM 2755 C CA . GLU A 1 342 ? 23.884 8.833 -2.970 1.00 94.25 342 GLU A CA 1
ATOM 2756 C C . GLU A 1 342 ? 23.731 7.404 -3.514 1.00 94.25 342 GLU A C 1
ATOM 2758 O O . GLU A 1 342 ? 22.695 7.033 -4.075 1.00 94.25 342 GLU A O 1
ATOM 2763 N N . LYS A 1 343 ? 24.772 6.584 -3.310 1.00 93.81 343 LYS A N 1
ATOM 2764 C CA . LYS A 1 343 ? 24.872 5.213 -3.832 1.00 93.81 343 LYS A CA 1
ATOM 2765 C C . LYS A 1 343 ? 23.619 4.380 -3.548 1.00 93.81 343 LYS A C 1
ATOM 2767 O O . LYS A 1 343 ? 23.094 3.755 -4.464 1.00 93.81 343 LYS A O 1
ATOM 2772 N N . GLU A 1 344 ? 23.120 4.393 -2.312 1.00 94.62 344 GLU A N 1
ATOM 2773 C CA . GLU A 1 344 ? 21.961 3.583 -1.914 1.00 94.62 344 GLU A CA 1
ATOM 2774 C C . GLU A 1 344 ? 20.693 3.960 -2.699 1.00 94.62 344 GLU A C 1
ATOM 2776 O O . GLU A 1 344 ? 19.964 3.089 -3.177 1.00 94.62 344 GLU A O 1
ATOM 2781 N N . ILE A 1 345 ? 20.442 5.262 -2.876 1.00 93.94 345 ILE A N 1
ATOM 2782 C CA . ILE A 1 345 ? 19.303 5.752 -3.659 1.00 93.94 345 ILE A CA 1
ATOM 2783 C C . ILE A 1 345 ? 19.493 5.373 -5.130 1.00 93.94 345 ILE A C 1
ATOM 2785 O O . ILE A 1 345 ? 18.569 4.838 -5.741 1.00 93.94 345 ILE A O 1
ATOM 2789 N N . SER A 1 346 ? 20.692 5.578 -5.681 1.00 95.88 346 SER A N 1
ATOM 2790 C CA . SER A 1 346 ? 21.010 5.218 -7.066 1.00 95.88 346 SER A CA 1
ATOM 2791 C C . SER A 1 346 ? 20.760 3.733 -7.347 1.00 95.88 346 SER A C 1
ATOM 2793 O O . SER A 1 346 ? 20.069 3.399 -8.308 1.00 95.88 346 SER A O 1
ATOM 2795 N N . GLN A 1 347 ? 21.220 2.838 -6.468 1.00 95.00 347 GLN A N 1
ATOM 2796 C CA . GLN A 1 347 ? 20.984 1.395 -6.584 1.00 95.00 347 GLN A CA 1
ATOM 2797 C C . GLN A 1 347 ? 19.494 1.053 -6.583 1.00 95.00 347 GLN A C 1
ATOM 2799 O O . GLN A 1 347 ? 19.029 0.328 -7.464 1.00 95.00 347 GLN A O 1
ATOM 2804 N N . LYS A 1 348 ? 18.731 1.595 -5.624 1.00 94.69 348 LYS A N 1
ATOM 2805 C CA . LYS A 1 348 ? 17.283 1.363 -5.538 1.00 94.69 348 LYS A CA 1
ATOM 2806 C C . LYS A 1 348 ? 16.567 1.833 -6.805 1.00 94.69 348 LYS A C 1
ATOM 2808 O O . LYS A 1 348 ? 15.757 1.088 -7.352 1.00 94.69 348 LYS A O 1
ATOM 2813 N N . PHE A 1 349 ? 16.901 3.021 -7.311 1.00 96.12 349 PHE A N 1
ATOM 2814 C CA . PHE A 1 349 ? 16.310 3.536 -8.545 1.00 96.12 349 PHE A CA 1
ATOM 2815 C C . PHE A 1 349 ? 16.714 2.726 -9.775 1.00 96.12 349 PHE A C 1
ATOM 2817 O O . PHE A 1 349 ? 15.836 2.398 -10.563 1.00 96.12 349 PHE A O 1
ATOM 2824 N N . LEU A 1 350 ? 17.987 2.353 -9.945 1.00 95.81 350 LEU A N 1
ATOM 2825 C CA . LEU A 1 350 ? 18.412 1.516 -11.074 1.00 95.81 350 LEU A CA 1
ATOM 2826 C C . LEU A 1 350 ? 17.622 0.202 -11.122 1.00 95.81 350 LEU A C 1
ATOM 2828 O O . LEU A 1 350 ? 17.133 -0.182 -12.183 1.00 95.81 350 LEU A O 1
ATOM 2832 N N . LEU A 1 351 ? 17.460 -0.460 -9.973 1.00 94.50 351 LEU A N 1
ATOM 2833 C CA . LEU A 1 351 ? 16.721 -1.718 -9.876 1.00 94.50 351 LEU A CA 1
ATOM 2834 C C . LEU A 1 351 ? 15.234 -1.541 -10.188 1.00 94.50 351 LEU A C 1
ATOM 2836 O O . LEU A 1 351 ? 14.679 -2.322 -10.958 1.00 94.50 351 LEU A O 1
ATOM 2840 N N . GLU A 1 352 ? 14.583 -0.517 -9.635 1.00 94.88 352 GLU A N 1
ATOM 2841 C CA . GLU A 1 352 ? 13.158 -0.275 -9.888 1.00 94.88 352 GLU A CA 1
ATOM 2842 C C . GLU A 1 352 ? 12.884 0.237 -11.309 1.00 94.88 352 GLU A C 1
ATOM 2844 O O . GLU A 1 352 ? 11.905 -0.171 -11.932 1.00 94.88 352 GLU A O 1
ATOM 2849 N N . MET A 1 353 ? 13.775 1.049 -11.884 1.00 96.50 353 MET A N 1
ATOM 2850 C CA . MET A 1 353 ? 13.708 1.438 -13.297 1.00 96.50 353 MET A CA 1
ATOM 2851 C C . MET A 1 353 ? 13.865 0.225 -14.213 1.00 96.50 353 MET A C 1
ATOM 2853 O O . MET A 1 353 ? 13.164 0.115 -15.220 1.00 96.50 353 MET A O 1
ATOM 2857 N N . HIS A 1 354 ? 14.754 -0.707 -13.859 1.00 95.06 354 HIS A N 1
ATOM 2858 C CA . HIS A 1 354 ? 14.938 -1.943 -14.610 1.00 95.06 354 HIS A CA 1
ATOM 2859 C C . HIS A 1 354 ? 13.704 -2.845 -14.536 1.00 95.06 354 HIS A C 1
ATOM 2861 O O . HIS A 1 354 ? 13.242 -3.306 -15.578 1.00 95.06 354 HIS A O 1
ATOM 2867 N N . LYS A 1 355 ? 13.119 -3.035 -13.344 1.00 93.31 355 LYS A N 1
ATOM 2868 C CA . LYS A 1 355 ? 11.838 -3.747 -13.178 1.00 93.31 355 LYS A CA 1
ATOM 2869 C C . LYS A 1 355 ? 10.736 -3.108 -14.018 1.00 93.31 355 LYS A C 1
ATOM 2871 O O . LYS A 1 355 ? 10.071 -3.803 -14.781 1.00 93.31 355 LYS A O 1
ATOM 2876 N N . CYS A 1 356 ? 10.596 -1.787 -13.940 1.00 94.56 356 CYS A N 1
ATOM 2877 C CA . CYS A 1 356 ? 9.610 -1.044 -14.716 1.00 94.56 356 CYS A CA 1
ATOM 2878 C C . CYS A 1 356 ? 9.805 -1.266 -16.223 1.00 94.56 356 CYS A C 1
ATOM 2880 O O . CYS A 1 356 ? 8.850 -1.577 -16.929 1.00 94.56 356 CYS A O 1
ATOM 2882 N N . TYR A 1 357 ? 11.047 -1.216 -16.717 1.00 95.12 357 TYR A N 1
ATOM 2883 C CA . TYR A 1 357 ? 11.357 -1.505 -18.118 1.00 95.12 357 TYR A CA 1
ATOM 2884 C C . TYR A 1 357 ? 10.999 -2.943 -18.523 1.00 95.12 357 TYR A C 1
ATOM 2886 O O . TYR A 1 357 ? 10.392 -3.149 -19.574 1.00 95.12 357 TYR A O 1
ATOM 2894 N N . LEU A 1 358 ? 11.363 -3.935 -17.703 1.00 92.94 358 LEU A N 1
ATOM 2895 C CA . LEU A 1 358 ? 11.083 -5.351 -17.966 1.00 92.94 358 LEU A CA 1
ATOM 2896 C C . LEU A 1 358 ? 9.584 -5.611 -18.114 1.00 92.94 358 LEU A C 1
ATOM 2898 O O . LEU A 1 358 ? 9.179 -6.298 -19.039 1.00 92.94 358 LEU A O 1
ATOM 2902 N N . ILE A 1 359 ? 8.763 -5.052 -17.230 1.00 91.25 359 ILE A N 1
ATOM 2903 C CA . ILE A 1 359 ? 7.321 -5.320 -17.235 1.00 91.25 359 ILE A CA 1
ATOM 2904 C C . ILE A 1 359 ? 6.611 -4.460 -18.283 1.00 91.25 359 ILE A C 1
ATOM 2906 O O . ILE A 1 359 ? 5.691 -4.931 -18.944 1.00 91.25 359 ILE A O 1
ATOM 2910 N N . CYS A 1 360 ? 7.026 -3.199 -18.439 1.00 91.88 360 CYS A N 1
ATOM 2911 C CA . CYS A 1 360 ? 6.255 -2.229 -19.211 1.00 91.88 360 CYS A CA 1
ATOM 2912 C C . CYS A 1 360 ? 6.717 -2.072 -20.665 1.00 91.88 360 CYS A C 1
ATOM 2914 O O . CYS A 1 360 ? 5.928 -1.684 -21.517 1.00 91.88 360 CYS A O 1
ATOM 2916 N N . ILE A 1 361 ? 8.002 -2.282 -20.957 1.00 93.75 361 ILE A N 1
ATOM 2917 C CA . ILE A 1 361 ? 8.595 -1.915 -22.253 1.00 93.75 361 ILE A CA 1
ATOM 2918 C C . ILE A 1 361 ? 9.083 -3.135 -23.019 1.00 93.75 361 ILE A C 1
ATOM 2920 O O . ILE A 1 361 ? 8.824 -3.235 -24.217 1.00 93.75 361 ILE A O 1
ATOM 2924 N N . LEU A 1 362 ? 9.773 -4.058 -22.343 1.00 92.38 362 LEU A N 1
ATOM 2925 C CA . LEU A 1 362 ? 10.276 -5.290 -22.954 1.00 92.38 362 LEU A CA 1
ATOM 2926 C C . LEU A 1 362 ? 9.208 -6.074 -23.744 1.00 92.38 362 LEU A C 1
ATOM 2928 O O . LEU A 1 362 ? 9.555 -6.541 -24.828 1.00 92.38 362 LEU A O 1
ATOM 2932 N N . PRO A 1 363 ? 7.947 -6.206 -23.276 1.00 89.94 363 PRO A N 1
ATOM 2933 C CA . PRO A 1 363 ? 6.951 -7.019 -23.973 1.00 89.94 363 PRO A CA 1
ATOM 2934 C C . PRO A 1 363 ? 6.373 -6.359 -25.236 1.00 89.94 363 PRO A C 1
ATOM 2936 O O . PRO A 1 363 ? 5.653 -7.000 -25.997 1.00 89.94 363 PRO A O 1
ATOM 2939 N N . ILE A 1 364 ? 6.644 -5.070 -25.469 1.00 89.50 364 ILE A N 1
ATOM 2940 C CA . ILE A 1 364 ? 6.092 -4.337 -26.612 1.00 89.50 364 ILE A CA 1
ATOM 2941 C C . ILE A 1 364 ? 6.935 -4.619 -27.857 1.00 89.50 364 ILE A C 1
ATOM 2943 O O . ILE A 1 364 ? 8.161 -4.482 -27.834 1.00 89.50 364 ILE A O 1
ATOM 2947 N N . ASP A 1 365 ? 6.265 -4.938 -28.968 1.00 88.06 365 ASP A N 1
ATOM 2948 C CA . ASP A 1 365 ? 6.917 -5.114 -30.266 1.00 88.06 365 ASP A CA 1
ATOM 2949 C C . ASP A 1 365 ? 7.719 -3.858 -30.657 1.00 88.06 365 ASP A C 1
ATOM 2951 O O . ASP A 1 365 ? 7.219 -2.724 -30.629 1.00 88.06 365 ASP A O 1
ATOM 2955 N N . LEU A 1 366 ? 8.975 -4.070 -31.058 1.00 89.25 366 LEU A N 1
ATOM 2956 C CA . LEU A 1 366 ? 9.883 -3.014 -31.490 1.00 89.25 366 LEU A CA 1
ATOM 2957 C C . LEU A 1 366 ? 9.307 -2.159 -32.617 1.00 89.25 366 LEU A C 1
ATOM 2959 O O . LEU A 1 366 ? 9.578 -0.959 -32.638 1.00 89.25 366 LEU A O 1
ATOM 2963 N N . GLN A 1 367 ? 8.521 -2.736 -33.529 1.00 87.50 367 GLN A N 1
ATOM 2964 C CA . GLN A 1 367 ? 7.892 -1.995 -34.627 1.00 87.50 367 GLN A CA 1
ATOM 2965 C C . GLN A 1 367 ? 6.967 -0.891 -34.111 1.00 87.50 367 GLN A C 1
ATOM 2967 O O . GLN A 1 367 ? 6.939 0.210 -34.660 1.00 87.50 367 GLN A O 1
ATOM 2972 N N . ILE A 1 368 ? 6.251 -1.169 -33.021 1.00 87.31 368 ILE A N 1
ATOM 2973 C CA . ILE A 1 368 ? 5.231 -0.286 -32.456 1.00 87.31 368 ILE A CA 1
ATOM 2974 C C . ILE A 1 368 ? 5.882 0.867 -31.679 1.00 87.31 368 ILE A C 1
ATOM 2976 O O . ILE A 1 368 ? 5.455 2.018 -31.778 1.00 87.31 368 ILE A O 1
ATOM 2980 N N . ILE A 1 369 ? 6.936 0.581 -30.909 1.00 89.81 369 ILE A N 1
ATOM 2981 C CA . ILE A 1 369 ? 7.562 1.554 -29.998 1.00 89.81 369 ILE A CA 1
ATOM 2982 C C . ILE A 1 369 ? 8.821 2.227 -30.568 1.00 89.81 369 ILE A C 1
ATOM 2984 O O . ILE A 1 369 ? 9.391 3.119 -29.931 1.00 89.81 369 ILE A O 1
ATOM 2988 N N . ALA A 1 370 ? 9.249 1.846 -31.776 1.00 89.50 370 ALA A N 1
ATOM 2989 C CA . ALA A 1 370 ? 10.508 2.255 -32.401 1.00 89.50 370 ALA A CA 1
ATOM 2990 C C . ALA A 1 370 ? 10.940 3.714 -32.166 1.00 89.50 370 ALA A C 1
ATOM 2992 O O . ALA A 1 370 ? 12.035 3.919 -31.633 1.00 89.50 370 ALA A O 1
ATOM 2993 N N . PRO A 1 371 ? 10.138 4.744 -32.512 1.00 87.88 371 PRO A N 1
ATOM 2994 C CA . PRO A 1 371 ? 10.592 6.131 -32.404 1.00 87.88 371 PRO A CA 1
ATOM 2995 C C . PRO A 1 371 ? 10.904 6.540 -30.958 1.00 87.88 371 PRO A C 1
ATOM 2997 O O . PRO A 1 371 ? 11.873 7.259 -30.707 1.00 87.88 371 PRO A O 1
ATOM 3000 N N . HIS A 1 372 ? 10.113 6.062 -29.996 1.00 92.62 372 HIS A N 1
ATOM 3001 C CA . HIS A 1 372 ? 10.289 6.384 -28.582 1.00 92.62 372 HIS A CA 1
ATOM 3002 C C . HIS A 1 372 ? 11.432 5.581 -27.963 1.00 92.62 372 HIS A C 1
ATOM 3004 O O . HIS A 1 372 ? 12.255 6.143 -27.239 1.00 92.62 372 HIS A O 1
ATOM 3010 N N . LEU A 1 373 ? 11.531 4.295 -28.302 1.00 94.06 373 LEU A N 1
ATOM 3011 C CA . LEU A 1 373 ? 12.558 3.416 -27.760 1.00 94.06 373 LEU A CA 1
ATOM 3012 C C . LEU A 1 373 ? 13.959 3.777 -28.265 1.00 94.06 373 LEU A C 1
ATOM 3014 O O . LEU A 1 373 ? 14.892 3.820 -27.472 1.00 94.06 373 LEU A O 1
ATOM 3018 N N . ILE A 1 374 ? 14.121 4.109 -29.551 1.00 93.25 374 ILE A N 1
ATOM 3019 C CA . ILE A 1 374 ? 15.422 4.528 -30.103 1.00 93.25 374 ILE A CA 1
ATOM 3020 C C . ILE A 1 374 ? 15.926 5.791 -29.395 1.00 93.25 374 ILE A C 1
ATOM 3022 O O . ILE A 1 374 ? 17.095 5.870 -29.014 1.00 93.25 374 ILE A O 1
ATOM 3026 N N . SER A 1 375 ? 15.053 6.788 -29.214 1.00 93.69 375 SER A N 1
ATOM 3027 C CA . SER A 1 375 ? 15.407 8.025 -28.510 1.00 93.69 375 SER A CA 1
ATOM 3028 C C . SER A 1 375 ? 15.794 7.746 -27.055 1.00 93.69 375 SER A C 1
ATOM 3030 O O . SER A 1 375 ? 16.830 8.227 -26.590 1.00 93.69 375 SER A O 1
ATOM 3032 N N . PHE A 1 376 ? 15.008 6.913 -26.368 1.00 96.69 376 PHE A N 1
ATOM 3033 C CA . PHE A 1 376 ? 15.285 6.493 -25.001 1.00 96.69 376 PHE A CA 1
ATOM 3034 C C . PHE A 1 376 ? 16.627 5.764 -24.880 1.00 96.69 376 PHE A C 1
ATOM 3036 O O . PHE A 1 376 ? 17.473 6.214 -24.116 1.00 96.69 376 PHE A O 1
ATOM 3043 N N . LEU A 1 377 ? 16.865 4.699 -25.652 1.00 95.31 377 LEU A N 1
ATOM 3044 C CA . LEU A 1 377 ? 18.077 3.880 -25.537 1.00 95.31 377 LEU A CA 1
ATOM 3045 C C . LEU A 1 377 ? 19.352 4.694 -25.780 1.00 95.31 377 LEU A C 1
ATOM 3047 O O . LEU A 1 377 ? 20.319 4.531 -25.038 1.00 95.31 377 LEU A O 1
ATOM 3051 N N . ASN A 1 378 ? 19.352 5.607 -26.757 1.00 92.25 378 ASN A N 1
ATOM 3052 C CA . ASN A 1 378 ? 20.495 6.492 -27.007 1.00 92.25 378 ASN A CA 1
ATOM 3053 C C . ASN A 1 378 ? 20.817 7.376 -25.790 1.00 92.25 378 ASN A C 1
ATOM 3055 O O . ASN A 1 378 ? 21.969 7.459 -25.353 1.00 92.25 378 ASN A O 1
ATOM 3059 N N . LYS A 1 379 ? 19.792 8.026 -25.223 1.00 94.56 379 LYS A N 1
ATOM 3060 C CA . LYS A 1 379 ? 19.957 8.925 -24.076 1.00 94.56 379 LYS A CA 1
ATOM 3061 C C . LYS A 1 379 ? 20.306 8.148 -22.809 1.00 94.56 379 LYS A C 1
ATOM 3063 O O . LYS A 1 379 ? 21.301 8.446 -22.155 1.00 94.56 379 LYS A O 1
ATOM 3068 N N . PHE A 1 380 ? 19.514 7.134 -22.485 1.00 96.19 380 PHE A N 1
ATOM 3069 C CA . PHE A 1 380 ? 19.610 6.404 -21.231 1.00 96.19 380 PHE A CA 1
ATOM 3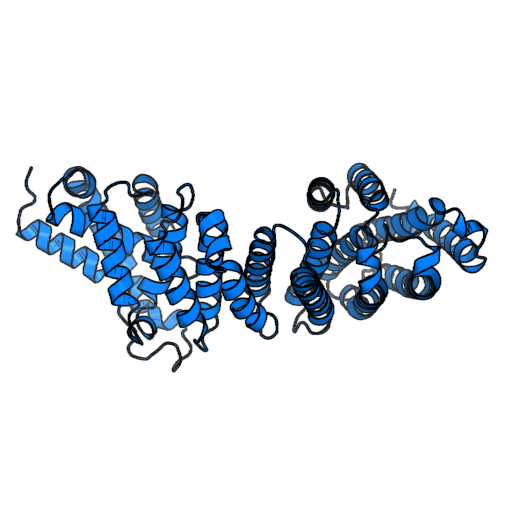070 C C . PHE A 1 380 ? 20.895 5.576 -21.139 1.00 96.19 380 PHE A C 1
ATOM 3072 O O . PHE A 1 380 ? 21.503 5.538 -20.079 1.00 96.19 380 PHE A O 1
ATOM 3079 N N . THR A 1 381 ? 21.395 5.010 -22.247 1.00 94.88 381 THR A N 1
ATOM 3080 C CA . THR A 1 381 ? 22.715 4.343 -22.257 1.00 94.88 381 THR A CA 1
ATOM 3081 C C . THR A 1 381 ? 23.831 5.306 -21.853 1.00 94.88 381 THR A C 1
ATOM 3083 O O . THR A 1 381 ? 24.704 4.943 -21.071 1.00 94.88 381 THR A O 1
ATOM 3086 N N . SER A 1 382 ? 23.785 6.551 -22.335 1.00 94.19 382 SER A N 1
ATOM 3087 C CA . SER A 1 382 ? 24.762 7.579 -21.954 1.00 94.19 382 SER A CA 1
ATOM 3088 C C . SER A 1 382 ? 24.669 7.905 -20.462 1.00 94.19 382 SER A C 1
ATOM 3090 O O . SER A 1 382 ? 25.693 7.950 -19.784 1.00 94.19 382 SER A O 1
ATOM 3092 N N . VAL A 1 383 ? 23.445 8.032 -19.935 1.00 96.12 383 VAL A N 1
ATOM 3093 C CA . VAL A 1 383 ? 23.213 8.249 -18.500 1.00 96.12 383 VAL A CA 1
ATOM 3094 C C . VAL A 1 383 ? 23.759 7.089 -17.667 1.00 96.12 383 VAL A C 1
ATOM 3096 O O . VAL A 1 383 ? 24.449 7.324 -16.686 1.00 96.12 383 VAL A O 1
ATOM 3099 N N . LEU A 1 384 ? 23.522 5.837 -18.063 1.00 96.62 384 LEU A N 1
ATOM 3100 C CA . LEU A 1 384 ? 24.042 4.669 -17.347 1.00 96.62 384 LEU A CA 1
ATOM 3101 C C . LEU A 1 384 ? 25.578 4.665 -17.268 1.00 96.62 384 LEU A C 1
ATOM 3103 O O . LEU A 1 384 ? 26.143 4.308 -16.234 1.00 96.62 384 LEU A O 1
ATOM 3107 N N . MET A 1 385 ? 26.261 5.097 -18.333 1.00 95.12 385 MET A N 1
ATOM 3108 C CA . MET A 1 385 ? 27.719 5.246 -18.317 1.00 95.12 385 MET A CA 1
ATOM 3109 C C . MET A 1 385 ? 28.175 6.386 -17.397 1.00 95.12 385 MET A C 1
ATOM 3111 O O . MET A 1 385 ? 29.175 6.241 -16.697 1.00 95.12 385 MET A O 1
ATOM 3115 N N . GLU A 1 386 ? 27.441 7.498 -17.360 1.00 95.38 386 GLU A N 1
ATOM 3116 C CA . GLU A 1 386 ? 27.704 8.614 -16.446 1.00 95.38 386 GLU A CA 1
ATOM 3117 C C . GLU A 1 386 ? 27.515 8.201 -14.978 1.00 95.38 386 GLU A C 1
ATOM 3119 O O . GLU A 1 386 ? 28.363 8.511 -14.148 1.00 95.38 386 GLU A O 1
ATOM 3124 N N . VAL A 1 387 ? 26.481 7.411 -14.665 1.00 96.00 387 VAL A N 1
ATOM 3125 C CA . VAL A 1 387 ? 26.236 6.867 -13.316 1.00 96.00 387 VAL A CA 1
ATOM 3126 C C . VAL A 1 387 ? 27.445 6.070 -12.819 1.00 96.00 387 VAL A C 1
ATOM 3128 O O . VAL A 1 387 ? 27.896 6.277 -11.694 1.00 96.00 387 VAL A O 1
ATOM 3131 N N . ILE A 1 388 ? 28.025 5.207 -13.661 1.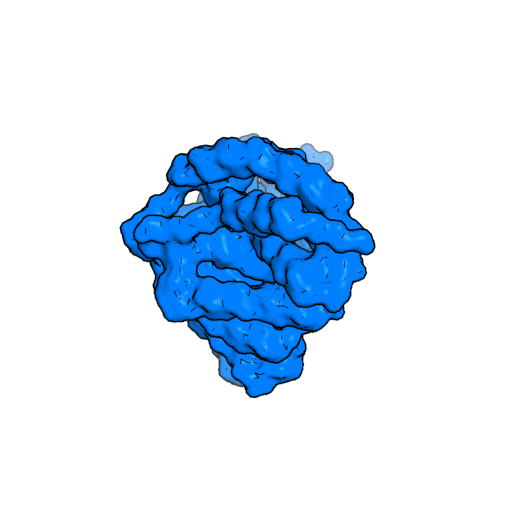00 95.31 388 ILE A N 1
ATOM 3132 C CA . ILE A 1 388 ? 29.238 4.447 -13.315 1.00 95.31 388 ILE A CA 1
ATOM 3133 C C . ILE A 1 388 ? 30.395 5.384 -12.924 1.00 95.31 388 ILE A C 1
ATOM 3135 O O . ILE A 1 388 ? 31.123 5.108 -11.968 1.00 95.31 388 ILE A O 1
ATOM 3139 N N . ILE A 1 389 ? 30.573 6.487 -13.656 1.00 94.69 389 ILE A N 1
ATOM 3140 C CA . ILE A 1 389 ? 31.646 7.460 -13.409 1.00 94.69 389 ILE A CA 1
ATOM 3141 C C . ILE A 1 389 ? 31.378 8.242 -12.117 1.00 94.69 389 ILE A C 1
ATOM 3143 O O . ILE A 1 389 ? 32.270 8.345 -11.274 1.00 94.69 389 ILE A O 1
ATOM 3147 N N . THR A 1 390 ? 30.155 8.745 -11.932 1.00 95.31 390 THR A N 1
ATOM 3148 C CA . THR A 1 390 ? 29.725 9.498 -10.742 1.00 95.31 390 THR A CA 1
ATOM 3149 C C . THR A 1 390 ? 29.930 8.692 -9.461 1.00 95.31 390 THR A C 1
ATOM 3151 O O . THR A 1 390 ? 30.448 9.210 -8.471 1.00 95.31 390 THR A O 1
ATOM 3154 N N . HIS A 1 391 ? 29.625 7.394 -9.505 1.00 95.56 391 HIS A N 1
ATOM 3155 C CA . HIS A 1 391 ? 29.828 6.459 -8.392 1.00 95.56 391 HIS A CA 1
ATOM 3156 C C . HIS A 1 391 ? 31.231 5.845 -8.347 1.00 95.56 391 HIS A C 1
ATOM 3158 O O . HIS A 1 391 ? 31.441 4.823 -7.700 1.00 95.56 391 HIS A O 1
ATOM 3164 N N . LYS A 1 392 ? 32.215 6.470 -9.006 1.00 94.12 392 LYS A N 1
ATOM 3165 C CA . LYS A 1 392 ? 33.645 6.127 -8.924 1.00 94.12 392 LYS A CA 1
ATOM 3166 C C . LYS A 1 392 ? 33.948 4.658 -9.241 1.00 94.12 392 LYS A C 1
ATOM 3168 O O . LYS A 1 392 ? 34.793 4.053 -8.585 1.00 94.12 392 LYS A O 1
ATOM 3173 N N . LEU A 1 393 ? 33.291 4.106 -10.264 1.00 91.50 393 LEU A N 1
ATOM 3174 C CA . LEU A 1 393 ? 33.462 2.713 -10.697 1.00 91.50 393 LEU A CA 1
ATOM 3175 C C . LEU A 1 393 ? 33.095 1.686 -9.608 1.00 91.50 393 LEU A C 1
ATOM 3177 O O . LEU A 1 393 ? 33.691 0.610 -9.547 1.00 91.50 393 LEU A O 1
ATOM 3181 N N . ASP A 1 394 ? 32.115 2.004 -8.758 1.00 93.81 394 ASP A N 1
ATOM 3182 C CA . ASP A 1 394 ? 31.590 1.063 -7.769 1.00 93.81 394 ASP A CA 1
ATOM 3183 C C . ASP A 1 394 ? 31.114 -0.243 -8.428 1.00 93.81 394 ASP A C 1
ATOM 3185 O O . ASP A 1 394 ? 30.359 -0.240 -9.405 1.00 93.81 394 ASP A O 1
ATOM 3189 N N . PHE A 1 395 ? 31.566 -1.372 -7.880 1.00 91.38 395 PHE A N 1
ATOM 3190 C CA . PHE A 1 395 ? 31.329 -2.691 -8.460 1.00 91.38 395 PHE A CA 1
ATOM 3191 C C . PHE A 1 395 ? 29.838 -3.037 -8.546 1.00 91.38 395 PHE A C 1
ATOM 3193 O O . PHE A 1 395 ? 29.387 -3.539 -9.574 1.00 91.38 395 PHE A O 1
ATOM 3200 N N . GLU A 1 396 ? 29.056 -2.749 -7.504 1.00 92.12 396 GLU A N 1
ATOM 3201 C CA . GLU A 1 396 ? 27.632 -3.097 -7.464 1.00 92.12 396 GLU A CA 1
ATOM 3202 C C . GLU A 1 396 ? 26.843 -2.276 -8.488 1.00 92.12 396 GLU A C 1
ATOM 3204 O O . GLU A 1 396 ? 26.013 -2.824 -9.212 1.00 92.12 396 GLU A O 1
ATOM 3209 N N . ILE A 1 397 ? 27.151 -0.979 -8.612 1.00 94.50 397 ILE A N 1
ATOM 3210 C CA . ILE A 1 397 ? 26.573 -0.116 -9.652 1.00 94.50 397 ILE A CA 1
ATOM 3211 C C . ILE A 1 397 ? 26.903 -0.658 -11.047 1.00 94.50 397 ILE A C 1
ATOM 3213 O O . ILE A 1 397 ? 26.008 -0.771 -11.886 1.00 94.50 397 ILE A O 1
ATOM 3217 N N . ILE A 1 398 ? 28.159 -1.047 -11.296 1.00 94.06 398 ILE A N 1
ATOM 3218 C CA . ILE A 1 398 ? 28.573 -1.610 -12.589 1.00 94.06 398 ILE A CA 1
ATOM 3219 C C . ILE A 1 398 ? 27.791 -2.890 -12.913 1.00 94.06 398 ILE A C 1
ATOM 3221 O O . ILE A 1 398 ? 27.346 -3.044 -14.051 1.00 94.06 398 ILE A O 1
ATOM 3225 N N . GLN A 1 399 ? 27.586 -3.789 -11.943 1.00 92.06 399 GLN A N 1
ATOM 3226 C CA . GLN A 1 399 ? 26.815 -5.021 -12.161 1.00 92.06 399 GLN A CA 1
ATOM 3227 C C . GLN A 1 399 ? 25.348 -4.736 -12.504 1.00 92.06 399 GLN A C 1
ATOM 3229 O O . GLN A 1 399 ? 24.805 -5.331 -13.439 1.00 92.06 399 GLN A O 1
ATOM 3234 N N . ILE A 1 400 ? 24.710 -3.796 -11.801 1.00 93.94 400 ILE A N 1
ATOM 3235 C CA . ILE A 1 400 ? 23.317 -3.423 -12.081 1.00 93.94 400 ILE A CA 1
ATOM 3236 C C . ILE A 1 400 ? 23.210 -2.795 -13.477 1.00 93.94 400 ILE A C 1
ATOM 3238 O O . ILE A 1 400 ? 22.389 -3.226 -14.288 1.00 93.94 400 ILE A O 1
ATOM 3242 N N . VAL A 1 401 ? 24.085 -1.837 -13.804 1.00 95.44 401 VAL A N 1
ATOM 3243 C CA . VAL A 1 401 ? 24.114 -1.190 -15.127 1.00 95.44 401 VAL A CA 1
ATOM 3244 C C . VAL A 1 401 ? 24.341 -2.212 -16.238 1.00 95.44 401 VAL A C 1
ATOM 3246 O O . VAL A 1 401 ? 23.631 -2.195 -17.244 1.00 95.44 401 VAL A O 1
ATOM 3249 N N . ARG A 1 402 ? 25.279 -3.144 -16.053 1.00 93.94 402 ARG A N 1
ATOM 3250 C CA . ARG A 1 402 ? 25.520 -4.232 -17.005 1.00 93.94 402 ARG A CA 1
ATOM 3251 C C . ARG A 1 402 ? 24.256 -5.049 -17.253 1.00 93.94 402 ARG A C 1
ATOM 3253 O O . ARG A 1 402 ? 23.901 -5.294 -18.400 1.00 93.94 402 ARG A O 1
ATOM 3260 N N . THR A 1 403 ? 23.547 -5.407 -16.189 1.00 93.75 403 THR A N 1
ATOM 3261 C CA . THR A 1 403 ? 22.321 -6.212 -16.261 1.00 93.75 403 THR A CA 1
ATOM 3262 C C . THR A 1 403 ? 21.194 -5.486 -17.016 1.00 93.75 403 THR A C 1
ATOM 3264 O O . THR A 1 403 ? 20.435 -6.114 -17.769 1.00 93.75 403 THR A O 1
ATOM 3267 N N . ILE A 1 404 ? 21.106 -4.159 -16.880 1.00 95.62 404 ILE A N 1
ATOM 3268 C CA . ILE A 1 404 ? 20.188 -3.313 -17.658 1.00 95.62 404 ILE A CA 1
ATOM 3269 C C . ILE A 1 404 ? 20.579 -3.317 -19.141 1.00 95.62 404 ILE A C 1
ATOM 3271 O O . ILE A 1 404 ? 19.738 -3.597 -19.995 1.00 95.62 404 ILE A O 1
ATOM 3275 N N . LEU A 1 405 ? 21.855 -3.081 -19.458 1.00 95.81 405 LEU A N 1
ATOM 3276 C CA . LEU A 1 405 ? 22.355 -3.076 -20.838 1.00 95.81 405 LEU A CA 1
ATOM 3277 C C . LEU A 1 405 ? 22.170 -4.437 -21.528 1.00 95.81 405 LEU A C 1
ATOM 3279 O O . LEU A 1 405 ? 21.745 -4.488 -22.683 1.00 95.81 405 LEU A O 1
ATOM 3283 N N . ASP A 1 406 ? 22.403 -5.538 -20.810 1.00 94.12 406 ASP A N 1
ATOM 3284 C CA . ASP A 1 406 ? 22.127 -6.897 -21.288 1.00 94.12 406 ASP A CA 1
ATOM 3285 C C . ASP A 1 406 ? 20.633 -7.098 -21.590 1.00 94.12 406 ASP A C 1
ATOM 3287 O O . ASP A 1 406 ? 20.275 -7.802 -22.531 1.00 94.12 406 ASP A O 1
ATOM 3291 N N . THR A 1 407 ? 19.741 -6.446 -20.838 1.00 94.88 407 THR A N 1
ATOM 3292 C CA . THR A 1 407 ? 18.290 -6.485 -21.091 1.00 94.88 407 THR A CA 1
ATOM 3293 C C . THR A 1 407 ? 17.909 -5.701 -22.344 1.00 94.88 407 THR A C 1
ATOM 3295 O O . THR A 1 407 ? 17.101 -6.179 -23.138 1.00 94.88 407 THR A O 1
ATOM 3298 N N . PHE A 1 408 ? 18.512 -4.529 -22.564 1.00 95.62 408 PHE A N 1
ATOM 3299 C CA . PHE A 1 408 ? 18.318 -3.777 -23.807 1.00 95.62 408 PHE A CA 1
ATOM 3300 C C . PHE A 1 408 ? 18.798 -4.589 -25.011 1.00 95.62 408 PHE A C 1
ATOM 3302 O O . PHE A 1 408 ? 18.082 -4.697 -26.005 1.00 95.62 408 PHE A O 1
ATOM 3309 N N . LYS A 1 409 ? 19.973 -5.223 -24.902 1.00 94.00 409 LYS A N 1
ATOM 3310 C CA . LYS A 1 409 ? 20.502 -6.108 -25.946 1.00 94.00 409 LYS A CA 1
ATOM 3311 C C . LYS A 1 409 ? 19.571 -7.297 -26.190 1.00 94.00 409 LYS A C 1
ATOM 3313 O O . LYS A 1 409 ? 19.262 -7.587 -27.342 1.00 94.00 409 LYS A O 1
ATOM 3318 N N . TYR A 1 410 ? 19.071 -7.928 -25.127 1.00 93.06 410 TYR A N 1
ATOM 3319 C CA . TYR A 1 410 ? 18.112 -9.028 -25.220 1.00 93.06 410 TYR A CA 1
ATOM 3320 C C . TYR A 1 410 ? 16.871 -8.633 -26.036 1.00 93.06 410 TYR A C 1
ATOM 3322 O O . TYR A 1 410 ? 16.531 -9.347 -26.976 1.00 93.06 410 TYR A O 1
ATOM 3330 N N . GLN A 1 411 ? 16.242 -7.483 -25.756 1.00 92.19 411 GLN A N 1
ATOM 3331 C CA . GLN A 1 411 ? 15.059 -7.039 -26.508 1.00 92.19 411 GLN A CA 1
ATOM 3332 C C . GLN A 1 411 ? 15.352 -6.862 -28.004 1.00 92.19 411 GLN A C 1
ATOM 3334 O O . GLN A 1 411 ? 14.553 -7.265 -28.846 1.00 92.19 411 GLN A O 1
ATOM 3339 N N . LEU A 1 412 ? 16.510 -6.284 -28.342 1.00 91.56 412 LEU A N 1
ATOM 3340 C CA . LEU A 1 412 ? 16.909 -6.093 -29.736 1.00 91.56 412 LEU A CA 1
ATOM 3341 C C . LEU A 1 412 ? 17.195 -7.431 -30.434 1.00 91.56 412 LEU A C 1
ATOM 3343 O O . LEU A 1 412 ? 16.833 -7.604 -31.591 1.00 91.56 412 LEU A O 1
ATOM 3347 N N . GLN A 1 413 ? 17.804 -8.403 -29.761 1.00 89.50 413 GLN A N 1
ATOM 3348 C CA . GLN A 1 413 ? 18.149 -9.687 -30.385 1.00 89.50 413 GLN A CA 1
ATOM 3349 C C . GLN A 1 413 ? 16.940 -10.587 -30.666 1.00 89.50 413 GLN A C 1
ATOM 3351 O O . GLN A 1 413 ? 16.988 -11.389 -31.594 1.00 89.50 413 GLN A O 1
ATOM 3356 N N . HIS A 1 414 ? 15.866 -10.457 -29.887 1.00 84.19 414 HIS A N 1
ATOM 3357 C CA . HIS A 1 414 ? 14.694 -11.333 -29.986 1.00 84.19 414 HIS A CA 1
ATOM 3358 C C . HIS A 1 414 ? 13.602 -10.800 -30.926 1.00 84.19 414 HIS A C 1
ATOM 3360 O O . HIS A 1 414 ? 12.550 -11.421 -31.048 1.00 84.19 414 HIS A O 1
ATOM 3366 N N . SER A 1 415 ? 13.840 -9.680 -31.618 1.00 81.75 415 SER A N 1
ATOM 3367 C CA . SER A 1 415 ? 12.906 -9.130 -32.601 1.00 81.75 415 SER A CA 1
ATOM 3368 C C . SER A 1 415 ? 13.483 -9.203 -34.020 1.00 81.75 415 SER A C 1
ATOM 3370 O O . SER A 1 415 ? 14.569 -8.666 -34.262 1.00 81.75 415 SER A O 1
ATOM 3372 N N . PRO A 1 416 ? 12.755 -9.784 -34.995 1.00 79.44 416 PRO A N 1
ATOM 3373 C CA . PRO A 1 416 ? 13.203 -9.821 -36.389 1.00 79.44 416 PRO A CA 1
ATOM 3374 C C . PRO A 1 416 ? 13.372 -8.411 -36.984 1.00 79.44 416 PRO A C 1
ATOM 3376 O O . PRO A 1 416 ? 14.262 -8.183 -37.804 1.00 79.44 416 PRO A O 1
ATOM 3379 N N . TYR A 1 417 ? 12.603 -7.431 -36.490 1.00 84.06 417 TYR A N 1
ATOM 3380 C CA . TYR A 1 417 ? 12.644 -6.039 -36.946 1.00 84.06 417 TYR A CA 1
ATOM 3381 C C . TYR A 1 417 ? 13.983 -5.331 -36.677 1.00 84.06 417 TYR A C 1
ATOM 3383 O O . TYR A 1 417 ? 14.302 -4.316 -37.301 1.00 84.06 417 TYR A O 1
ATOM 3391 N N . THR A 1 418 ? 14.813 -5.861 -35.779 1.00 84.19 418 THR A N 1
ATOM 3392 C CA . THR A 1 418 ? 16.139 -5.297 -35.494 1.00 84.19 418 THR A CA 1
ATOM 3393 C C . THR A 1 418 ? 17.055 -5.316 -36.711 1.00 84.19 418 THR A C 1
ATOM 3395 O O . THR A 1 418 ? 17.843 -4.387 -36.894 1.00 84.19 418 THR A O 1
ATOM 3398 N N . HIS A 1 419 ? 16.949 -6.343 -37.557 1.00 79.00 419 HIS A N 1
ATOM 3399 C CA . HIS A 1 419 ? 17.738 -6.441 -38.786 1.00 79.00 419 HIS A CA 1
ATOM 3400 C C . HIS A 1 419 ? 17.175 -5.571 -39.915 1.00 79.00 419 HIS A C 1
ATOM 3402 O O . HIS A 1 419 ? 17.925 -5.136 -40.787 1.00 79.00 419 HIS A O 1
ATOM 3408 N N . GLU A 1 420 ? 15.877 -5.278 -39.872 1.00 82.00 420 GLU A N 1
ATOM 3409 C CA . GLU A 1 420 ? 15.178 -4.452 -40.859 1.00 82.00 420 GLU A CA 1
ATOM 3410 C C . GLU A 1 420 ? 15.380 -2.949 -40.596 1.00 82.00 420 GLU A C 1
ATOM 3412 O O . GLU A 1 420 ? 15.487 -2.149 -41.526 1.00 82.00 420 GLU A O 1
ATOM 3417 N N . SER A 1 421 ? 15.505 -2.548 -39.327 1.00 87.00 421 SER A N 1
ATOM 3418 C CA . SER A 1 421 ? 15.765 -1.164 -38.928 1.00 87.00 421 SER A CA 1
ATOM 3419 C C . SER A 1 421 ? 17.263 -0.891 -38.763 1.00 87.00 421 SER A C 1
ATOM 3421 O O . SER A 1 421 ? 17.905 -1.307 -37.796 1.00 87.00 421 SER A O 1
ATOM 3423 N N . ALA A 1 422 ? 17.822 -0.073 -39.661 1.00 87.38 422 ALA A N 1
ATOM 3424 C CA . ALA A 1 422 ? 19.225 0.353 -39.596 1.00 87.38 422 ALA A CA 1
ATOM 3425 C C . ALA A 1 422 ? 19.595 1.026 -38.258 1.00 87.38 422 ALA A C 1
ATOM 3427 O O . ALA A 1 422 ? 20.734 0.919 -37.798 1.00 87.38 422 ALA A O 1
ATOM 3428 N N . ASN A 1 423 ? 18.644 1.713 -37.618 1.00 89.00 423 ASN A N 1
ATOM 3429 C CA . ASN A 1 423 ? 18.861 2.353 -36.320 1.00 89.00 423 ASN A CA 1
ATOM 3430 C C . ASN A 1 423 ? 18.969 1.323 -35.189 1.00 89.00 423 ASN A C 1
ATOM 3432 O O . ASN A 1 423 ? 19.857 1.446 -34.346 1.00 89.00 423 ASN A O 1
ATOM 3436 N N . PHE A 1 424 ? 18.120 0.291 -35.192 1.00 90.31 424 PHE A N 1
ATOM 3437 C CA . PHE A 1 424 ? 18.201 -0.782 -34.202 1.00 90.31 424 PHE A CA 1
ATOM 3438 C C . PHE A 1 424 ? 19.438 -1.658 -34.403 1.00 90.31 424 PHE A C 1
ATOM 3440 O O . PHE A 1 424 ? 20.118 -1.960 -33.424 1.00 90.31 424 PHE A O 1
ATOM 3447 N N . GLY A 1 425 ? 19.821 -1.953 -35.649 1.00 88.25 425 GLY A N 1
ATOM 3448 C CA . GLY A 1 425 ? 21.092 -2.618 -35.945 1.00 88.25 425 GLY A CA 1
ATOM 3449 C C . GLY A 1 425 ? 22.310 -1.847 -35.414 1.00 88.25 425 GLY A C 1
ATOM 3450 O O . GLY A 1 425 ? 23.196 -2.432 -34.787 1.00 88.25 425 GLY A O 1
ATOM 3451 N N . LYS A 1 426 ? 22.345 -0.515 -35.586 1.00 90.62 426 LYS A N 1
ATOM 3452 C CA . LYS A 1 426 ? 23.404 0.342 -35.014 1.00 90.62 426 LYS A CA 1
ATOM 3453 C C . LYS A 1 426 ? 23.425 0.299 -33.485 1.00 90.62 426 LYS A C 1
ATOM 3455 O O . LYS A 1 426 ? 24.505 0.166 -32.911 1.00 90.62 426 LYS A O 1
ATOM 3460 N N . LEU A 1 427 ? 22.260 0.394 -32.840 1.00 91.44 427 LEU A N 1
ATOM 3461 C CA . LEU A 1 427 ? 22.130 0.325 -31.381 1.00 91.44 427 LEU A CA 1
ATOM 3462 C C . LEU A 1 427 ? 22.598 -1.025 -30.827 1.00 91.44 427 LEU A C 1
ATOM 3464 O O . LEU A 1 427 ? 23.384 -1.048 -29.884 1.00 91.44 427 LEU A O 1
ATOM 3468 N N . ASN A 1 428 ? 22.188 -2.135 -31.443 1.00 91.75 428 ASN A N 1
ATOM 3469 C CA . ASN A 1 428 ? 22.595 -3.476 -31.026 1.00 91.75 428 ASN A CA 1
ATOM 3470 C C . ASN A 1 428 ? 24.126 -3.645 -31.072 1.00 91.75 428 ASN A C 1
ATOM 3472 O O . ASN A 1 428 ? 24.744 -4.068 -30.095 1.00 91.75 428 ASN A O 1
ATOM 3476 N N . ASN A 1 429 ? 24.755 -3.207 -32.167 1.00 90.25 429 ASN A N 1
ATOM 3477 C CA . ASN A 1 429 ? 26.213 -3.237 -32.313 1.00 90.25 429 ASN A CA 1
ATOM 3478 C C . ASN A 1 429 ? 26.927 -2.316 -31.307 1.00 90.25 429 ASN A C 1
ATOM 3480 O O . ASN A 1 429 ? 28.019 -2.634 -30.834 1.00 90.25 429 ASN A O 1
ATOM 3484 N N . ALA A 1 430 ? 26.340 -1.159 -30.986 1.00 91.25 430 ALA A N 1
ATOM 3485 C CA . ALA A 1 430 ? 26.888 -0.245 -29.988 1.00 91.25 430 ALA A CA 1
ATOM 3486 C C . ALA A 1 430 ? 26.836 -0.856 -28.579 1.00 91.25 430 ALA A C 1
ATOM 3488 O O . ALA A 1 430 ? 27.852 -0.852 -27.883 1.00 91.25 430 ALA A O 1
ATOM 3489 N N . LEU A 1 431 ? 25.700 -1.445 -28.190 1.00 92.81 431 LEU A N 1
ATOM 3490 C CA . LEU A 1 431 ? 25.545 -2.141 -26.909 1.00 92.81 431 LEU A CA 1
ATOM 3491 C C . LEU A 1 431 ? 26.527 -3.309 -26.780 1.00 92.81 431 LEU A C 1
ATOM 3493 O O . LEU A 1 431 ? 27.152 -3.474 -25.737 1.00 92.81 431 LEU A O 1
ATOM 3497 N N . GLU A 1 432 ? 26.734 -4.078 -27.850 1.00 92.19 432 GLU A N 1
ATOM 3498 C CA . GLU A 1 432 ? 27.723 -5.157 -27.863 1.00 92.19 432 GLU A CA 1
ATOM 3499 C C . GLU A 1 432 ? 29.155 -4.661 -27.629 1.00 92.19 432 GLU A C 1
ATOM 3501 O O . GLU A 1 432 ? 29.893 -5.249 -26.837 1.00 92.19 432 GLU A O 1
ATOM 3506 N N . LYS A 1 433 ? 29.548 -3.552 -28.263 1.00 91.31 433 LYS A N 1
ATOM 3507 C CA . LYS A 1 433 ? 30.861 -2.938 -28.021 1.00 91.31 433 LYS A CA 1
ATOM 3508 C C . LYS A 1 433 ? 31.005 -2.439 -26.584 1.00 91.31 433 LYS A C 1
ATOM 3510 O O . LYS A 1 433 ? 32.069 -2.618 -25.997 1.00 91.31 433 LYS A O 1
ATOM 3515 N N . ILE A 1 434 ? 29.953 -1.837 -26.025 1.00 91.06 434 ILE A N 1
ATOM 3516 C CA . ILE A 1 434 ? 29.945 -1.341 -24.643 1.00 91.06 434 ILE A CA 1
ATOM 3517 C C . ILE A 1 434 ? 30.108 -2.503 -23.662 1.00 91.06 434 ILE A C 1
ATOM 3519 O O . ILE A 1 434 ? 30.991 -2.452 -22.815 1.00 91.06 434 ILE A O 1
ATOM 3523 N N . LEU A 1 435 ? 29.323 -3.572 -23.805 1.00 90.50 435 LEU A N 1
ATOM 3524 C CA . LEU A 1 435 ? 29.366 -4.734 -22.908 1.00 90.50 435 LEU A CA 1
ATOM 3525 C C . LEU A 1 435 ? 30.709 -5.484 -22.950 1.00 90.50 435 LEU A C 1
ATOM 3527 O O . LEU A 1 435 ? 31.114 -6.077 -21.953 1.00 90.50 435 LEU A O 1
ATOM 3531 N N . ASN A 1 436 ? 31.431 -5.413 -24.072 1.00 89.31 436 ASN A N 1
ATOM 3532 C CA . ASN A 1 436 ? 32.781 -5.968 -24.215 1.00 89.31 436 ASN A CA 1
ATOM 3533 C C . ASN A 1 436 ? 33.897 -5.025 -23.720 1.00 89.31 436 ASN A C 1
ATOM 3535 O O . ASN A 1 436 ? 35.079 -5.370 -23.783 1.00 89.31 436 ASN A O 1
ATOM 3539 N N . HIS A 1 437 ? 33.557 -3.830 -23.233 1.00 89.69 437 HIS A N 1
ATOM 3540 C CA . HIS A 1 437 ? 34.531 -2.885 -22.699 1.00 89.69 437 HIS A CA 1
ATOM 3541 C C . HIS A 1 437 ? 35.118 -3.367 -21.361 1.00 89.69 437 HIS A C 1
ATOM 3543 O O . HIS A 1 437 ? 34.443 -4.003 -20.551 1.00 89.69 437 HIS A O 1
ATOM 3549 N N . LYS A 1 438 ? 36.379 -2.999 -21.081 1.00 82.50 438 LYS A N 1
ATOM 3550 C CA . LYS A 1 438 ? 37.138 -3.459 -19.898 1.00 82.50 438 LYS A CA 1
ATOM 3551 C C . LYS A 1 438 ? 36.406 -3.248 -18.568 1.00 82.50 438 LYS A C 1
ATOM 3553 O O . LYS A 1 438 ? 36.491 -4.114 -17.707 1.00 82.50 438 LYS A O 1
ATOM 3558 N N . ILE A 1 439 ? 35.644 -2.158 -18.448 1.00 84.00 439 ILE A N 1
ATOM 3559 C CA . ILE A 1 439 ? 34.831 -1.815 -17.264 1.00 84.00 439 ILE A CA 1
ATOM 3560 C C . ILE A 1 439 ? 33.862 -2.949 -16.881 1.00 84.00 439 ILE A C 1
ATOM 3562 O O . ILE A 1 439 ? 33.645 -3.197 -15.700 1.00 84.00 439 ILE A O 1
ATOM 3566 N N . PHE A 1 440 ? 33.314 -3.672 -17.862 1.00 82.94 440 PHE A N 1
ATOM 3567 C CA . PHE A 1 440 ? 32.367 -4.768 -17.629 1.00 82.94 440 PHE A CA 1
ATOM 3568 C C . PHE A 1 440 ? 33.024 -6.156 -17.637 1.00 82.94 440 PHE A C 1
ATOM 3570 O O . PHE A 1 440 ? 32.452 -7.106 -17.104 1.00 82.94 440 PHE A O 1
ATOM 3577 N N . VAL A 1 441 ? 34.220 -6.282 -18.224 1.00 72.44 441 VAL A N 1
ATOM 3578 C CA . VAL A 1 441 ? 34.950 -7.554 -18.380 1.00 72.44 441 VAL A CA 1
ATOM 3579 C C . VAL A 1 441 ? 35.898 -7.841 -17.210 1.00 72.44 441 VAL A C 1
ATOM 3581 O O . VAL A 1 441 ? 36.063 -9.001 -16.850 1.00 72.44 441 VAL A O 1
ATOM 3584 N N . GLN A 1 442 ? 36.500 -6.815 -16.598 1.00 56.69 442 GLN A N 1
ATOM 3585 C CA . GLN A 1 442 ? 37.425 -6.965 -15.458 1.00 56.69 442 GLN A CA 1
ATOM 3586 C C . GLN A 1 442 ? 36.718 -7.271 -14.128 1.00 56.69 442 GLN A C 1
ATOM 3588 O O . GLN A 1 442 ? 37.364 -7.691 -13.178 1.00 56.69 442 GLN A O 1
ATOM 3593 N N . ASN A 1 443 ? 35.397 -7.099 -14.094 1.00 50.12 443 ASN A N 1
ATOM 3594 C CA . ASN A 1 443 ? 34.529 -7.315 -12.938 1.00 50.12 443 ASN A CA 1
ATOM 3595 C C . ASN A 1 443 ? 33.763 -8.655 -13.028 1.00 50.12 443 ASN A C 1
ATOM 3597 O O . ASN A 1 443 ? 32.632 -8.748 -12.550 1.00 50.12 443 ASN A O 1
ATOM 3601 N N . LYS A 1 444 ? 34.328 -9.656 -13.719 1.00 42.53 444 LYS A N 1
ATOM 3602 C CA . LYS A 1 444 ? 33.790 -11.024 -13.808 1.00 42.53 444 LYS A CA 1
ATOM 3603 C C . LYS A 1 444 ? 34.289 -11.910 -12.679 1.00 42.53 444 LYS A C 1
ATOM 3605 O O . LYS A 1 444 ? 35.482 -11.779 -12.331 1.00 42.53 444 LYS A O 1
#

Mean predicted aligned error: 7.1 Å

Foldseek 3Di:
DDDPPVLLVVLVVLLVLLFDDFAPDFLQPDPDALVVQVVSLVVCVVSLVVSLVSCVVCVCCLQVNPDPSSLLSVLSLLLSLLLQQQPPDSNHHPDVVSNVSSVVVNLVCPPPPDVSSVVSNVVVLVVCQPDRNVRRRRSNLRSVLSNLCGNQVPAAQDPVRLVVLLVCLLVQCVGPHVVSPLSSLSSLVSCLPRYDLVVCLVVVSLVSQLVRLVVCLVPDDDLVSNLSSLSSNVSSLVSCPDCDVVSVVSLVVVLVSLLVCLLVPPDLSNNLSSLLSNLLSLLVLFPPSVQLVVLLVVFCLDPVSVVSLLVVLLPTQRPPLLVCQLSLLVSLLSCLVQLLDDPVSVLSSLSSNLSSCSRRPLNDACVSCVVSVLVSLVRVLVSLVVSCVSVPLDLSSLSSSLSSLVSLLVSLVPHPCCVVDPSSVVSNVVSVVVCPDCSNVVSD

Nearest PDB structures (foldseek):
  2qmr-assembly2_B  TM=4.068E-01  e=2.692E-03  Homo sapiens
  5w0v-assembly2_B  TM=3.637E-01  e=1.944E-02  Kluyveromyces lactis
  4a0c-assembly2_B  TM=2.901E-01  e=2.480E-03  Homo sapiens
  3w3t-assembly1_A  TM=3.455E-01  e=1.718E-02  Saccharomyces cerevisiae S288C
  6rxu-assembly1_UJ  TM=1.471E-01  e=9.689E-02  Thermochaetoides thermophila

Secondary structure (DSSP, 8-state):
-PPPHHHHHHHHHHHHHTSPPPPSS-TTTS---GGGGHHHHHHHHHHHHHHHHHHHHTHHHHHH--SHHHHHHHHHHHHHHHHHT-SS-TT--S-HHHHHHHHHHHHHH-S---HHHHHHHHHHHHHHTSTTGGGG-HHHHHHHHHHHHHHTSSSPBPHHHHHHHHHHHHHHTTSS-HHHHHHHHHHHHHHHHHB-HHHHHHTTHHHHHHHHHTTGGGS--SHHHHHHHHHHHHHHHTT-SS--HHHHHHHHHHHHHHHHHHHH-SSHHHHHHHHHHHHHHHHHTSTTHHHHHHHHHT-TTSHHHHHHHHHHHHT---GGGHHHHHHHHHHHHHHGGGGGS-HHHHHHHHHHHHHHHHHHTTTS-HHHHHHHHHHHHHHHHHHHHHHHHHTTT-HHHHHHHHHHHHHHHHHHHT-THHHH-HHHHHHHHHHHHHHTSHHHHTT-

Solvent-accessible surface area (backbone atoms only — not comparable to full-atom values): 24364 Å² total; per-residue (Å²): 131,84,79,52,73,65,60,49,51,51,50,56,50,54,56,60,70,67,48,67,73,66,47,95,59,46,53,75,77,51,90,85,58,48,75,82,34,49,69,60,38,60,51,42,72,60,48,48,62,56,48,51,54,52,48,63,77,42,37,64,45,41,78,63,46,91,46,72,68,26,34,53,52,38,28,51,50,53,50,47,39,20,32,67,60,26,76,93,53,66,66,56,66,88,57,61,68,63,46,50,52,40,50,51,58,47,58,78,55,45,57,72,84,50,66,68,32,52,48,52,47,48,52,51,52,55,62,47,60,41,86,70,52,38,46,24,31,65,40,58,56,42,10,48,52,39,42,51,54,52,45,33,66,88,37,72,42,51,70,72,53,45,56,50,42,51,53,49,24,54,58,39,42,72,45,79,36,66,68,38,34,51,51,16,44,52,40,48,40,46,43,70,70,22,34,53,66,67,60,39,52,78,68,43,47,41,58,58,49,37,70,57,53,63,65,46,71,85,71,63,92,46,41,65,60,42,51,52,47,54,52,40,46,56,54,33,54,75,65,57,90,62,86,42,76,68,55,44,50,58,49,50,55,52,50,53,48,30,54,50,40,30,77,68,37,94,44,72,62,37,15,50,47,26,45,52,47,43,32,52,56,44,33,71,63,31,93,57,27,71,61,51,53,55,41,68,70,69,38,73,89,40,72,71,44,36,55,52,38,51,54,59,29,49,69,36,79,50,74,69,43,62,81,45,37,63,60,50,54,50,44,55,65,62,56,49,67,53,43,70,50,60,68,71,58,16,52,54,48,56,52,46,53,44,50,29,39,42,58,46,47,53,33,52,58,61,86,81,44,39,78,56,50,55,57,41,53,62,53,50,53,52,50,51,56,49,39,34,57,75,56,71,65,40,67,70,59,46,52,52,49,48,55,48,52,53,48,56,46,49,54,47,71,76,37,79,61,25,80,75,34,70,66,48,44,50,49,48,55,50,50,53,54,54,60,69,31,65,86,59,58,77,75,112

Radius of gyration: 27.19 Å; Cα contacts (8 Å, |Δi|>4): 479; chains: 1; bounding box: 61×40×87 Å

pLDDT: mean 88.99, std 8.0, range [42.53, 97.25]

Organism: Bactrocera latifrons (NCBI:txid174628)